Protein AF-A0A453ADM7-F1 (afdb_monomer)

Mean predicted aligned error: 8.12 Å

Structure (mmCIF, N/CA/C/O backbone):
data_AF-A0A453ADM7-F1
#
_entry.id   AF-A0A453ADM7-F1
#
loop_
_atom_site.group_PDB
_atom_site.id
_atom_site.type_symbol
_atom_site.label_atom_id
_atom_site.label_alt_id
_atom_site.label_comp_id
_atom_site.label_asym_id
_atom_site.label_entity_id
_atom_site.label_seq_id
_atom_site.pdbx_PDB_ins_code
_atom_site.Cartn_x
_atom_site.Cartn_y
_atom_site.Cartn_z
_atom_site.occupancy
_atom_site.B_iso_or_equiv
_atom_site.auth_seq_id
_atom_site.auth_comp_id
_atom_site.auth_asym_id
_atom_site.auth_atom_id
_atom_site.pdbx_PDB_model_num
ATOM 1 N N . MET A 1 1 ? 26.686 24.195 -20.580 1.00 87.50 1 MET A N 1
ATOM 2 C CA . MET A 1 1 ? 25.800 24.755 -21.611 1.00 87.50 1 MET A CA 1
ATOM 3 C C . MET A 1 1 ? 24.349 24.400 -21.304 1.00 87.50 1 MET A C 1
ATOM 5 O O . MET A 1 1 ? 24.089 23.285 -20.857 1.00 87.50 1 MET A O 1
ATOM 9 N N . LYS A 1 2 ? 23.416 25.334 -21.497 1.00 90.50 2 LYS A N 1
ATOM 10 C CA . LYS A 1 2 ? 21.959 25.123 -21.529 1.00 90.50 2 LYS A CA 1
ATOM 11 C C . LYS A 1 2 ? 21.526 24.701 -22.938 1.00 90.50 2 LYS A C 1
ATOM 13 O O . LYS A 1 2 ? 22.270 24.875 -23.897 1.00 90.50 2 LYS A O 1
ATOM 18 N N . ARG A 1 3 ? 20.314 24.156 -23.083 1.00 90.06 3 ARG A N 1
ATOM 19 C CA . ARG A 1 3 ? 19.763 23.827 -24.410 1.00 90.06 3 ARG A CA 1
ATOM 20 C C . ARG A 1 3 ? 19.680 25.089 -25.280 1.00 90.06 3 ARG A C 1
ATOM 22 O O . ARG A 1 3 ? 19.119 26.082 -24.825 1.00 90.06 3 ARG A O 1
ATOM 29 N N . GLY A 1 4 ? 20.207 25.021 -26.501 1.00 91.25 4 GLY A N 1
ATOM 30 C CA . GLY A 1 4 ? 20.301 26.131 -27.456 1.00 91.25 4 GLY A CA 1
ATOM 31 C C . GLY A 1 4 ? 21.395 27.157 -27.138 1.00 91.25 4 GLY A C 1
ATOM 32 O O . GLY A 1 4 ? 21.466 28.191 -27.793 1.00 91.25 4 GLY A O 1
ATOM 33 N N . GLU A 1 5 ? 22.226 26.922 -26.116 1.00 95.56 5 GLU A N 1
ATOM 34 C CA . GLU A 1 5 ? 23.376 27.784 -25.834 1.00 95.56 5 GLU A CA 1
ATOM 35 C C . GLU A 1 5 ? 24.446 27.590 -26.910 1.00 95.56 5 GLU A C 1
ATOM 37 O O . GLU A 1 5 ? 24.793 26.453 -27.233 1.00 95.56 5 GLU A O 1
ATOM 42 N N . ASN A 1 6 ? 24.978 28.706 -27.407 1.00 95.88 6 ASN A N 1
ATOM 43 C CA . ASN A 1 6 ? 26.189 28.753 -28.215 1.00 95.88 6 ASN A CA 1
ATOM 44 C C . ASN A 1 6 ? 27.352 29.187 -27.325 1.00 95.88 6 ASN A C 1
ATOM 46 O O . ASN A 1 6 ? 27.225 30.153 -26.567 1.00 95.88 6 ASN A O 1
ATOM 50 N N . ALA A 1 7 ? 28.470 28.475 -27.404 1.00 96.31 7 ALA A N 1
ATOM 51 C CA . ALA A 1 7 ? 29.671 28.788 -26.651 1.00 96.31 7 ALA A CA 1
ATOM 52 C C . ALA A 1 7 ? 30.915 28.524 -27.496 1.00 96.31 7 ALA A C 1
ATOM 54 O O . ALA A 1 7 ? 31.036 27.489 -28.150 1.00 96.31 7 ALA A O 1
ATOM 55 N N . ILE A 1 8 ? 31.864 29.454 -27.416 1.00 97.06 8 ILE A N 1
ATOM 56 C CA . ILE A 1 8 ? 33.189 29.290 -27.996 1.00 97.06 8 ILE A CA 1
ATOM 57 C C . ILE A 1 8 ? 34.111 28.712 -26.925 1.00 97.06 8 ILE A C 1
ATOM 59 O O . ILE A 1 8 ? 34.325 29.329 -25.879 1.00 97.06 8 ILE A O 1
ATOM 63 N N . PHE A 1 9 ? 34.680 27.545 -27.201 1.00 96.44 9 PHE A N 1
ATOM 64 C CA . PHE A 1 9 ? 35.669 26.898 -26.352 1.00 96.44 9 PHE A CA 1
ATOM 65 C C . PHE A 1 9 ? 37.061 27.069 -26.940 1.00 96.44 9 PHE A C 1
ATOM 67 O O . PHE A 1 9 ? 37.318 26.630 -28.058 1.00 96.44 9 PHE A O 1
ATOM 74 N N . THR A 1 10 ? 37.967 27.652 -26.161 1.00 96.81 10 THR A N 1
ATOM 75 C CA . THR A 1 10 ? 39.396 27.719 -26.481 1.00 96.81 10 THR A CA 1
ATOM 76 C C . THR A 1 10 ? 40.116 26.623 -25.703 1.00 96.81 10 THR A C 1
ATOM 78 O O . THR A 1 10 ? 40.240 26.707 -24.482 1.00 96.81 10 THR A O 1
ATOM 81 N N . ILE A 1 11 ? 40.545 25.575 -26.403 1.00 96.19 11 ILE A N 1
ATOM 82 C CA . ILE A 1 11 ? 41.181 24.387 -25.834 1.00 96.19 11 ILE A CA 1
ATOM 83 C C . ILE A 1 11 ? 42.697 24.506 -26.018 1.00 96.19 11 ILE A C 1
ATOM 85 O O . ILE A 1 11 ? 43.163 24.529 -27.162 1.00 96.19 11 ILE A O 1
ATOM 89 N N . PRO A 1 12 ? 43.472 24.607 -24.925 1.00 97.06 12 PRO A N 1
ATOM 90 C CA . PRO A 1 12 ? 44.918 24.711 -25.016 1.00 97.06 12 PRO A CA 1
ATOM 91 C C . PRO A 1 12 ? 45.526 23.376 -25.489 1.00 97.06 12 PRO A C 1
ATOM 93 O O . PRO A 1 12 ? 44.869 22.331 -25.387 1.00 97.06 12 PRO A O 1
ATOM 96 N N . PRO A 1 13 ? 46.759 23.383 -26.019 1.00 96.19 13 PRO A N 1
ATOM 97 C CA . PRO A 1 13 ? 47.324 22.221 -26.698 1.00 96.19 13 PRO A CA 1
ATOM 98 C C . PRO A 1 13 ? 47.411 20.963 -25.829 1.00 96.19 13 PRO A C 1
ATOM 100 O O . PRO A 1 13 ? 47.228 19.860 -26.341 1.00 96.19 13 PRO A O 1
ATOM 103 N N . GLU A 1 14 ? 47.614 21.113 -24.517 1.00 95.38 14 GLU A N 1
ATOM 104 C CA . GLU A 1 14 ? 47.750 20.009 -23.557 1.00 95.38 14 GLU A CA 1
ATOM 105 C C . GLU A 1 14 ? 46.440 19.227 -23.357 1.00 95.38 14 GLU A C 1
ATOM 107 O O . GLU A 1 14 ? 46.463 18.089 -22.893 1.00 95.38 14 GLU A O 1
ATOM 112 N N . LEU A 1 15 ? 45.297 19.827 -23.710 1.00 92.50 15 LEU A N 1
ATOM 113 C CA . LEU A 1 15 ? 43.974 19.191 -23.718 1.00 92.50 15 LEU A CA 1
ATOM 114 C C . LEU A 1 15 ? 43.488 18.851 -25.140 1.00 92.50 15 LEU A C 1
ATOM 116 O O . LEU A 1 15 ? 42.385 18.327 -25.297 1.00 92.50 15 LEU A O 1
ATOM 120 N N . ALA A 1 16 ? 44.287 19.170 -26.163 1.00 92.25 16 ALA A N 1
ATOM 121 C CA . ALA A 1 16 ? 44.013 18.908 -27.572 1.00 92.25 16 ALA A CA 1
ATOM 122 C C . ALA A 1 16 ? 44.988 17.849 -28.128 1.00 92.25 16 ALA A C 1
ATOM 124 O O . ALA A 1 16 ? 45.002 16.721 -27.646 1.00 92.25 16 ALA A O 1
ATOM 125 N N . TYR A 1 17 ? 45.781 18.189 -29.152 1.00 93.62 17 TYR A N 1
ATOM 126 C CA . TYR A 1 17 ? 46.691 17.259 -29.841 1.00 93.62 17 TYR A CA 1
ATOM 127 C C . TYR A 1 17 ? 48.168 17.385 -29.410 1.00 93.62 17 TYR A C 1
ATOM 129 O O . TYR A 1 17 ? 49.031 16.752 -30.013 1.00 93.62 17 TYR A O 1
ATOM 137 N N . GLY A 1 18 ? 48.474 18.182 -28.379 1.00 93.12 18 GLY A N 1
ATOM 138 C CA . GLY A 1 18 ? 49.811 18.279 -27.780 1.00 93.12 18 GLY A CA 1
ATOM 139 C C . GLY A 1 18 ? 50.934 18.676 -28.746 1.00 93.12 18 GLY A C 1
ATOM 140 O O . GLY A 1 18 ? 50.702 19.297 -29.786 1.00 93.12 18 GLY A O 1
ATOM 141 N N . GLU A 1 19 ? 52.168 18.313 -28.393 1.00 95.50 19 GLU A N 1
ATOM 142 C CA . GLU A 1 19 ? 53.378 18.594 -29.181 1.00 95.50 19 GLU A CA 1
ATOM 143 C C . GLU A 1 19 ? 53.415 17.849 -30.523 1.00 95.50 19 GLU A C 1
ATOM 145 O O . GLU A 1 19 ? 54.112 18.275 -31.438 1.00 95.50 19 GLU A O 1
ATOM 150 N N . ASP A 1 20 ? 52.642 16.775 -30.672 1.00 94.50 20 ASP A N 1
ATOM 151 C CA . ASP A 1 20 ? 52.611 15.987 -31.906 1.00 94.50 20 ASP A CA 1
ATOM 152 C C . ASP A 1 20 ? 51.673 16.598 -32.965 1.00 94.50 20 ASP A C 1
ATOM 154 O O . ASP A 1 20 ? 51.900 16.458 -34.171 1.00 94.50 20 ASP A O 1
ATOM 158 N N . GLY A 1 21 ? 50.629 17.317 -32.534 1.00 92.81 21 GLY A N 1
ATOM 159 C CA . GLY A 1 21 ? 49.583 17.821 -33.422 1.00 92.81 21 GLY A CA 1
ATOM 160 C C . GLY A 1 21 ? 48.767 16.695 -34.079 1.00 92.81 21 GLY A C 1
ATOM 161 O O . GLY A 1 21 ? 48.781 15.541 -33.659 1.00 92.81 21 GLY A O 1
ATOM 162 N N . SER A 1 22 ? 48.027 17.025 -35.137 1.00 93.50 22 SER A N 1
ATOM 163 C CA . SER A 1 22 ? 47.363 16.051 -36.017 1.00 93.50 22 SER A CA 1
ATOM 164 C C . SER A 1 22 ? 47.544 16.473 -37.482 1.00 93.50 22 SER A C 1
ATOM 166 O O . SER A 1 22 ? 46.644 17.085 -38.081 1.00 93.50 22 SER A O 1
ATOM 168 N N . PRO A 1 23 ? 48.720 16.189 -38.075 1.00 89.31 23 PRO A N 1
ATOM 169 C CA . PRO A 1 23 ? 49.030 16.547 -39.454 1.00 89.31 23 PRO A CA 1
ATOM 170 C C . PRO A 1 23 ? 48.048 15.941 -40.476 1.00 89.31 23 PRO A C 1
ATOM 172 O O . PRO A 1 23 ? 47.495 14.867 -40.244 1.00 89.31 23 PRO A O 1
ATOM 175 N N . PRO A 1 24 ? 47.838 16.595 -41.634 1.00 89.31 24 PRO A N 1
ATOM 176 C CA . PRO A 1 24 ? 48.480 17.841 -42.067 1.00 89.31 24 PRO A CA 1
ATOM 177 C C . PRO A 1 24 ? 47.797 19.112 -41.534 1.00 89.31 24 PRO A C 1
ATOM 179 O O . PRO A 1 24 ? 48.253 20.212 -41.825 1.00 89.31 24 PRO A O 1
ATOM 182 N N . VAL A 1 25 ? 46.683 18.977 -40.810 1.00 92.25 25 VAL A N 1
ATOM 183 C CA . VAL A 1 25 ? 45.749 20.088 -40.5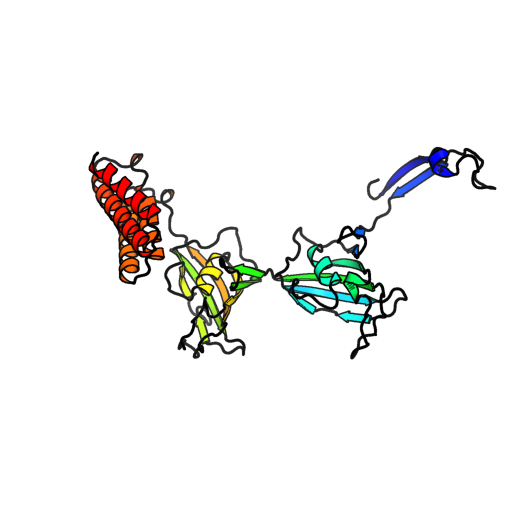68 1.00 92.25 25 VAL A CA 1
ATOM 184 C C . VAL A 1 25 ? 46.025 20.809 -39.253 1.00 92.25 25 VAL A C 1
ATOM 186 O O . VAL A 1 25 ? 45.883 22.027 -39.182 1.00 92.25 25 VAL A O 1
ATOM 189 N N . ILE A 1 26 ? 46.424 20.077 -38.215 1.00 92.19 26 ILE A N 1
ATOM 190 C CA . ILE A 1 26 ? 46.620 20.633 -36.877 1.00 92.19 26 ILE A CA 1
ATOM 191 C C . ILE A 1 26 ? 48.112 20.562 -36.550 1.00 92.19 26 ILE A C 1
ATOM 193 O O . ILE A 1 26 ? 48.638 19.454 -36.421 1.00 92.19 26 ILE A O 1
ATOM 197 N N . PRO A 1 27 ? 48.819 21.699 -36.448 1.00 95.00 27 PRO A N 1
ATOM 198 C CA . PRO A 1 27 ? 50.236 21.683 -36.127 1.00 95.00 27 PRO A CA 1
ATOM 199 C C . PRO A 1 27 ? 50.482 21.276 -34.661 1.00 95.00 27 PRO A C 1
ATOM 201 O O . PRO A 1 27 ? 49.585 21.416 -33.823 1.00 95.00 27 PRO A O 1
ATOM 204 N N . PRO A 1 28 ? 51.704 20.813 -34.341 1.00 96.19 28 PRO A N 1
ATOM 205 C CA . PRO A 1 28 ? 52.236 20.779 -32.982 1.00 96.19 28 PRO A CA 1
ATOM 206 C C . PRO A 1 28 ? 51.859 22.007 -32.154 1.00 96.19 28 PRO A C 1
ATOM 208 O O . PRO A 1 28 ? 51.980 23.138 -32.630 1.00 96.19 28 PRO A O 1
ATOM 211 N N . ASN A 1 29 ? 51.453 21.793 -30.905 1.00 95.75 29 ASN A N 1
ATOM 212 C CA . ASN A 1 29 ? 51.149 22.842 -29.930 1.00 95.75 29 ASN A CA 1
ATOM 213 C C . ASN A 1 29 ? 50.048 23.835 -30.358 1.00 95.75 29 ASN A C 1
ATOM 215 O O . ASN A 1 29 ? 50.033 24.986 -29.919 1.00 95.75 29 ASN A O 1
ATOM 219 N N . ALA A 1 30 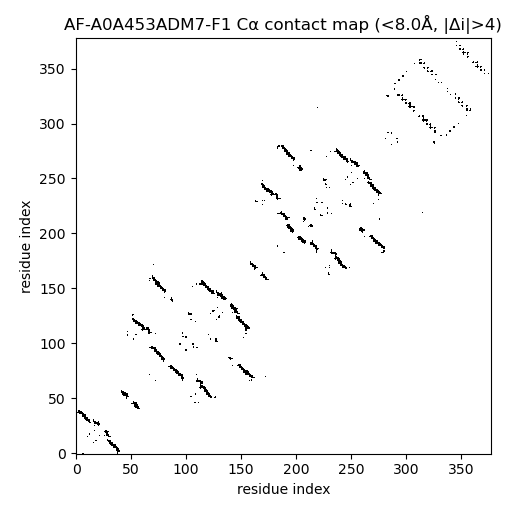? 49.113 23.414 -31.213 1.00 95.75 30 ALA A N 1
ATOM 220 C CA . ALA A 1 30 ? 47.994 24.256 -31.627 1.00 95.75 30 ALA A CA 1
ATOM 221 C C . ALA A 1 30 ? 46.925 24.391 -30.530 1.00 95.75 30 ALA A C 1
ATOM 223 O O . ALA A 1 30 ? 46.372 23.396 -30.058 1.00 95.75 30 ALA A O 1
ATOM 224 N N . THR A 1 31 ? 46.566 25.632 -30.190 1.00 96.12 31 THR A N 1
ATOM 225 C CA . THR A 1 31 ? 45.339 25.936 -29.440 1.00 96.12 31 THR A CA 1
ATOM 226 C C . THR A 1 31 ? 44.146 25.818 -30.382 1.00 96.12 31 THR A C 1
ATOM 228 O O . THR A 1 31 ? 44.122 26.455 -31.437 1.00 96.12 31 THR A O 1
ATOM 231 N N . LEU A 1 32 ? 43.142 25.030 -30.005 1.00 95.62 32 LEU A N 1
ATOM 232 C CA . LEU A 1 32 ? 41.935 24.848 -30.807 1.00 95.62 32 LEU A CA 1
ATOM 233 C C . LEU A 1 32 ? 40.817 25.762 -30.328 1.00 95.62 32 LEU A C 1
ATOM 235 O O . LEU A 1 32 ? 40.636 25.962 -29.130 1.00 95.62 32 LEU A O 1
ATOM 239 N N . GLN A 1 33 ? 40.028 26.268 -31.268 1.00 95.81 33 GLN A N 1
ATOM 240 C CA . GLN A 1 33 ? 38.817 27.016 -30.973 1.00 95.81 33 GLN A CA 1
ATOM 241 C C . GLN A 1 33 ? 37.622 26.280 -31.577 1.00 95.81 33 GLN A C 1
ATOM 243 O O . GLN A 1 33 ? 37.582 26.045 -32.783 1.00 95.81 33 GLN A O 1
ATOM 248 N N . PHE A 1 34 ? 36.658 25.916 -30.739 1.00 95.94 34 PHE A N 1
ATOM 249 C CA . PHE A 1 34 ? 35.414 25.283 -31.161 1.00 95.94 34 PHE A CA 1
ATOM 250 C C . PHE A 1 34 ? 34.253 26.234 -30.920 1.00 95.94 34 PHE A C 1
ATOM 252 O O . PHE A 1 34 ? 34.057 26.676 -29.792 1.00 95.94 34 PHE A O 1
ATOM 259 N N . ASP A 1 35 ? 33.476 26.514 -31.961 1.00 96.44 35 ASP A N 1
ATOM 260 C CA . ASP A 1 35 ? 32.160 27.135 -31.832 1.00 96.44 35 ASP A CA 1
ATOM 261 C C . ASP A 1 35 ? 31.118 26.017 -31.709 1.00 96.44 35 ASP A C 1
ATOM 263 O O . ASP A 1 35 ? 30.976 25.191 -32.615 1.00 96.44 35 ASP A O 1
ATOM 267 N N . VAL A 1 36 ? 30.482 25.910 -30.543 1.00 95.69 36 VAL A N 1
ATOM 268 C CA . VAL A 1 36 ? 29.638 24.768 -30.178 1.00 95.69 36 VAL A CA 1
ATOM 269 C C . VAL A 1 36 ? 28.241 25.246 -29.815 1.00 95.69 36 VAL A C 1
ATOM 271 O O . VAL A 1 36 ? 28.076 26.066 -28.913 1.00 95.69 36 VAL A O 1
ATOM 274 N N . GLU A 1 37 ? 27.233 24.636 -30.439 1.00 94.81 37 GLU A N 1
ATOM 275 C CA . GLU A 1 37 ? 25.820 24.781 -30.084 1.00 94.81 37 GLU A CA 1
ATOM 276 C C . GLU A 1 37 ? 25.302 23.518 -29.379 1.00 94.81 37 GLU A C 1
ATOM 278 O O . GLU A 1 37 ? 25.380 22.408 -29.917 1.00 94.81 37 GLU A O 1
ATOM 283 N N . LEU A 1 38 ? 24.716 23.656 -28.183 1.00 91.88 38 LEU A N 1
ATOM 284 C CA . LEU A 1 38 ? 24.097 22.519 -27.490 1.00 91.88 38 LEU A CA 1
ATOM 285 C C . LEU A 1 38 ? 22.635 22.321 -27.921 1.00 91.88 38 LEU A C 1
ATOM 287 O O . LEU A 1 38 ? 21.709 22.828 -27.287 1.00 91.88 38 LEU A O 1
ATOM 291 N N . LEU A 1 39 ? 22.407 21.509 -28.953 1.00 88.62 39 LEU A N 1
ATOM 292 C CA . LEU A 1 39 ? 21.068 21.271 -29.514 1.00 88.62 39 LEU A CA 1
ATOM 293 C C . LEU A 1 39 ? 20.128 20.493 -28.569 1.00 88.62 39 LEU A C 1
ATOM 295 O O . LEU A 1 39 ? 18.972 20.870 -28.339 1.00 88.62 39 LEU A O 1
ATOM 299 N N . SER A 1 40 ? 20.608 19.372 -28.027 1.00 85.00 40 SER A N 1
ATOM 300 C CA . SER A 1 40 ? 19.870 18.504 -27.101 1.00 85.00 40 SER A CA 1
ATOM 301 C C . SER A 1 40 ? 20.810 17.506 -26.417 1.00 85.00 40 SER A C 1
ATOM 303 O O . SER A 1 40 ? 21.948 17.325 -26.840 1.00 85.00 40 SER A O 1
ATOM 305 N N . TRP A 1 41 ? 20.330 16.839 -25.369 1.00 84.56 41 TRP A N 1
ATOM 306 C CA . TRP A 1 41 ? 20.989 15.684 -24.762 1.00 84.56 41 TRP A CA 1
ATOM 307 C C . TRP A 1 41 ? 19.933 14.640 -24.402 1.00 84.56 41 TRP A C 1
ATOM 309 O O . TRP A 1 41 ? 18.776 14.976 -24.150 1.00 84.56 41 TRP A O 1
ATOM 319 N N . ALA A 1 42 ? 20.338 13.374 -24.346 1.00 79.12 42 ALA A N 1
ATOM 320 C CA . ALA A 1 42 ? 19.540 12.322 -23.734 1.00 79.12 42 ALA A CA 1
ATOM 321 C C . ALA A 1 42 ? 20.129 12.013 -22.359 1.00 79.12 42 ALA A C 1
ATOM 323 O O . ALA A 1 42 ? 21.327 11.756 -22.237 1.00 79.12 42 ALA A O 1
ATOM 324 N N . SER A 1 43 ? 19.304 12.037 -21.315 1.00 84.50 43 SER A N 1
ATOM 325 C CA . SER A 1 43 ? 19.755 11.648 -19.982 1.00 84.50 43 SER A CA 1
ATOM 326 C C . SER A 1 43 ? 19.966 10.138 -19.930 1.00 84.50 43 SER A C 1
ATOM 328 O O . SER A 1 43 ? 19.005 9.372 -19.972 1.00 84.50 43 SER A O 1
ATOM 330 N N . VAL A 1 44 ? 21.227 9.721 -19.823 1.00 90.50 44 VAL A N 1
ATOM 331 C CA . VAL A 1 44 ? 21.617 8.333 -19.560 1.00 90.50 44 VAL A CA 1
ATOM 332 C C . VAL A 1 44 ? 21.966 8.213 -18.084 1.00 90.50 44 VAL A C 1
ATOM 334 O O . VAL A 1 44 ? 22.840 8.921 -17.588 1.00 90.50 44 VAL A O 1
ATOM 337 N N . LYS A 1 45 ? 21.255 7.349 -17.365 1.00 93.25 45 LYS A N 1
ATOM 338 C CA . LYS A 1 45 ? 21.463 7.108 -15.936 1.00 93.25 45 LYS A CA 1
ATOM 339 C C . LYS A 1 45 ? 21.929 5.678 -15.728 1.00 93.25 45 LYS A C 1
ATOM 341 O O . LYS A 1 45 ? 21.241 4.755 -16.149 1.00 93.25 45 LYS A O 1
ATOM 346 N N . ASP A 1 46 ? 23.050 5.499 -15.042 1.00 95.38 46 ASP A N 1
ATOM 347 C CA . ASP A 1 46 ? 23.388 4.211 -14.443 1.00 95.38 46 ASP A CA 1
ATOM 348 C C . ASP A 1 46 ? 22.515 4.017 -13.197 1.00 95.38 46 ASP A C 1
ATOM 350 O O . ASP A 1 46 ? 22.742 4.638 -12.155 1.00 95.38 46 ASP A O 1
ATOM 354 N N . ILE A 1 47 ? 21.455 3.219 -13.330 1.00 96.31 47 ILE A N 1
ATOM 355 C CA . ILE A 1 47 ? 20.458 3.061 -12.262 1.00 96.31 47 ILE A CA 1
ATOM 356 C C . ILE A 1 47 ? 20.925 2.108 -11.156 1.00 96.31 47 ILE A C 1
ATOM 358 O O . ILE A 1 47 ? 20.353 2.123 -10.066 1.00 96.31 47 ILE A O 1
ATOM 362 N N . CYS A 1 48 ? 21.968 1.316 -11.417 1.00 93.00 48 CYS A N 1
ATOM 363 C CA . CYS A 1 48 ? 22.563 0.394 -10.452 1.00 93.00 48 CYS A CA 1
ATOM 364 C C . CYS A 1 48 ? 23.857 0.944 -9.825 1.00 93.00 48 CYS A C 1
ATOM 366 O O . CYS A 1 48 ? 24.257 0.465 -8.767 1.00 93.00 48 CYS A O 1
ATOM 368 N N . LYS A 1 49 ? 24.456 1.993 -10.413 1.00 93.38 49 LYS A N 1
ATOM 369 C CA . LYS A 1 49 ? 25.730 2.617 -9.994 1.00 93.38 49 LYS A CA 1
ATOM 370 C C . LYS A 1 49 ? 26.944 1.683 -10.095 1.00 93.38 49 LYS A C 1
ATOM 372 O O . LYS A 1 49 ? 27.948 1.893 -9.418 1.00 93.38 49 LYS A O 1
ATOM 377 N N . ASP A 1 50 ? 26.835 0.646 -10.913 1.00 92.06 50 ASP A N 1
ATOM 378 C CA . ASP A 1 50 ? 27.844 -0.388 -11.165 1.00 92.06 50 ASP A CA 1
ATOM 379 C C . ASP A 1 50 ? 28.049 -0.634 -12.679 1.00 92.06 50 ASP A C 1
ATOM 381 O O . ASP A 1 50 ? 28.729 -1.572 -13.101 1.00 92.06 50 ASP A O 1
ATOM 385 N N . GLY A 1 51 ? 27.431 0.199 -13.522 1.00 91.75 51 GLY A N 1
ATOM 386 C CA . GLY A 1 51 ? 27.413 0.076 -14.972 1.00 91.75 51 GLY A CA 1
ATOM 387 C C . GLY A 1 51 ? 26.640 -1.136 -15.490 1.00 91.75 51 GLY A C 1
ATOM 388 O O . GLY A 1 51 ? 26.878 -1.552 -16.625 1.00 91.75 51 GLY A O 1
ATOM 389 N N . SER A 1 52 ? 25.777 -1.754 -14.680 1.00 95.38 52 SER A N 1
ATOM 390 C CA . SER A 1 52 ? 25.018 -2.941 -15.080 1.00 95.38 52 SER A CA 1
ATOM 391 C C . SER A 1 52 ? 23.741 -2.624 -15.848 1.00 95.38 52 SER A C 1
ATOM 393 O O . SER A 1 52 ? 23.341 -3.412 -16.706 1.00 95.38 52 SER A O 1
ATOM 395 N N . ILE A 1 53 ? 23.092 -1.496 -15.550 1.00 98.19 53 ILE A N 1
ATOM 396 C CA . ILE A 1 53 ? 21.909 -1.042 -16.284 1.00 98.19 53 ILE A CA 1
ATOM 397 C C . ILE A 1 53 ? 22.028 0.452 -16.558 1.00 98.19 53 ILE A C 1
ATOM 399 O O . ILE A 1 53 ? 21.941 1.276 -15.645 1.00 98.19 53 ILE A O 1
ATOM 403 N N . PHE A 1 54 ? 22.142 0.800 -17.836 1.00 97.56 54 PHE A N 1
ATOM 404 C CA . PHE A 1 54 ? 22.037 2.180 -18.291 1.00 97.56 54 PHE A CA 1
ATOM 405 C C . PHE A 1 54 ? 20.630 2.443 -18.816 1.00 97.56 54 PHE A C 1
ATOM 407 O O . PHE A 1 54 ? 20.178 1.789 -19.751 1.00 97.56 54 PHE A O 1
ATOM 414 N N . LYS A 1 55 ? 19.942 3.422 -18.231 1.00 98.12 55 LYS A N 1
ATOM 415 C CA . LYS A 1 55 ? 18.632 3.903 -18.672 1.00 98.12 55 LYS A CA 1
ATOM 416 C C . LYS A 1 55 ? 18.795 5.211 -19.436 1.00 98.12 55 LYS A C 1
ATOM 418 O O . LYS A 1 55 ? 19.071 6.243 -18.824 1.00 98.12 55 LYS A O 1
ATOM 423 N N . LYS A 1 56 ? 18.592 5.185 -20.752 1.00 97.38 56 LYS A N 1
ATOM 424 C CA . LYS A 1 56 ? 18.511 6.377 -21.604 1.00 97.38 56 LYS A CA 1
ATOM 425 C C . LYS A 1 56 ? 17.058 6.828 -21.707 1.00 97.38 56 LYS A C 1
ATOM 427 O O . LYS A 1 56 ? 16.242 6.130 -22.298 1.00 97.38 56 LYS A O 1
ATOM 432 N N . ILE A 1 57 ? 16.734 7.995 -21.160 1.00 96.88 57 ILE A N 1
ATOM 433 C CA . ILE A 1 57 ? 15.382 8.561 -21.244 1.00 96.88 57 ILE A CA 1
ATOM 434 C C . ILE A 1 57 ? 15.129 9.016 -22.688 1.00 96.88 57 ILE A C 1
ATOM 436 O O . ILE A 1 57 ? 15.871 9.840 -23.223 1.00 96.88 57 ILE A O 1
ATOM 440 N N . LEU A 1 58 ? 14.099 8.446 -23.317 1.00 95.69 58 LEU A N 1
ATOM 441 C CA . LEU A 1 58 ? 13.645 8.773 -24.673 1.00 95.69 58 LEU A CA 1
ATOM 442 C C . LEU A 1 58 ? 12.488 9.777 -24.651 1.00 95.69 58 LEU A C 1
ATOM 444 O O . LEU A 1 58 ? 12.393 10.632 -25.526 1.00 95.69 58 LEU A O 1
ATOM 448 N N . ALA A 1 59 ? 11.619 9.675 -23.645 1.00 95.19 59 ALA A N 1
ATOM 449 C CA . ALA A 1 59 ? 10.575 10.648 -23.356 1.00 95.19 59 ALA A CA 1
ATOM 450 C C . ALA A 1 59 ? 10.423 10.784 -21.839 1.00 95.19 59 ALA A C 1
ATOM 452 O O . ALA A 1 59 ? 10.272 9.780 -21.141 1.00 95.19 59 ALA A O 1
ATOM 453 N N . GLU A 1 60 ? 10.470 12.022 -21.348 1.00 94.75 60 GLU A N 1
ATOM 454 C CA . GLU A 1 60 ? 10.255 12.332 -19.934 1.00 94.75 60 GLU A CA 1
ATOM 455 C C . GLU A 1 60 ? 8.832 11.958 -19.511 1.00 94.75 60 GLU A C 1
ATOM 457 O O . GLU A 1 60 ? 7.873 12.172 -20.254 1.00 94.75 60 GLU A O 1
ATOM 462 N N . GLY A 1 61 ? 8.707 11.404 -18.308 1.00 93.50 61 GLY A N 1
ATOM 463 C CA . GLY A 1 61 ? 7.407 11.125 -17.714 1.00 93.50 61 GLY A CA 1
ATOM 464 C C . GLY A 1 61 ? 6.822 12.318 -16.959 1.00 93.50 61 GLY A C 1
ATOM 465 O O . GLY A 1 61 ? 7.466 13.338 -16.708 1.00 93.50 61 GLY A O 1
ATOM 466 N N . GLU A 1 62 ? 5.578 12.151 -16.547 1.00 93.81 62 GLU A N 1
ATOM 467 C CA . GLU A 1 62 ? 4.800 13.115 -15.785 1.00 93.81 62 GLU A CA 1
ATOM 468 C C . GLU A 1 62 ? 4.979 12.917 -14.276 1.00 93.81 62 GLU A C 1
ATOM 470 O O . GLU A 1 62 ? 5.289 11.824 -13.796 1.00 93.81 62 GLU A O 1
ATOM 475 N N . LYS A 1 63 ? 4.684 13.976 -13.511 1.00 91.12 63 LYS A N 1
ATOM 476 C CA . LYS A 1 63 ? 4.748 13.995 -12.041 1.00 91.12 63 LYS A CA 1
ATOM 477 C C . LYS A 1 63 ? 6.159 13.689 -11.505 1.00 91.12 63 LYS A C 1
ATOM 479 O O . LYS A 1 63 ? 7.161 13.722 -12.225 1.00 91.12 63 LYS A O 1
ATOM 484 N N . TRP A 1 64 ? 6.260 13.528 -10.189 1.00 91.44 64 TRP A N 1
ATOM 485 C CA . TRP A 1 64 ? 7.526 13.299 -9.489 1.00 91.44 64 TRP A CA 1
ATOM 486 C C . TRP A 1 64 ? 7.639 11.892 -8.894 1.00 91.44 64 TRP A C 1
ATOM 488 O O . TRP A 1 64 ? 8.743 11.472 -8.571 1.00 91.44 64 TRP A O 1
ATOM 498 N N . GLU A 1 65 ? 6.519 11.184 -8.755 1.00 94.19 65 GLU A N 1
ATOM 499 C CA . GLU A 1 65 ? 6.437 9.893 -8.077 1.00 94.19 65 GLU A CA 1
ATOM 500 C C . GLU A 1 65 ? 6.979 8.750 -8.942 1.00 94.19 65 GLU A C 1
ATOM 502 O O . GLU A 1 65 ? 6.922 8.790 -10.175 1.00 94.19 65 GLU A O 1
ATOM 507 N N . ASN A 1 66 ? 7.463 7.707 -8.268 1.00 96.62 66 ASN A N 1
ATOM 508 C CA . ASN A 1 66 ? 7.931 6.467 -8.870 1.00 96.62 66 ASN A CA 1
ATOM 509 C C . ASN A 1 66 ? 7.254 5.267 -8.185 1.00 96.62 66 ASN A C 1
ATOM 511 O O . ASN A 1 66 ? 7.015 5.334 -6.973 1.00 96.62 66 ASN A O 1
ATOM 515 N N . PRO A 1 67 ? 7.009 4.165 -8.916 1.00 97.19 67 PRO A N 1
ATOM 516 C CA . PRO A 1 67 ? 6.531 2.917 -8.334 1.00 97.19 67 PRO A CA 1
ATOM 517 C C . PRO A 1 67 ? 7.449 2.367 -7.235 1.00 97.19 67 PRO A C 1
ATOM 519 O O . PRO A 1 67 ? 8.680 2.459 -7.306 1.00 97.19 67 PRO A O 1
ATOM 522 N N . LYS A 1 68 ? 6.837 1.731 -6.239 1.00 96.56 68 LYS A N 1
ATOM 523 C CA . LYS A 1 68 ? 7.477 1.004 -5.137 1.00 96.56 68 LYS A CA 1
ATOM 524 C C . LYS A 1 68 ? 7.363 -0.503 -5.347 1.00 96.56 68 LYS A C 1
ATOM 526 O O . LYS A 1 68 ? 6.667 -0.970 -6.236 1.00 96.56 68 LYS A O 1
ATOM 531 N N . ASP A 1 69 ? 8.037 -1.270 -4.495 1.00 96.38 69 ASP A N 1
ATOM 532 C CA . ASP A 1 69 ? 8.127 -2.732 -4.614 1.00 96.38 69 ASP A CA 1
ATOM 533 C C . ASP A 1 69 ? 6.767 -3.449 -4.618 1.00 96.38 69 ASP A C 1
ATOM 535 O O . ASP A 1 69 ? 6.613 -4.458 -5.300 1.00 96.38 69 ASP A O 1
ATOM 539 N N . CYS A 1 70 ? 5.769 -2.932 -3.903 1.00 95.06 70 CYS A N 1
ATOM 540 C CA . CYS A 1 70 ? 4.446 -3.557 -3.853 1.00 95.06 70 CYS A CA 1
ATOM 541 C C . CYS A 1 70 ? 3.494 -3.064 -4.946 1.00 95.06 70 CYS A C 1
ATOM 543 O O . CYS A 1 70 ? 2.448 -3.676 -5.131 1.00 95.06 70 CYS A O 1
ATOM 545 N N . ASP A 1 71 ? 3.839 -1.998 -5.670 1.00 97.81 71 ASP A N 1
ATOM 546 C CA . ASP A 1 71 ? 2.942 -1.409 -6.661 1.00 97.81 71 ASP A CA 1
ATOM 547 C C . ASP A 1 71 ? 2.756 -2.342 -7.866 1.00 97.81 71 ASP A C 1
ATOM 549 O O . ASP A 1 71 ? 3.668 -3.068 -8.273 1.00 97.81 71 ASP A O 1
ATOM 553 N N . GLU A 1 72 ? 1.560 -2.302 -8.449 1.00 98.00 72 GLU A N 1
ATOM 554 C CA . GLU A 1 72 ? 1.214 -3.027 -9.673 1.00 98.00 72 GLU A CA 1
ATOM 555 C C . GLU A 1 72 ? 1.427 -2.080 -10.856 1.00 98.00 72 GLU A C 1
ATOM 557 O O . GLU A 1 72 ? 0.662 -1.132 -11.051 1.00 98.00 72 GLU A O 1
ATOM 562 N N . VAL A 1 73 ? 2.508 -2.280 -11.610 1.00 98.31 73 VAL A N 1
ATOM 563 C CA . VAL A 1 73 ? 2.872 -1.423 -12.746 1.00 98.31 73 VAL A CA 1
ATOM 564 C C . VAL A 1 73 ? 2.250 -1.948 -14.029 1.00 98.31 73 VAL A C 1
ATOM 566 O O . VAL A 1 73 ? 2.216 -3.151 -14.246 1.00 98.31 73 VAL A O 1
ATOM 569 N N . PHE A 1 74 ? 1.824 -1.041 -14.903 1.00 98.44 74 PHE A N 1
ATOM 570 C CA . PHE A 1 74 ? 1.413 -1.333 -16.270 1.00 98.44 74 PHE A CA 1
ATOM 571 C C . PHE A 1 74 ? 2.482 -0.809 -17.229 1.00 98.44 74 PHE A C 1
ATOM 573 O O . PHE A 1 74 ? 2.722 0.404 -17.311 1.00 98.44 74 PHE A O 1
ATOM 580 N N . VAL A 1 75 ? 3.145 -1.719 -17.942 1.00 98.62 75 VAL A N 1
ATOM 581 C CA . VAL A 1 75 ? 4.259 -1.387 -18.839 1.00 98.62 75 VAL A CA 1
ATOM 582 C C . VAL A 1 75 ? 4.027 -1.895 -20.253 1.00 98.62 75 VAL A C 1
ATOM 584 O O . VAL A 1 75 ? 3.302 -2.862 -20.478 1.00 98.62 75 VAL A O 1
ATOM 587 N N . LYS A 1 76 ? 4.711 -1.264 -21.205 1.00 98.69 76 LYS A N 1
ATOM 588 C CA . LYS A 1 76 ? 4.921 -1.792 -22.557 1.00 98.69 76 LYS A CA 1
ATOM 589 C C . LYS A 1 76 ? 6.408 -1.940 -22.771 1.00 98.69 76 LYS A C 1
ATOM 591 O O . LYS A 1 76 ? 7.158 -1.069 -22.327 1.00 98.69 76 LYS A O 1
ATOM 596 N N . TYR A 1 77 ? 6.835 -2.999 -23.437 1.00 98.50 77 TYR A N 1
ATOM 597 C CA . TYR A 1 77 ? 8.252 -3.158 -23.713 1.00 98.50 77 TYR A CA 1
ATOM 598 C C . TYR A 1 77 ? 8.535 -3.959 -24.973 1.00 98.50 77 TYR A C 1
ATOM 600 O O . TYR A 1 77 ? 7.729 -4.777 -25.410 1.00 98.50 77 TYR A O 1
ATOM 608 N N . GLU A 1 78 ? 9.716 -3.728 -25.527 1.00 98.31 78 GLU A N 1
ATOM 609 C CA . GLU A 1 78 ? 10.293 -4.505 -26.611 1.00 98.31 78 GLU A CA 1
ATOM 610 C C . GLU A 1 78 ? 11.753 -4.797 -26.267 1.00 98.31 78 GLU A C 1
ATOM 612 O O . GLU A 1 78 ? 12.547 -3.879 -26.074 1.00 98.31 78 GLU A O 1
ATOM 617 N N . ALA A 1 79 ? 12.096 -6.077 -26.131 1.00 98.12 79 ALA A N 1
ATOM 618 C CA . ALA A 1 79 ? 13.434 -6.515 -25.753 1.00 98.12 79 ALA A CA 1
ATOM 619 C C . ALA A 1 79 ? 14.161 -7.099 -26.965 1.00 98.12 79 ALA A C 1
ATOM 621 O O . ALA A 1 79 ? 13.630 -7.973 -27.652 1.00 98.12 79 ALA A O 1
ATOM 622 N N . ARG A 1 80 ? 15.390 -6.647 -27.205 1.00 98.38 80 ARG A N 1
ATOM 623 C CA . ARG A 1 80 ? 16.246 -7.063 -28.318 1.00 98.38 80 ARG A CA 1
ATOM 624 C C . ARG A 1 80 ? 17.641 -7.460 -27.840 1.00 98.38 80 ARG A C 1
ATOM 626 O O . ARG A 1 80 ? 18.094 -7.006 -26.788 1.00 98.38 80 ARG A O 1
ATOM 633 N N . LEU A 1 81 ? 18.324 -8.276 -28.637 1.00 97.06 81 LEU A N 1
ATOM 634 C CA . LEU A 1 81 ? 19.773 -8.478 -28.542 1.00 97.06 81 LEU A CA 1
ATOM 635 C C . LEU A 1 81 ? 20.525 -7.283 -29.155 1.00 97.06 81 LEU A C 1
ATOM 637 O O . LEU A 1 81 ? 19.932 -6.440 -29.831 1.00 97.06 81 LEU A O 1
ATOM 641 N N . GLU A 1 82 ? 21.840 -7.214 -28.940 1.00 92.19 82 GLU A N 1
ATOM 642 C CA . GLU A 1 82 ? 22.694 -6.149 -29.494 1.00 92.19 82 GLU A CA 1
ATOM 643 C C . GLU A 1 82 ? 22.727 -6.122 -31.028 1.00 92.19 82 GLU A C 1
ATOM 645 O O . GLU A 1 82 ? 22.874 -5.055 -31.618 1.00 92.19 82 GLU A O 1
ATOM 650 N N . ASP A 1 83 ? 22.530 -7.272 -31.678 1.00 92.50 83 ASP A N 1
ATOM 651 C CA . ASP A 1 83 ? 22.428 -7.386 -33.139 1.00 92.50 83 ASP A CA 1
ATOM 652 C C . ASP A 1 83 ? 21.060 -6.936 -33.699 1.00 92.50 83 ASP A C 1
ATOM 654 O O . ASP A 1 83 ? 20.838 -6.968 -34.909 1.00 92.50 83 ASP A O 1
ATOM 658 N N . GLY A 1 84 ? 20.140 -6.501 -32.828 1.00 93.31 84 GLY A N 1
ATOM 659 C CA . GLY A 1 84 ? 18.797 -6.042 -33.180 1.00 93.31 84 GLY A CA 1
ATOM 660 C C . GLY A 1 84 ? 17.730 -7.140 -33.205 1.00 93.31 84 GLY A C 1
ATOM 661 O O . GLY A 1 84 ? 16.547 -6.818 -33.377 1.00 93.31 84 GLY A O 1
ATOM 662 N N . THR A 1 85 ? 18.099 -8.408 -32.991 1.00 95.69 85 THR A N 1
ATOM 663 C CA . THR A 1 85 ? 17.154 -9.531 -32.942 1.00 95.69 85 THR A CA 1
ATOM 664 C C . THR A 1 85 ? 16.097 -9.293 -31.871 1.00 95.69 85 THR A C 1
ATOM 666 O O . THR A 1 85 ? 16.415 -9.125 -30.694 1.00 95.69 85 THR A O 1
ATOM 669 N N . LEU A 1 86 ? 14.825 -9.302 -32.274 1.00 97.25 86 LEU A N 1
ATOM 670 C CA . LEU A 1 86 ? 13.692 -9.182 -31.363 1.00 97.25 86 LEU A CA 1
ATOM 671 C C . LEU A 1 86 ? 13.539 -10.459 -30.526 1.00 97.25 86 LEU A C 1
ATOM 673 O O . LEU A 1 86 ? 13.334 -11.540 -31.071 1.00 97.25 86 LEU A O 1
ATOM 677 N N . ILE A 1 87 ? 13.600 -10.317 -29.202 1.00 97.06 87 ILE A N 1
ATOM 678 C CA . ILE A 1 87 ? 13.425 -11.416 -28.247 1.00 97.06 87 ILE A CA 1
ATOM 679 C C . ILE A 1 87 ? 11.951 -11.583 -27.910 1.00 97.06 87 ILE A C 1
ATOM 681 O O . ILE A 1 87 ? 11.413 -12.678 -28.024 1.00 97.06 87 ILE A O 1
ATOM 685 N N . THR A 1 88 ? 11.311 -10.505 -27.467 1.00 96.50 88 THR A N 1
ATOM 686 C CA . THR A 1 88 ? 9.904 -10.492 -27.059 1.00 96.50 88 THR A CA 1
ATOM 687 C C . THR A 1 88 ? 9.380 -9.059 -27.067 1.00 96.50 88 THR A C 1
ATOM 689 O O . THR A 1 88 ? 10.153 -8.095 -27.007 1.00 96.50 88 THR A O 1
ATOM 692 N N . LYS A 1 89 ? 8.059 -8.922 -27.129 1.00 96.75 89 LYS A N 1
ATOM 693 C CA . LYS A 1 89 ? 7.359 -7.644 -27.097 1.00 96.75 89 LYS A CA 1
ATOM 694 C C . LYS A 1 89 ? 6.043 -7.794 -26.345 1.00 96.75 89 LYS A C 1
ATOM 696 O O . LYS A 1 89 ? 5.320 -8.764 -26.548 1.00 96.75 89 LYS A O 1
ATOM 701 N N . SER A 1 90 ? 5.706 -6.789 -25.545 1.00 96.38 90 SER A N 1
ATOM 702 C CA . SER A 1 90 ? 4.397 -6.645 -24.918 1.00 96.38 90 SER A CA 1
ATOM 703 C C . SER A 1 90 ? 3.851 -5.237 -25.140 1.00 96.38 90 SER A C 1
ATOM 705 O O . SER A 1 90 ? 4.496 -4.246 -24.792 1.00 96.38 90 SER A O 1
ATOM 707 N N . ASP A 1 91 ? 2.634 -5.148 -25.683 1.00 96.12 91 ASP A N 1
ATOM 708 C CA . ASP A 1 91 ? 1.901 -3.885 -25.851 1.00 96.12 91 ASP A CA 1
ATOM 709 C C . ASP A 1 91 ? 1.139 -3.457 -24.580 1.00 96.12 91 ASP A C 1
ATOM 711 O O . ASP A 1 91 ? 0.469 -2.416 -24.574 1.00 96.12 91 ASP A O 1
ATOM 715 N N . GLY A 1 92 ? 1.264 -4.230 -23.498 1.00 96.06 92 GLY A N 1
ATOM 716 C CA . GLY A 1 92 ? 0.672 -3.942 -22.199 1.00 96.06 92 GLY A CA 1
ATOM 717 C C . GLY A 1 92 ? 0.673 -5.165 -21.289 1.00 96.06 92 GLY A C 1
ATOM 718 O O . GLY A 1 92 ? -0.024 -6.136 -21.567 1.00 96.06 92 GLY A O 1
ATOM 719 N N . ILE A 1 93 ? 1.407 -5.101 -20.180 1.00 97.50 93 ILE A N 1
ATOM 720 C CA . ILE A 1 93 ? 1.368 -6.115 -19.122 1.00 97.50 93 ILE A CA 1
ATOM 721 C C . ILE A 1 93 ? 1.364 -5.455 -17.745 1.00 97.50 93 ILE A C 1
ATOM 723 O O . ILE A 1 93 ? 2.050 -4.451 -17.532 1.00 97.50 93 ILE A O 1
ATOM 727 N N . GLU A 1 94 ? 0.578 -6.021 -16.830 1.00 97.94 94 GLU A N 1
ATOM 728 C CA . GLU A 1 94 ? 0.587 -5.671 -15.413 1.00 97.94 94 GLU A CA 1
ATOM 729 C C . GLU A 1 94 ? 1.419 -6.683 -14.616 1.00 97.94 94 GLU A C 1
ATOM 731 O O . GLU A 1 94 ? 1.336 -7.886 -14.865 1.00 97.94 94 GLU A O 1
ATOM 736 N N . PHE A 1 95 ? 2.226 -6.205 -13.669 1.00 97.94 95 PHE A N 1
ATOM 737 C CA . PHE A 1 95 ? 2.925 -7.060 -12.705 1.00 97.94 95 PHE A CA 1
ATOM 738 C C . PHE A 1 95 ? 3.263 -6.294 -11.422 1.00 97.94 95 PHE A C 1
ATOM 740 O O . PHE A 1 95 ? 3.418 -5.068 -11.433 1.00 97.94 95 PHE A O 1
ATOM 747 N N . THR A 1 96 ? 3.417 -7.012 -10.309 1.00 97.81 96 THR A N 1
ATOM 748 C CA . THR A 1 96 ? 3.895 -6.436 -9.048 1.00 97.81 96 THR A CA 1
ATOM 749 C C . THR A 1 96 ? 5.412 -6.261 -9.093 1.00 97.81 96 THR A C 1
ATOM 751 O O . THR A 1 96 ? 6.148 -7.212 -9.357 1.00 97.81 96 THR A O 1
ATOM 754 N N . VAL A 1 97 ? 5.910 -5.055 -8.800 1.00 97.94 97 VAL A N 1
ATOM 755 C CA . VAL 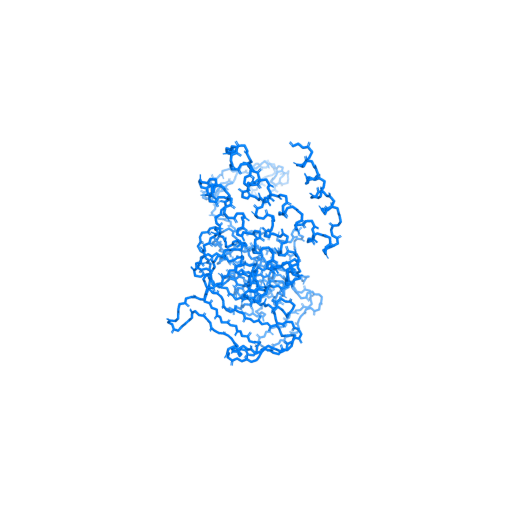A 1 97 ? 7.332 -4.694 -8.987 1.00 97.94 97 VAL A CA 1
ATOM 756 C C . VAL A 1 97 ? 8.305 -5.681 -8.323 1.00 97.94 97 VAL A C 1
ATOM 758 O O . VAL A 1 97 ? 9.305 -6.048 -8.949 1.00 97.94 97 VAL A O 1
ATOM 761 N N . LYS A 1 98 ? 8.019 -6.131 -7.091 1.00 95.81 98 LYS A N 1
ATOM 762 C CA . LYS A 1 98 ? 8.861 -7.078 -6.332 1.00 95.81 98 LYS A CA 1
ATOM 763 C C . LYS A 1 98 ? 8.884 -8.496 -6.897 1.00 95.81 98 LYS A C 1
ATOM 765 O O . LYS A 1 98 ? 9.885 -9.182 -6.725 1.00 95.81 98 LYS A O 1
ATOM 770 N N . GLU A 1 99 ? 7.808 -8.922 -7.549 1.00 96.50 99 GLU A N 1
ATOM 771 C CA . GLU A 1 99 ? 7.731 -10.222 -8.229 1.00 96.50 99 GLU A CA 1
ATOM 772 C C . GLU A 1 99 ? 8.473 -10.163 -9.566 1.00 96.50 99 GLU A C 1
ATOM 774 O O . GLU A 1 99 ? 9.182 -11.091 -9.950 1.00 96.50 99 GLU A O 1
ATOM 779 N N . GLY A 1 100 ? 8.378 -9.005 -10.220 1.00 96.44 100 GLY A N 1
ATOM 780 C CA . GLY A 1 100 ? 9.057 -8.692 -11.460 1.00 96.44 100 GLY A CA 1
ATOM 781 C C . GLY A 1 100 ? 8.500 -9.401 -12.681 1.00 96.44 100 GLY A C 1
ATOM 782 O O . GLY A 1 100 ? 7.538 -10.161 -12.624 1.00 96.44 100 GLY A O 1
ATOM 783 N N . HIS A 1 101 ? 9.077 -9.072 -13.833 1.00 96.69 101 HIS A N 1
ATOM 784 C CA . HIS A 1 101 ? 8.612 -9.579 -15.115 1.00 96.69 101 HIS A CA 1
ATOM 785 C C . HIS A 1 101 ? 9.757 -9.635 -16.122 1.00 96.69 101 HIS A C 1
ATOM 787 O O . HIS A 1 101 ? 10.570 -8.712 -16.181 1.00 96.69 101 HIS A O 1
ATOM 793 N N . PHE A 1 102 ? 9.782 -10.699 -16.932 1.00 95.50 102 PHE A N 1
ATOM 794 C CA . PHE A 1 102 ? 10.766 -10.987 -17.983 1.00 95.50 102 PHE A CA 1
ATOM 795 C C . PHE A 1 102 ? 12.222 -11.134 -17.501 1.00 95.50 102 PHE A C 1
ATOM 797 O O . PHE A 1 102 ? 12.777 -12.226 -17.590 1.00 95.50 102 PHE A O 1
ATOM 804 N N . CYS A 1 103 ? 12.837 -10.075 -16.973 1.00 96.56 103 CYS A N 1
ATOM 805 C CA . CYS A 1 103 ? 14.176 -10.095 -16.385 1.00 96.56 103 CYS A CA 1
ATOM 806 C C . CYS A 1 103 ? 14.308 -9.061 -15.246 1.00 96.56 103 CYS A C 1
ATOM 808 O O . CYS A 1 103 ? 13.588 -8.054 -15.248 1.00 96.56 103 CYS A O 1
ATOM 810 N N . PRO A 1 104 ? 15.270 -9.223 -14.314 1.00 97.50 104 PRO A N 1
ATOM 811 C CA . PRO A 1 104 ? 15.460 -8.312 -13.177 1.00 97.50 104 PRO A CA 1
ATOM 812 C C . PRO A 1 104 ? 15.582 -6.822 -13.538 1.00 97.50 104 PRO A C 1
ATOM 814 O O . PRO A 1 104 ? 15.207 -5.955 -12.742 1.00 97.50 104 PRO A O 1
ATOM 817 N N . ALA A 1 105 ? 16.088 -6.502 -14.734 1.00 98.12 105 ALA A N 1
ATOM 818 C CA . ALA A 1 105 ? 16.252 -5.125 -15.184 1.00 98.12 105 ALA A CA 1
ATOM 819 C C . ALA A 1 105 ? 14.943 -4.330 -15.276 1.00 98.12 105 ALA A C 1
ATOM 821 O O . ALA A 1 105 ? 14.957 -3.140 -14.961 1.00 98.12 105 ALA A O 1
ATOM 822 N N . ILE A 1 106 ? 13.819 -4.954 -15.656 1.00 98.25 106 ILE A N 1
ATOM 823 C CA . ILE A 1 106 ? 12.545 -4.233 -15.803 1.00 98.25 106 ILE A CA 1
ATOM 824 C C . ILE A 1 106 ? 12.084 -3.710 -14.437 1.00 98.25 106 ILE A C 1
ATOM 826 O O . ILE A 1 106 ? 11.841 -2.511 -14.301 1.00 98.25 106 ILE A O 1
ATOM 830 N N . SER A 1 107 ? 12.061 -4.556 -13.400 1.00 97.81 107 SER A N 1
ATOM 831 C CA . SER A 1 107 ? 11.703 -4.140 -12.033 1.00 97.81 107 SER A CA 1
ATOM 832 C C . SER A 1 107 ? 12.627 -3.056 -11.482 1.00 97.81 107 SER A C 1
ATOM 834 O O . SER A 1 107 ? 12.170 -2.117 -10.831 1.00 97.81 107 SER A O 1
ATOM 836 N N . LYS A 1 108 ? 13.937 -3.147 -11.750 1.00 97.94 108 LYS A N 1
ATOM 837 C CA . LYS A 1 108 ? 14.890 -2.099 -11.352 1.00 97.94 108 LYS A CA 1
ATOM 838 C C . LYS A 1 108 ? 14.610 -0.782 -12.069 1.00 97.94 108 LYS A C 1
ATOM 840 O O . LYS A 1 108 ? 14.632 0.269 -11.432 1.00 97.94 108 LYS A O 1
ATOM 845 N N . ALA A 1 109 ? 14.331 -0.835 -13.369 1.00 98.25 109 ALA A N 1
ATOM 846 C CA . ALA A 1 109 ? 14.092 0.346 -14.180 1.00 98.25 109 ALA A CA 1
ATOM 847 C C . ALA A 1 109 ? 12.808 1.071 -13.772 1.00 98.25 109 ALA A C 1
ATOM 849 O O . ALA A 1 109 ? 12.878 2.273 -13.508 1.00 98.25 109 ALA A O 1
ATOM 850 N N . VAL A 1 110 ? 11.675 0.369 -13.641 1.00 98.31 110 VAL A N 1
ATOM 851 C CA . VAL A 1 110 ? 10.374 1.005 -13.350 1.00 98.31 110 VAL A CA 1
ATOM 852 C C . VAL A 1 110 ? 10.379 1.797 -12.043 1.00 98.31 110 VAL A C 1
ATOM 854 O O . VAL A 1 110 ? 9.810 2.881 -12.005 1.00 98.31 110 VAL A O 1
ATOM 857 N N . LYS A 1 111 ? 11.130 1.363 -11.018 1.00 97.94 111 LYS A N 1
ATOM 858 C CA . LYS A 1 111 ? 11.312 2.104 -9.748 1.00 97.94 111 LYS A CA 1
ATOM 859 C C . LYS A 1 111 ? 12.006 3.459 -9.900 1.00 97.94 111 LYS A C 1
ATOM 861 O O . LYS A 1 111 ? 12.034 4.255 -8.968 1.00 97.94 111 LYS A O 1
ATOM 866 N N . THR A 1 112 ? 12.609 3.717 -11.055 1.00 97.25 112 THR A N 1
ATOM 867 C CA . THR A 1 112 ? 13.262 4.990 -11.389 1.00 97.25 112 THR A CA 1
ATOM 868 C C . THR A 1 112 ? 12.506 5.772 -12.458 1.00 97.25 112 THR A C 1
ATOM 870 O O . THR A 1 112 ? 12.956 6.855 -12.840 1.00 97.25 112 THR A O 1
ATOM 873 N N . MET A 1 113 ? 11.431 5.197 -13.006 1.00 98.06 113 MET A N 1
ATOM 874 C CA . MET A 1 113 ? 10.649 5.767 -14.097 1.00 98.06 113 MET A CA 1
ATOM 875 C C . MET A 1 113 ? 9.423 6.497 -13.568 1.00 98.06 113 MET A C 1
ATOM 877 O O . MET A 1 113 ? 8.811 6.084 -12.582 1.00 98.06 113 MET A O 1
ATOM 881 N N . LYS A 1 114 ? 9.074 7.591 -14.231 1.00 97.69 114 LYS A N 1
ATOM 882 C CA . LYS A 1 114 ? 7.853 8.359 -13.993 1.00 97.69 114 LYS A CA 1
ATOM 883 C C . LYS A 1 114 ? 6.700 7.850 -14.853 1.00 97.69 114 LYS A C 1
ATOM 885 O O . LYS A 1 114 ? 6.900 7.108 -15.815 1.00 97.69 114 LYS A O 1
ATOM 890 N N . LYS A 1 115 ? 5.477 8.284 -14.538 1.00 97.38 115 LYS A N 1
ATOM 891 C CA . LYS A 1 115 ? 4.285 7.931 -15.323 1.00 97.38 115 LYS A CA 1
ATOM 892 C C . LYS A 1 115 ? 4.462 8.387 -16.773 1.00 97.38 115 LYS A C 1
ATOM 894 O O . LYS A 1 115 ? 4.891 9.509 -17.000 1.00 97.38 115 LYS A O 1
ATOM 899 N N . ASN A 1 116 ? 4.122 7.540 -17.736 1.00 97.75 116 ASN A N 1
ATOM 900 C CA . ASN A 1 116 ? 4.329 7.738 -19.173 1.00 97.75 116 ASN A CA 1
ATOM 901 C C . ASN A 1 116 ? 5.795 7.868 -19.643 1.00 97.75 116 ASN A C 1
ATOM 903 O O . ASN A 1 116 ? 6.008 8.069 -20.841 1.00 97.75 116 ASN A O 1
ATOM 907 N N . GLU A 1 117 ? 6.803 7.709 -18.773 1.00 98.25 117 GLU A N 1
ATOM 908 C CA . GLU A 1 117 ? 8.214 7.760 -19.181 1.00 98.25 117 GLU A CA 1
ATOM 909 C C . GLU A 1 117 ? 8.526 6.636 -20.178 1.00 98.25 117 GLU A C 1
ATOM 911 O O . GLU A 1 117 ? 8.114 5.486 -19.988 1.00 98.25 117 GLU A O 1
ATOM 916 N N . LYS A 1 118 ? 9.289 6.966 -21.224 1.00 98.31 118 LYS A N 1
ATOM 917 C CA . LYS A 1 118 ? 9.859 5.995 -22.165 1.00 98.31 118 LYS A CA 1
ATOM 918 C C . LYS A 1 118 ? 11.369 6.016 -22.053 1.00 98.31 118 LYS A C 1
ATOM 920 O O . LYS A 1 118 ? 11.975 7.088 -22.091 1.00 98.31 118 LYS A O 1
ATOM 925 N N . ALA A 1 119 ? 11.980 4.847 -21.971 1.00 98.19 119 ALA A N 1
ATOM 926 C CA . ALA A 1 119 ? 13.420 4.717 -21.880 1.00 98.19 119 ALA A CA 1
ATOM 927 C C . ALA A 1 119 ? 13.932 3.515 -22.672 1.00 98.19 119 ALA A C 1
ATOM 929 O O . ALA A 1 119 ? 13.254 2.499 -22.768 1.00 98.19 119 ALA A O 1
ATOM 930 N N . LEU A 1 120 ? 15.153 3.635 -23.182 1.00 98.38 120 LEU A N 1
ATOM 931 C CA . LEU A 1 120 ? 15.936 2.513 -23.681 1.00 98.38 120 LEU A CA 1
ATOM 932 C C . LEU A 1 120 ? 16.865 2.046 -22.561 1.00 98.38 120 LEU A C 1
ATOM 934 O O . LEU A 1 120 ? 17.640 2.841 -22.019 1.00 98.38 120 LEU A O 1
ATOM 938 N N . LEU A 1 121 ? 16.785 0.768 -22.210 1.00 98.50 121 LEU A N 1
ATOM 939 C CA . LEU A 1 121 ? 17.669 0.130 -21.245 1.00 98.50 121 LEU A CA 1
ATOM 940 C C . LEU A 1 121 ? 18.766 -0.632 -21.979 1.00 98.50 121 LEU A C 1
ATOM 942 O O . LEU A 1 121 ? 18.460 -1.508 -22.778 1.00 98.50 121 LEU A O 1
ATOM 946 N N . THR A 1 122 ? 20.022 -0.365 -21.642 1.00 98.12 122 THR A N 1
ATOM 947 C CA . THR A 1 122 ? 21.147 -1.249 -21.963 1.00 98.12 122 THR A CA 1
ATOM 948 C C . THR A 1 122 ? 21.472 -2.073 -20.725 1.00 98.12 122 THR A C 1
ATOM 950 O O . THR A 1 122 ? 21.851 -1.521 -19.689 1.00 98.12 122 THR A O 1
ATOM 953 N N . VAL A 1 123 ? 21.279 -3.387 -20.823 1.00 98.31 123 VAL A N 1
ATOM 954 C CA . VAL A 1 123 ? 21.257 -4.315 -19.688 1.00 98.31 123 VAL A CA 1
ATOM 955 C C . VAL A 1 123 ? 22.387 -5.327 -19.820 1.00 98.31 123 VAL A C 1
ATOM 957 O O . VAL A 1 123 ? 22.440 -6.083 -20.790 1.00 98.31 123 VAL A O 1
ATOM 960 N N . LYS A 1 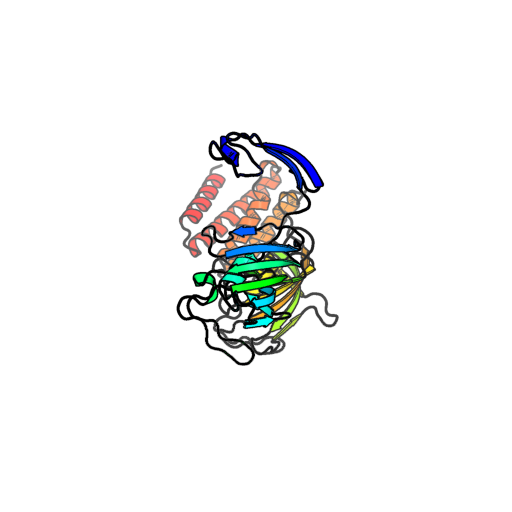124 ? 23.272 -5.372 -18.821 1.00 97.88 124 LYS A N 1
ATOM 961 C CA . LYS A 1 124 ? 24.294 -6.417 -18.710 1.00 97.88 124 LYS A CA 1
ATOM 962 C C . LYS A 1 124 ? 23.691 -7.765 -18.288 1.00 97.88 124 LYS A C 1
ATOM 964 O O . LYS A 1 124 ? 22.647 -7.782 -17.626 1.00 97.88 124 LYS A O 1
ATOM 969 N N . PRO A 1 125 ? 24.359 -8.896 -18.588 1.00 97.62 125 PRO A N 1
ATOM 970 C CA . PRO A 1 125 ? 23.770 -10.225 -18.435 1.00 97.62 125 PRO A CA 1
ATOM 971 C C . PRO A 1 125 ? 23.231 -10.525 -17.037 1.00 97.62 125 PRO A C 1
ATOM 973 O O . PRO A 1 125 ? 22.162 -11.113 -16.920 1.00 97.62 125 PRO A O 1
ATOM 976 N N . GLN A 1 126 ? 23.894 -10.059 -15.976 1.00 95.94 126 GLN A N 1
ATOM 977 C CA . GLN A 1 126 ? 23.486 -10.284 -14.584 1.00 95.94 126 GLN A CA 1
ATOM 978 C C . GLN A 1 126 ? 22.101 -9.713 -14.214 1.00 95.94 126 GLN A C 1
ATOM 980 O O . GLN A 1 126 ? 21.498 -10.178 -13.252 1.00 95.94 126 GLN A O 1
ATOM 985 N N . TYR A 1 127 ? 21.578 -8.737 -14.969 1.00 97.00 127 TYR A N 1
ATOM 986 C CA . TYR A 1 127 ? 20.198 -8.240 -14.825 1.00 97.00 127 TYR A CA 1
ATOM 987 C C . TYR A 1 127 ? 19.286 -8.636 -16.000 1.00 97.00 127 TYR A C 1
ATOM 989 O O . TYR A 1 127 ? 18.109 -8.272 -16.010 1.00 97.00 127 TYR A O 1
ATOM 997 N N . GLY A 1 128 ? 19.827 -9.376 -16.972 1.00 96.62 128 GLY A N 1
ATOM 998 C CA . GLY A 1 128 ? 19.105 -10.067 -18.035 1.00 96.62 128 GLY A CA 1
ATOM 999 C C . GLY A 1 128 ? 18.904 -11.540 -17.671 1.00 96.62 128 GLY A C 1
ATOM 1000 O O . GLY A 1 128 ? 18.132 -11.851 -16.767 1.00 96.62 128 GLY A O 1
ATOM 1001 N N . PHE A 1 129 ? 19.617 -12.433 -18.368 1.00 97.06 129 PHE A N 1
ATOM 1002 C CA . PHE A 1 129 ? 19.507 -13.895 -18.219 1.00 97.06 129 PHE A CA 1
ATOM 1003 C C . PHE A 1 129 ? 20.824 -14.598 -17.826 1.00 97.06 129 PHE A C 1
ATOM 1005 O O . PHE A 1 129 ? 20.903 -15.826 -17.803 1.00 97.06 129 PHE A O 1
ATOM 1012 N N . GLY A 1 130 ? 21.857 -13.825 -17.486 1.00 96.56 130 GLY A N 1
ATOM 1013 C CA . GLY A 1 130 ? 23.132 -14.309 -16.956 1.00 96.56 130 GLY A CA 1
ATOM 1014 C C . GLY A 1 130 ? 23.863 -15.299 -17.865 1.00 96.56 130 GLY A C 1
ATOM 1015 O O . GLY A 1 130 ? 23.677 -15.323 -19.081 1.00 96.56 130 GLY A O 1
ATOM 1016 N N . GLU A 1 131 ? 24.692 -16.139 -17.250 1.00 97.06 131 GLU A N 1
ATOM 1017 C CA . GLU A 1 131 ? 25.492 -17.163 -17.936 1.00 97.06 131 GLU A CA 1
ATOM 1018 C C . GLU A 1 131 ? 24.651 -18.265 -18.582 1.00 97.06 131 GLU A C 1
ATOM 1020 O O . GLU A 1 131 ? 25.111 -18.927 -19.502 1.00 97.06 131 GLU A O 1
ATOM 1025 N N . GLN A 1 132 ? 23.421 -18.478 -18.116 1.00 96.38 132 GLN A N 1
ATOM 1026 C CA . GLN A 1 132 ? 22.562 -19.533 -18.653 1.00 96.38 132 GLN A CA 1
ATOM 1027 C C . GLN A 1 132 ? 21.836 -19.089 -19.926 1.00 96.38 132 GLN A C 1
ATOM 1029 O O . GLN A 1 132 ? 21.485 -19.920 -20.762 1.00 96.38 132 GLN A O 1
ATOM 1034 N N . GLY A 1 133 ? 21.615 -17.781 -20.089 1.00 96.25 133 GLY A N 1
ATOM 1035 C CA . GLY A 1 133 ? 20.735 -17.281 -21.132 1.00 96.25 133 GLY A CA 1
ATOM 1036 C C . GLY A 1 133 ? 19.303 -17.782 -20.929 1.00 96.25 133 GLY A C 1
ATOM 1037 O O . GLY A 1 133 ? 18.855 -18.049 -19.812 1.00 96.25 133 GLY A O 1
ATOM 1038 N N . ARG A 1 134 ? 18.556 -17.901 -22.023 1.00 95.69 134 ARG A N 1
ATOM 1039 C CA . ARG A 1 134 ? 17.168 -18.359 -22.020 1.00 95.69 134 ARG A CA 1
ATOM 1040 C C . ARG A 1 134 ? 16.862 -19.109 -23.315 1.00 95.69 134 ARG A C 1
ATOM 1042 O O . ARG A 1 134 ? 17.113 -18.559 -24.387 1.00 95.69 134 ARG A O 1
ATOM 1049 N N . PRO A 1 135 ? 16.294 -20.322 -23.272 1.00 95.25 135 PRO A N 1
ATOM 1050 C CA . PRO A 1 135 ? 15.873 -21.003 -24.490 1.00 95.25 135 PRO A CA 1
ATOM 1051 C C . PRO A 1 135 ? 14.723 -20.248 -25.172 1.00 95.25 135 PRO A C 1
ATOM 1053 O O . PRO A 1 135 ? 14.004 -19.473 -24.539 1.00 95.25 135 PRO A O 1
ATOM 1056 N N . ALA A 1 136 ? 14.536 -20.492 -26.469 1.00 93.25 136 ALA A N 1
ATOM 1057 C CA . ALA A 1 136 ? 13.365 -19.991 -27.180 1.00 93.25 136 ALA A CA 1
ATOM 1058 C C . ALA A 1 136 ? 12.083 -20.602 -26.590 1.00 93.25 136 ALA A C 1
ATOM 1060 O O . ALA A 1 136 ? 12.053 -21.774 -26.205 1.00 93.25 136 ALA A O 1
ATOM 1061 N N . SER A 1 137 ? 11.018 -19.810 -26.549 1.00 89.88 137 SER A N 1
ATOM 1062 C CA . SER A 1 137 ? 9.686 -20.222 -26.105 1.00 89.88 137 SER A CA 1
ATOM 1063 C C . SER A 1 137 ? 8.662 -19.858 -27.186 1.00 89.88 137 SER A C 1
ATOM 1065 O O . SER A 1 137 ? 9.000 -19.290 -28.228 1.00 89.88 137 SER A O 1
ATOM 1067 N N . ARG A 1 138 ? 7.390 -20.221 -26.994 1.00 81.69 138 ARG A N 1
ATOM 1068 C CA . ARG A 1 138 ? 6.353 -19.968 -28.001 1.00 81.69 138 ARG A CA 1
ATOM 1069 C C . ARG A 1 138 ? 6.178 -18.461 -28.231 1.00 81.69 138 ARG A C 1
ATOM 1071 O O . ARG A 1 138 ? 5.534 -17.791 -27.436 1.00 81.69 138 ARG A O 1
ATOM 1078 N N . GLY A 1 139 ? 6.696 -17.974 -29.359 1.00 80.38 139 GLY A N 1
ATOM 1079 C CA . GLY A 1 139 ? 6.614 -16.566 -29.756 1.00 80.38 139 GLY A CA 1
ATOM 1080 C C . GLY A 1 139 ? 7.761 -15.688 -29.253 1.00 80.38 139 GLY A C 1
ATOM 1081 O O . GLY A 1 139 ? 7.727 -14.488 -29.502 1.00 80.38 139 GLY A O 1
ATOM 1082 N N . GLU A 1 140 ? 8.778 -16.257 -28.598 1.00 90.50 140 GLU A N 1
ATOM 1083 C CA . GLU A 1 140 ? 9.916 -15.493 -28.084 1.00 90.50 140 GLU A CA 1
ATOM 1084 C C . GLU A 1 140 ? 11.254 -16.138 -28.467 1.00 90.50 140 GLU A C 1
ATOM 1086 O O . GLU A 1 140 ? 11.437 -17.353 -28.345 1.00 90.50 140 GLU A O 1
ATOM 1091 N N . ALA A 1 141 ? 12.215 -15.322 -28.900 1.00 92.88 141 ALA A N 1
ATOM 1092 C CA . ALA A 1 141 ? 13.524 -15.812 -29.321 1.00 92.88 141 ALA A CA 1
ATOM 1093 C C . ALA A 1 141 ? 14.392 -16.249 -28.129 1.00 92.88 141 ALA A C 1
ATOM 1095 O O . ALA A 1 141 ? 14.214 -15.800 -26.989 1.00 92.88 141 ALA A O 1
ATOM 1096 N N . ALA A 1 142 ? 15.361 -17.122 -28.405 1.00 96.31 142 ALA A N 1
ATOM 1097 C CA . ALA A 1 142 ? 16.369 -17.501 -27.426 1.00 96.31 142 ALA A CA 1
ATOM 1098 C C . ALA A 1 142 ? 17.254 -16.298 -27.066 1.00 96.31 142 ALA A C 1
ATOM 1100 O O . ALA A 1 142 ? 17.550 -15.450 -27.907 1.00 96.31 142 ALA A O 1
ATOM 1101 N N . VAL A 1 143 ? 17.710 -16.262 -25.820 1.00 97.50 143 VAL A N 1
ATOM 1102 C CA . VAL A 1 143 ? 18.736 -15.338 -25.344 1.00 97.50 143 VAL A CA 1
ATOM 1103 C C . VAL A 1 143 ? 20.010 -16.143 -25.102 1.00 97.50 143 VAL A C 1
ATOM 1105 O O . VAL A 1 143 ? 19.985 -17.055 -24.274 1.00 97.50 143 VAL A O 1
ATOM 1108 N N . PRO A 1 144 ? 21.121 -15.851 -25.794 1.00 97.31 144 PRO A N 1
ATOM 1109 C CA . PRO A 1 144 ? 22.376 -16.550 -25.556 1.00 97.31 144 PRO A CA 1
ATOM 1110 C C . PRO A 1 144 ? 22.913 -16.348 -24.125 1.00 97.31 144 PRO A C 1
ATOM 1112 O O . PRO A 1 144 ? 22.660 -15.305 -23.511 1.00 97.31 144 PRO A O 1
ATOM 1115 N N . PRO A 1 145 ? 23.698 -17.308 -23.605 1.00 97.94 145 PRO A N 1
ATOM 1116 C CA . PRO A 1 145 ? 24.577 -17.105 -22.457 1.00 97.94 145 PRO A CA 1
ATOM 1117 C C . PRO A 1 145 ? 25.325 -15.773 -22.514 1.00 97.94 145 PRO A C 1
ATOM 1119 O O . PRO A 1 145 ? 25.929 -15.445 -23.533 1.00 97.94 145 PRO A O 1
ATOM 1122 N N . ASN A 1 146 ? 25.317 -15.022 -21.414 1.00 96.81 146 ASN A N 1
ATOM 1123 C CA . ASN A 1 146 ? 26.030 -13.750 -21.275 1.00 96.81 146 ASN A CA 1
ATOM 1124 C C . ASN A 1 146 ? 25.644 -12.664 -22.296 1.00 96.81 146 ASN A C 1
ATOM 1126 O O . ASN A 1 146 ? 26.407 -11.721 -22.507 1.00 96.81 146 ASN A O 1
ATOM 1130 N N . ALA A 1 147 ? 24.462 -12.754 -22.909 1.00 97.19 147 ALA A N 1
ATOM 1131 C CA . ALA A 1 147 ? 23.989 -11.726 -23.824 1.00 97.19 147 ALA A CA 1
ATOM 1132 C C . ALA A 1 147 ? 23.595 -10.436 -23.087 1.00 97.19 147 ALA A C 1
ATOM 1134 O O . ALA A 1 147 ? 22.924 -10.462 -22.049 1.00 97.19 147 ALA A O 1
ATOM 1135 N N . MET A 1 148 ? 23.978 -9.299 -23.666 1.00 97.62 148 MET A N 1
ATOM 1136 C CA . MET A 1 148 ? 23.444 -7.991 -23.301 1.00 97.62 148 MET A CA 1
ATOM 1137 C C . MET A 1 148 ? 22.107 -7.751 -24.002 1.00 97.62 148 MET A C 1
ATOM 1139 O O . MET A 1 148 ? 21.877 -8.232 -25.113 1.00 97.62 148 MET A O 1
ATOM 1143 N N . LEU A 1 149 ? 21.220 -7.003 -23.345 1.00 98.12 149 LEU A N 1
ATOM 1144 C CA . LEU A 1 149 ? 19.887 -6.697 -23.864 1.00 98.12 149 LEU A CA 1
ATOM 1145 C C . LEU A 1 149 ? 19.718 -5.195 -24.082 1.00 98.12 149 LEU A C 1
ATOM 1147 O O . LEU A 1 149 ? 20.179 -4.382 -23.277 1.00 98.12 149 LEU A O 1
ATOM 1151 N N . GLN A 1 150 ? 18.988 -4.849 -25.136 1.00 98.44 150 GLN A N 1
ATOM 1152 C CA . GLN A 1 150 ? 18.431 -3.522 -25.373 1.00 98.44 150 GLN A CA 1
ATOM 1153 C C . GLN A 1 150 ? 16.917 -3.602 -25.174 1.00 98.44 150 GLN A C 1
ATOM 1155 O O . GLN A 1 150 ? 16.250 -4.366 -25.868 1.00 98.44 150 GLN A O 1
ATOM 1160 N N . ILE A 1 151 ? 16.368 -2.865 -24.207 1.00 98.62 151 ILE A N 1
ATOM 1161 C CA . ILE A 1 151 ? 14.934 -2.917 -23.884 1.00 98.62 151 ILE A CA 1
ATOM 1162 C C . ILE A 1 151 ? 14.328 -1.528 -24.027 1.00 98.62 151 ILE A C 1
ATOM 1164 O O . ILE A 1 151 ? 14.592 -0.652 -23.204 1.00 98.62 151 ILE A O 1
ATOM 1168 N N . ASP A 1 152 ? 13.481 -1.342 -25.034 1.00 98.56 152 ASP A N 1
ATOM 1169 C CA . ASP A 1 152 ? 12.576 -0.200 -25.087 1.00 98.56 152 ASP A CA 1
ATOM 1170 C C . ASP A 1 152 ? 11.477 -0.437 -24.052 1.00 98.56 152 ASP A C 1
ATOM 1172 O O . ASP A 1 152 ? 10.725 -1.399 -24.159 1.00 98.56 152 ASP A O 1
ATOM 1176 N N . LEU A 1 153 ? 11.396 0.408 -23.027 1.00 98.69 153 LEU A N 1
ATOM 1177 C CA . LEU A 1 153 ? 10.459 0.278 -21.915 1.00 98.69 153 LEU A CA 1
ATOM 1178 C C . LEU A 1 153 ? 9.638 1.558 -21.769 1.00 98.69 153 LEU A C 1
ATOM 1180 O O . LEU A 1 153 ? 10.179 2.661 -21.692 1.00 98.69 153 LEU A O 1
ATOM 1184 N N . GLN A 1 154 ? 8.322 1.405 -21.668 1.00 98.62 154 GLN A N 1
ATOM 1185 C CA . GLN A 1 154 ? 7.394 2.461 -21.291 1.00 98.62 154 GLN A CA 1
ATOM 1186 C C . GLN A 1 154 ? 6.697 2.090 -19.985 1.00 98.62 154 GLN A C 1
ATOM 1188 O O . GLN A 1 154 ? 5.992 1.082 -19.929 1.00 98.62 154 GLN A O 1
ATOM 1193 N N . LEU A 1 155 ? 6.819 2.943 -18.967 1.00 98.56 155 LEU A N 1
ATOM 1194 C CA . LEU A 1 155 ? 5.979 2.865 -17.772 1.00 98.56 155 LEU A CA 1
ATOM 1195 C C . LEU A 1 155 ? 4.701 3.661 -18.035 1.00 98.56 155 LEU A C 1
ATOM 1197 O O . LEU A 1 155 ? 4.724 4.886 -18.004 1.00 98.56 155 LEU A O 1
ATOM 1201 N N . VAL A 1 156 ? 3.587 2.993 -18.323 1.00 98.12 156 VAL A N 1
ATOM 1202 C CA . VAL A 1 156 ? 2.332 3.672 -18.691 1.00 98.12 156 VAL A CA 1
ATOM 1203 C C . VAL A 1 156 ? 1.637 4.223 -17.446 1.00 98.12 156 VAL A C 1
ATOM 1205 O O . VAL A 1 156 ? 1.294 5.402 -17.371 1.00 98.12 156 VAL A O 1
ATOM 1208 N N . SER A 1 157 ? 1.456 3.379 -16.436 1.00 97.19 157 SER A N 1
ATOM 1209 C CA . SER A 1 157 ? 0.822 3.732 -15.165 1.00 97.19 157 SER A CA 1
ATOM 1210 C C . SER A 1 157 ? 1.173 2.705 -14.095 1.00 97.19 157 SER A C 1
ATOM 1212 O O . SER A 1 157 ? 1.826 1.707 -14.379 1.00 97.19 157 SER A O 1
ATOM 1214 N N . TRP A 1 158 ? 0.731 2.932 -12.864 1.00 97.50 158 TRP A N 1
ATOM 1215 C CA . TRP A 1 158 ? 0.741 1.922 -11.812 1.00 97.50 158 TRP A CA 1
ATOM 1216 C C . TRP A 1 158 ? -0.424 2.156 -10.856 1.00 97.50 158 TRP A C 1
ATOM 1218 O O . TRP A 1 158 ? -0.975 3.260 -10.807 1.00 97.50 158 TRP A O 1
ATOM 1228 N N . LYS A 1 159 ? -0.787 1.114 -10.111 1.00 96.94 159 LYS A N 1
ATOM 1229 C CA . LYS A 1 159 ? -1.714 1.176 -8.982 1.00 96.94 159 LYS A CA 1
ATOM 1230 C C . LYS A 1 159 ? -0.895 1.056 -7.703 1.00 96.94 159 LYS A C 1
ATOM 1232 O O . LYS A 1 159 ? -0.135 0.100 -7.538 1.00 96.94 159 LYS A O 1
ATOM 1237 N N . THR A 1 160 ? -1.032 2.040 -6.820 1.00 96.94 160 THR A N 1
ATOM 1238 C CA . THR A 1 160 ? -0.307 2.068 -5.547 1.00 96.94 160 THR A CA 1
ATOM 1239 C C . THR A 1 160 ? -0.830 0.970 -4.630 1.00 96.94 160 THR A C 1
ATOM 1241 O O . THR A 1 160 ? -2.039 0.889 -4.397 1.00 96.94 160 THR A O 1
ATOM 1244 N N . VAL A 1 161 ? 0.067 0.161 -4.067 1.00 97.44 161 VAL A N 1
ATOM 1245 C CA . VAL A 1 161 ? -0.279 -0.872 -3.084 1.00 97.44 161 VAL A CA 1
ATOM 1246 C C . VAL A 1 161 ? 0.348 -0.531 -1.740 1.00 97.44 161 VAL A C 1
ATOM 1248 O O . VAL A 1 161 ? 1.559 -0.365 -1.607 1.00 97.44 161 VAL A O 1
ATOM 1251 N N . THR A 1 162 ? -0.498 -0.423 -0.721 1.00 95.88 162 THR A N 1
ATOM 1252 C CA . THR A 1 162 ? -0.092 -0.164 0.661 1.00 95.88 162 THR A CA 1
ATOM 1253 C C . THR A 1 162 ? -0.207 -1.443 1.476 1.00 95.88 162 THR A C 1
ATOM 1255 O O . THR A 1 162 ? -1.272 -2.053 1.520 1.00 95.88 162 THR A O 1
ATOM 1258 N N . GLU A 1 163 ? 0.877 -1.819 2.146 1.00 96.00 163 GLU A N 1
ATOM 1259 C CA . GLU A 1 163 ? 0.871 -2.865 3.167 1.00 96.00 163 GLU A CA 1
ATOM 1260 C C . GLU A 1 163 ? 0.388 -2.266 4.498 1.00 96.00 163 GLU A C 1
ATOM 1262 O O . GLU A 1 163 ? 0.899 -1.235 4.946 1.00 96.00 163 GLU A O 1
ATOM 1267 N N . ILE A 1 164 ? -0.617 -2.886 5.112 1.00 96.31 164 ILE A N 1
ATOM 1268 C CA . ILE A 1 164 ? -1.318 -2.400 6.303 1.00 96.31 164 ILE A CA 1
ATOM 1269 C C . ILE A 1 164 ? -1.151 -3.414 7.439 1.00 96.31 164 ILE A C 1
ATOM 1271 O O . ILE A 1 164 ? -1.104 -4.620 7.216 1.00 96.31 164 ILE A O 1
ATOM 1275 N N . GLY A 1 165 ? -1.085 -2.912 8.674 1.00 92.19 165 GLY A N 1
ATOM 1276 C CA . GLY A 1 165 ? -0.832 -3.721 9.866 1.00 92.19 165 GLY A CA 1
ATOM 1277 C C . GLY A 1 165 ? 0.654 -3.804 10.215 1.00 92.19 165 GLY A C 1
ATOM 1278 O O . GLY A 1 165 ? 1.526 -3.459 9.420 1.00 92.19 165 GLY A O 1
ATOM 1279 N N . ASN A 1 166 ? 0.948 -4.230 11.445 1.00 90.19 166 ASN A N 1
ATOM 1280 C CA . ASN A 1 166 ? 2.329 -4.362 11.928 1.00 90.19 166 ASN A CA 1
ATOM 1281 C C . ASN A 1 166 ? 3.077 -5.507 11.229 1.00 90.19 166 ASN A C 1
ATOM 1283 O O . ASN A 1 166 ? 4.290 -5.447 11.053 1.00 90.19 166 ASN A O 1
ATOM 1287 N N . ASP A 1 167 ? 2.335 -6.539 10.851 1.00 94.00 167 ASP A N 1
ATOM 1288 C CA . ASP A 1 167 ? 2.764 -7.714 10.103 1.00 94.00 167 ASP A CA 1
ATOM 1289 C C . ASP A 1 167 ? 2.763 -7.495 8.581 1.00 94.00 167 ASP A C 1
ATOM 1291 O O . ASP A 1 167 ? 3.349 -8.297 7.860 1.00 94.00 167 ASP A O 1
ATOM 1295 N N . LYS A 1 168 ? 2.180 -6.382 8.102 1.00 94.62 168 LYS A N 1
ATOM 1296 C CA . LYS A 1 168 ? 2.162 -5.954 6.692 1.00 94.62 168 LYS A CA 1
ATOM 1297 C C . LYS A 1 168 ? 1.441 -6.921 5.747 1.00 94.62 168 LYS A C 1
ATOM 1299 O O . LYS A 1 168 ? 1.725 -6.944 4.551 1.00 94.62 168 LYS A O 1
ATOM 1304 N N . THR A 1 169 ? 0.514 -7.715 6.270 1.00 96.56 169 THR A N 1
ATOM 1305 C CA . THR A 1 169 ? -0.151 -8.793 5.523 1.00 96.56 169 THR A CA 1
ATOM 1306 C C . THR A 1 169 ? -1.420 -8.333 4.804 1.00 96.56 169 THR A C 1
ATOM 1308 O O . THR A 1 169 ? -1.792 -8.910 3.783 1.00 96.56 169 THR A O 1
ATOM 1311 N N . ILE A 1 170 ? -2.067 -7.262 5.276 1.00 98.25 170 ILE A N 1
ATOM 1312 C CA . ILE A 1 170 ? -3.224 -6.666 4.600 1.00 98.25 170 ILE A CA 1
ATOM 1313 C C . ILE A 1 170 ? -2.716 -5.809 3.443 1.00 98.25 170 ILE A C 1
ATOM 1315 O O . ILE A 1 170 ? -1.978 -4.844 3.653 1.00 98.25 170 ILE A O 1
ATOM 1319 N N . LEU A 1 171 ? -3.136 -6.121 2.220 1.00 97.94 171 LEU A N 1
ATOM 1320 C CA . LEU A 1 171 ? -2.719 -5.387 1.026 1.00 97.94 171 LEU A CA 1
ATOM 1321 C C . LEU A 1 171 ? -3.871 -4.530 0.519 1.00 97.94 171 LEU A C 1
ATOM 1323 O O . LEU A 1 171 ? -4.916 -5.056 0.155 1.00 97.94 171 LEU A O 1
ATOM 1327 N N . LYS A 1 172 ? -3.675 -3.212 0.451 1.00 98.38 172 LYS A N 1
ATOM 1328 C CA . LYS A 1 172 ? -4.640 -2.277 -0.137 1.00 98.38 172 LYS A CA 1
ATOM 1329 C C . LYS A 1 172 ? -4.103 -1.716 -1.446 1.00 98.38 172 LYS A C 1
ATOM 1331 O O . LYS A 1 172 ? -3.179 -0.903 -1.431 1.00 98.38 172 LYS A O 1
ATOM 1336 N N . LYS A 1 173 ? -4.715 -2.096 -2.563 1.00 98.19 173 LYS A N 1
ATOM 1337 C CA . LYS A 1 173 ? -4.456 -1.555 -3.899 1.00 98.19 173 LYS A CA 1
ATOM 1338 C C . LYS A 1 173 ? -5.431 -0.420 -4.206 1.00 98.19 173 LYS A C 1
ATOM 1340 O O . LYS A 1 173 ? -6.636 -0.644 -4.272 1.00 98.19 173 LYS A O 1
ATOM 1345 N N . ILE A 1 174 ? -4.920 0.790 -4.407 1.00 98.00 174 ILE A N 1
ATOM 1346 C CA . ILE A 1 174 ? -5.739 1.964 -4.733 1.00 98.00 174 ILE A CA 1
ATOM 1347 C C . ILE A 1 174 ? -6.163 1.878 -6.205 1.00 98.00 174 ILE A C 1
ATOM 1349 O O . ILE A 1 174 ? -5.316 1.837 -7.099 1.00 98.00 174 ILE A O 1
ATOM 1353 N N . LEU A 1 175 ? -7.474 1.833 -6.451 1.00 96.31 175 LEU A N 1
ATOM 1354 C CA . LEU A 1 175 ? -8.077 1.830 -7.789 1.00 96.31 175 LEU A CA 1
ATOM 1355 C C . LEU A 1 175 ? -8.466 3.244 -8.232 1.00 96.31 175 LEU A C 1
ATOM 1357 O O . LEU A 1 175 ? -8.335 3.586 -9.405 1.00 96.31 175 LEU A O 1
ATOM 1361 N N . GLN A 1 176 ? -8.900 4.070 -7.281 1.00 96.38 176 GLN A N 1
ATOM 1362 C CA . GLN A 1 176 ? -9.178 5.487 -7.466 1.00 96.38 176 GLN A CA 1
ATOM 1363 C C . GLN A 1 176 ? -8.665 6.257 -6.252 1.00 96.38 176 GLN A C 1
ATOM 1365 O O . GLN A 1 176 ? -8.997 5.922 -5.116 1.00 96.38 176 GLN A O 1
ATOM 1370 N N . GLU A 1 177 ? -7.871 7.296 -6.500 1.00 95.44 177 GLU A N 1
ATOM 1371 C CA . GLU A 1 177 ? -7.390 8.192 -5.448 1.00 95.44 177 GLU A CA 1
ATOM 1372 C C . GLU A 1 177 ? -8.556 8.952 -4.811 1.00 95.44 177 GLU A C 1
ATOM 1374 O O . GLU A 1 177 ? -9.422 9.481 -5.510 1.00 95.44 177 GLU A O 1
ATOM 1379 N N . GLY A 1 178 ? -8.550 9.029 -3.482 1.00 95.81 178 GLY A N 1
ATOM 1380 C CA . GLY A 1 178 ? -9.463 9.895 -2.749 1.00 95.81 178 GLY A CA 1
ATOM 1381 C C . GLY A 1 178 ? -8.976 11.342 -2.684 1.00 95.81 178 GLY A C 1
ATOM 1382 O O . GLY A 1 178 ? -7.837 11.682 -3.015 1.00 95.81 178 GLY A O 1
ATOM 1383 N N . GLU A 1 179 ? -9.849 12.207 -2.196 1.00 94.00 179 GLU A N 1
ATOM 1384 C CA . GLU A 1 179 ? -9.635 13.642 -2.094 1.00 94.00 179 GLU A CA 1
ATOM 1385 C C . GLU A 1 179 ? -9.121 14.049 -0.708 1.00 94.00 179 GLU A C 1
ATOM 1387 O O . GLU A 1 179 ? -9.363 13.398 0.311 1.00 94.00 179 GLU A O 1
ATOM 1392 N N . GLY A 1 180 ? -8.411 15.177 -0.668 1.00 94.06 180 GLY A N 1
ATOM 1393 C CA . GLY A 1 180 ? -7.875 15.741 0.565 1.00 94.06 180 GLY A CA 1
ATOM 1394 C C . GLY A 1 180 ? -6.706 14.955 1.170 1.00 94.06 180 GLY A C 1
ATOM 1395 O O . GLY A 1 180 ? -6.064 14.104 0.540 1.00 94.06 180 GLY A O 1
ATOM 1396 N N . TYR A 1 181 ? -6.391 15.308 2.414 1.00 92.56 181 TYR A N 1
ATOM 1397 C CA . TYR A 1 181 ? -5.282 14.735 3.186 1.00 92.56 181 TYR A CA 1
ATOM 1398 C C . TYR A 1 181 ? -5.760 13.960 4.414 1.00 92.56 181 TYR A C 1
ATOM 1400 O O . TYR A 1 181 ? -5.006 13.166 4.973 1.00 92.56 181 TYR A O 1
ATOM 1408 N N . ASP A 1 182 ? -7.006 14.190 4.820 1.00 95.19 182 ASP A N 1
ATOM 1409 C CA . ASP A 1 182 ? -7.594 13.578 5.995 1.00 95.19 182 ASP A CA 1
ATOM 1410 C C . ASP A 1 182 ? -7.989 12.124 5.756 1.00 95.19 182 ASP A C 1
ATOM 1412 O O . ASP A 1 182 ? -8.386 11.722 4.662 1.00 95.19 182 ASP A O 1
ATOM 1416 N N . ARG A 1 183 ? -7.911 11.355 6.838 1.00 96.62 183 ARG A N 1
ATOM 1417 C CA . ARG A 1 183 ? -8.346 9.964 6.920 1.00 96.62 183 ARG A CA 1
ATOM 1418 C C . ARG A 1 183 ? -9.209 9.773 8.167 1.00 96.62 183 ARG A C 1
ATOM 1420 O O . ARG A 1 183 ? -9.059 10.563 9.115 1.00 96.62 183 ARG A O 1
ATOM 1427 N N . PRO A 1 184 ? -10.079 8.749 8.199 1.00 96.62 184 PRO A N 1
ATOM 1428 C CA . PRO A 1 184 ? -10.739 8.346 9.429 1.00 96.62 184 PRO A CA 1
ATOM 1429 C C . PRO A 1 184 ? -9.703 8.063 10.525 1.00 96.62 184 PRO A C 1
ATOM 1431 O O . PRO A 1 184 ? -8.623 7.532 10.268 1.00 96.62 184 PRO A O 1
ATOM 1434 N N . LYS A 1 185 ? -10.038 8.432 11.758 1.00 92.94 185 LYS A N 1
ATOM 1435 C CA . LYS A 1 185 ? -9.316 8.027 12.971 1.00 92.94 185 LYS A CA 1
ATOM 1436 C C . LYS A 1 185 ? -10.126 6.976 13.720 1.00 92.94 185 LYS A C 1
ATOM 1438 O O . LYS A 1 185 ? -11.268 6.707 13.360 1.00 92.94 185 LYS A O 1
ATOM 1443 N N . ASP A 1 186 ? -9.577 6.447 14.801 1.00 89.69 186 ASP A N 1
ATOM 1444 C CA . ASP A 1 186 ? -10.325 5.616 15.744 1.00 89.69 186 ASP A CA 1
ATOM 1445 C C . ASP A 1 186 ? -11.621 6.298 16.211 1.00 89.69 186 ASP A C 1
ATOM 1447 O O . ASP A 1 186 ? -11.622 7.500 16.501 1.00 89.69 186 ASP A O 1
ATOM 1451 N N . CYS A 1 187 ? -12.701 5.520 16.322 1.00 88.44 187 CYS A N 1
ATOM 1452 C CA . CYS A 1 187 ? -14.047 5.987 16.673 1.00 88.44 187 CYS A CA 1
ATOM 1453 C C . CYS A 1 187 ? -14.701 6.930 15.652 1.00 88.44 187 CYS A C 1
ATOM 1455 O O . CYS A 1 187 ? -15.716 7.549 15.979 1.00 88.44 187 CYS A O 1
ATOM 1457 N N . SER A 1 188 ? -14.144 7.078 14.448 1.00 93.44 188 SER A N 1
ATOM 1458 C CA . SER A 1 188 ? -14.815 7.849 13.398 1.00 93.44 188 SER A CA 1
ATOM 1459 C C . SER A 1 188 ? -16.025 7.072 12.905 1.00 93.44 188 SER A C 1
ATOM 1461 O O . SER A 1 188 ? -15.949 5.856 12.720 1.00 93.44 188 SER A O 1
ATOM 1463 N N . THR A 1 189 ? -17.121 7.777 12.652 1.00 96.88 189 THR A N 1
ATOM 1464 C CA . THR A 1 189 ? -18.240 7.210 11.901 1.00 96.88 189 THR A CA 1
ATOM 1465 C C . THR A 1 189 ? -17.870 7.263 10.428 1.00 96.88 189 THR A C 1
ATOM 1467 O O . THR A 1 189 ? -17.562 8.333 9.905 1.00 96.88 189 THR A O 1
ATOM 1470 N N . VAL A 1 190 ? -17.854 6.117 9.758 1.00 98.25 190 VAL A N 1
ATOM 1471 C CA . VAL A 1 190 ? -17.501 6.001 8.341 1.00 98.25 190 VAL A CA 1
ATOM 1472 C C . VAL A 1 190 ? -18.686 5.467 7.557 1.00 98.25 190 VAL A C 1
ATOM 1474 O O . VAL A 1 190 ? -19.433 4.626 8.046 1.00 98.25 190 VAL A O 1
ATOM 1477 N N . LYS A 1 191 ? -18.833 5.949 6.326 1.00 98.62 191 LYS A N 1
ATOM 1478 C CA . LYS A 1 191 ? -19.820 5.481 5.356 1.00 98.62 191 LYS A CA 1
ATOM 1479 C C . LYS A 1 191 ? -19.092 4.905 4.158 1.00 98.62 191 LYS A C 1
ATOM 1481 O O . LYS A 1 191 ? -18.305 5.610 3.522 1.00 98.62 191 LYS A O 1
ATOM 1486 N N . VAL A 1 192 ? -19.349 3.640 3.854 1.00 98.62 192 VAL A N 1
ATOM 1487 C CA . VAL A 1 192 ? -18.662 2.909 2.787 1.00 98.62 192 VAL A CA 1
ATOM 1488 C C . VAL A 1 192 ? -19.644 2.209 1.857 1.00 98.62 192 VAL A C 1
ATOM 1490 O O . VAL A 1 192 ? -20.752 1.852 2.257 1.00 98.62 192 VAL A O 1
ATOM 1493 N N . LYS A 1 193 ? -19.218 1.963 0.620 1.00 98.62 193 LYS A N 1
ATOM 1494 C CA . LYS A 1 193 ? -19.802 0.904 -0.212 1.00 98.62 193 LYS A CA 1
ATOM 1495 C C . LYS A 1 193 ? -18.803 -0.234 -0.278 1.00 98.62 193 LYS A C 1
ATOM 1497 O O . LYS A 1 193 ? -17.606 0.027 -0.415 1.00 98.62 193 LYS A O 1
ATOM 1502 N N . LEU A 1 194 ? -19.267 -1.469 -0.125 1.00 97.81 194 LEU A N 1
ATOM 1503 C CA . LEU A 1 194 ? -18.369 -2.615 -0.116 1.00 97.81 194 LEU A CA 1
ATOM 1504 C C . LEU A 1 194 ? -18.945 -3.849 -0.795 1.00 97.81 194 LEU A C 1
ATOM 1506 O O . LEU A 1 194 ? -20.149 -4.115 -0.740 1.00 97.81 194 LEU A O 1
ATOM 1510 N N . ILE A 1 195 ? -18.041 -4.630 -1.382 1.00 98.56 195 ILE A N 1
ATOM 1511 C CA . ILE A 1 195 ? -18.302 -5.968 -1.904 1.00 98.56 195 ILE A CA 1
ATOM 1512 C C . ILE A 1 195 ? -17.184 -6.890 -1.424 1.00 98.56 195 ILE A C 1
ATOM 1514 O O . ILE A 1 195 ? -16.031 -6.679 -1.785 1.00 98.56 195 ILE A O 1
ATOM 1518 N N . GLY A 1 196 ? -17.524 -7.909 -0.634 1.00 98.50 196 GLY A N 1
ATOM 1519 C CA . GLY A 1 196 ? -16.591 -8.948 -0.195 1.00 98.50 196 GLY A CA 1
ATOM 1520 C C . GLY A 1 196 ? -16.726 -10.214 -1.040 1.00 98.50 196 GLY A C 1
ATOM 1521 O O . GLY A 1 196 ? -17.843 -10.681 -1.290 1.00 98.50 196 GLY A O 1
ATOM 1522 N N . LYS A 1 197 ? -15.589 -10.755 -1.484 1.00 98.50 197 LYS A N 1
ATOM 1523 C CA . LYS A 1 197 ? -15.463 -11.893 -2.402 1.00 98.50 197 LYS A CA 1
ATOM 1524 C C . LYS A 1 197 ? -14.450 -12.924 -1.904 1.00 98.50 197 LYS A C 1
ATOM 1526 O O . LYS A 1 197 ? -13.471 -12.569 -1.242 1.00 98.50 197 LYS A O 1
ATOM 1531 N N . LEU A 1 198 ? -14.681 -14.184 -2.257 1.00 98.12 198 LEU A N 1
ATOM 1532 C CA . LEU A 1 198 ? -13.688 -15.259 -2.183 1.00 98.12 198 LEU A CA 1
ATOM 1533 C C . LEU A 1 198 ? -12.730 -15.193 -3.388 1.00 98.12 198 LEU A C 1
ATOM 1535 O O . LEU A 1 198 ? -12.922 -14.387 -4.302 1.00 98.12 198 LEU A O 1
ATOM 1539 N N . ASP A 1 199 ? -11.692 -16.026 -3.382 1.00 95.75 199 ASP A N 1
ATOM 1540 C CA . ASP A 1 199 ? -10.684 -16.122 -4.448 1.00 95.75 199 ASP A CA 1
ATOM 1541 C C . ASP A 1 199 ? -11.269 -16.570 -5.797 1.00 95.75 199 ASP A C 1
ATOM 1543 O O . ASP A 1 199 ? -10.842 -16.092 -6.848 1.00 95.75 199 ASP A O 1
ATOM 1547 N N . ASP A 1 200 ? -12.297 -17.418 -5.769 1.00 95.81 200 ASP A N 1
ATOM 1548 C CA . ASP A 1 200 ? -13.062 -17.844 -6.946 1.00 95.81 200 ASP A CA 1
ATOM 1549 C C . ASP A 1 200 ? -14.025 -16.766 -7.494 1.00 95.81 200 ASP A C 1
ATOM 1551 O O . ASP A 1 200 ? -14.680 -16.967 -8.520 1.00 95.81 200 ASP A O 1
ATOM 1555 N N . GLY A 1 201 ? -14.104 -15.605 -6.831 1.00 96.12 201 GLY A N 1
ATOM 1556 C CA . GLY A 1 201 ? -14.977 -14.488 -7.186 1.00 96.12 201 GLY A CA 1
ATOM 1557 C C . GLY A 1 201 ? -16.377 -14.541 -6.566 1.00 96.12 201 GLY A C 1
ATOM 1558 O O . GLY A 1 201 ? -17.151 -13.597 -6.760 1.00 96.12 201 GLY A O 1
ATOM 1559 N N . THR A 1 202 ? -16.711 -15.581 -5.796 1.00 97.88 202 THR A N 1
ATOM 1560 C CA . THR A 1 202 ? -17.996 -15.704 -5.096 1.00 97.88 202 THR A CA 1
ATOM 1561 C C . THR A 1 202 ? -18.181 -14.550 -4.118 1.00 97.88 202 THR A C 1
ATOM 1563 O O . THR A 1 202 ? -17.402 -14.371 -3.183 1.00 97.88 202 THR A O 1
ATOM 1566 N N . MET A 1 203 ? -19.239 -13.764 -4.313 1.00 98.12 203 MET A N 1
ATOM 1567 C CA . MET A 1 203 ? -19.597 -12.661 -3.424 1.00 98.12 203 MET A CA 1
ATOM 1568 C C . MET A 1 203 ? -20.291 -13.184 -2.167 1.00 98.12 203 MET A C 1
ATOM 1570 O O . MET A 1 203 ? -21.349 -13.800 -2.261 1.00 98.12 203 MET A O 1
ATOM 1574 N N . PHE A 1 204 ? -19.736 -12.889 -0.991 1.00 98.12 204 PHE A N 1
ATOM 1575 C CA . PHE A 1 204 ? -20.330 -13.280 0.292 1.00 98.12 204 PHE A CA 1
ATOM 1576 C C . PHE A 1 204 ? -21.021 -12.116 1.015 1.00 98.12 204 PHE A C 1
ATOM 1578 O O . PHE A 1 204 ? -21.899 -12.348 1.845 1.00 98.12 204 PHE A O 1
ATOM 1585 N N . VAL A 1 205 ? -20.677 -10.868 0.680 1.00 97.81 205 VAL A N 1
ATOM 1586 C CA . VAL A 1 205 ? -21.320 -9.664 1.226 1.00 97.81 205 VAL A CA 1
ATOM 1587 C C . VAL A 1 205 ? -21.324 -8.533 0.197 1.00 97.81 205 VAL A C 1
ATOM 1589 O O . VAL A 1 205 ? -20.365 -8.359 -0.555 1.00 97.81 205 VAL A O 1
ATOM 1592 N N . LYS A 1 206 ? -22.397 -7.743 0.178 1.00 98.00 206 LYS A N 1
ATOM 1593 C CA . LYS A 1 206 ? -22.531 -6.508 -0.603 1.00 98.00 206 LYS A CA 1
ATOM 1594 C C . LYS A 1 206 ? -23.344 -5.519 0.226 1.00 98.00 206 LYS A C 1
ATOM 1596 O O . LYS A 1 206 ? -24.431 -5.880 0.657 1.00 98.00 206 LYS A O 1
ATOM 1601 N N . LYS A 1 207 ? -22.822 -4.317 0.484 1.00 97.81 207 LYS A N 1
ATOM 1602 C CA . LYS A 1 207 ? -23.516 -3.295 1.290 1.00 97.81 207 LYS A CA 1
ATOM 1603 C C . LYS A 1 207 ? -23.310 -1.895 0.727 1.00 97.81 207 LYS A C 1
ATOM 1605 O O . LYS A 1 207 ? -22.209 -1.575 0.275 1.00 97.81 207 LYS A O 1
ATOM 1610 N N . GLY A 1 208 ? -24.347 -1.059 0.794 1.00 96.38 208 GLY A N 1
ATOM 1611 C CA . GLY A 1 208 ? -24.290 0.336 0.341 1.00 96.38 208 GLY A CA 1
ATOM 1612 C C . GLY A 1 208 ? -24.295 0.492 -1.180 1.00 96.38 208 GLY A C 1
ATOM 1613 O O . GLY A 1 208 ? -23.790 1.481 -1.705 1.00 96.38 208 GLY A O 1
ATOM 1614 N N . HIS A 1 209 ? -24.819 -0.505 -1.893 1.00 95.50 209 HIS A N 1
ATOM 1615 C CA . HIS A 1 209 ? -24.943 -0.535 -3.351 1.00 95.50 209 HIS A CA 1
ATOM 1616 C C . HIS A 1 209 ? -26.422 -0.666 -3.757 1.00 95.50 209 HIS A C 1
ATOM 1618 O O . HIS A 1 209 ? -27.295 -0.755 -2.909 1.00 95.50 209 HIS A O 1
ATOM 1624 N N . ASP A 1 210 ? -26.713 -0.680 -5.061 1.00 93.06 210 ASP A N 1
ATOM 1625 C CA . ASP A 1 210 ? -28.053 -0.964 -5.612 1.00 93.06 210 ASP A CA 1
ATOM 1626 C C . ASP A 1 210 ? -29.180 -0.041 -5.101 1.00 93.06 210 ASP A C 1
ATOM 1628 O O . ASP A 1 210 ? -30.338 -0.436 -5.005 1.00 93.06 210 ASP A O 1
ATOM 1632 N N . GLY A 1 211 ? -28.845 1.219 -4.809 1.00 90.75 211 GLY A N 1
ATOM 1633 C CA . GLY A 1 211 ? -29.792 2.213 -4.293 1.00 90.75 211 GLY A CA 1
ATOM 1634 C C . GLY A 1 211 ? -29.951 2.204 -2.771 1.00 90.75 211 GLY A C 1
ATOM 1635 O O . GLY A 1 211 ? -30.713 3.016 -2.251 1.00 90.75 211 GLY A O 1
ATOM 1636 N N . GLU A 1 212 ? -29.229 1.337 -2.057 1.00 94.44 212 GLU A N 1
ATOM 1637 C CA . GLU A 1 212 ? -29.121 1.390 -0.599 1.00 94.44 212 GLU A CA 1
ATOM 1638 C C . GLU A 1 212 ? -28.290 2.592 -0.135 1.00 94.44 212 GLU A C 1
ATOM 1640 O O . GLU A 1 212 ? -27.348 3.029 -0.806 1.00 94.44 212 GLU A O 1
ATOM 1645 N N . GLU A 1 213 ? -28.606 3.088 1.063 1.00 96.06 213 GLU A N 1
ATOM 1646 C CA . GLU A 1 213 ? -27.746 4.039 1.766 1.00 96.06 213 GLU A CA 1
ATOM 1647 C C . GLU A 1 213 ? -26.360 3.421 2.027 1.00 96.06 213 GLU A C 1
ATOM 1649 O O . GLU A 1 213 ? -26.272 2.226 2.331 1.00 96.06 213 GLU A O 1
ATOM 1654 N N . PRO A 1 214 ? -25.268 4.209 1.952 1.00 97.81 214 PRO A N 1
ATOM 1655 C CA . PRO A 1 214 ? -23.930 3.729 2.279 1.00 97.81 214 PRO A CA 1
ATOM 1656 C C . PRO A 1 214 ? -23.882 3.034 3.644 1.00 97.81 214 PRO A C 1
ATOM 1658 O O . PRO A 1 214 ? -24.448 3.521 4.624 1.00 97.81 214 PRO A O 1
ATOM 1661 N N . PHE A 1 215 ? -23.159 1.918 3.720 1.00 98.25 215 PHE A N 1
ATOM 1662 C CA . PHE A 1 215 ? -23.013 1.159 4.953 1.00 98.25 215 PHE A CA 1
ATOM 1663 C C . PHE A 1 215 ? -22.231 1.970 5.982 1.00 98.25 215 PHE A C 1
ATOM 1665 O O . PHE A 1 215 ? -21.070 2.322 5.759 1.00 98.25 215 PHE A O 1
ATOM 1672 N N . GLU A 1 216 ? -22.880 2.266 7.105 1.00 98.31 216 GLU A N 1
ATOM 1673 C CA . GLU A 1 216 ? -22.299 3.035 8.196 1.00 98.31 216 GLU A CA 1
ATOM 1674 C C . GLU A 1 216 ? -21.771 2.110 9.294 1.00 98.31 216 GLU A C 1
ATOM 1676 O O . GLU A 1 216 ? -22.477 1.214 9.759 1.00 98.31 216 GLU A O 1
ATOM 1681 N N . PHE A 1 217 ? -20.536 2.346 9.731 1.00 97.56 217 PHE A N 1
ATOM 1682 C CA . PHE A 1 217 ? -19.979 1.716 10.925 1.00 97.56 217 PHE A CA 1
ATOM 1683 C C . PHE A 1 217 ? -19.005 2.660 11.636 1.00 97.56 217 PHE A C 1
ATOM 1685 O O . PHE A 1 217 ? -18.588 3.684 11.091 1.00 97.56 217 PHE A O 1
ATOM 1692 N N . LYS A 1 218 ? -18.643 2.330 12.876 1.00 95.12 218 LYS A N 1
ATOM 1693 C CA . LYS A 1 218 ? -17.614 3.037 13.643 1.00 95.12 218 LYS A CA 1
ATOM 1694 C C . LYS A 1 218 ? -16.298 2.283 13.631 1.00 95.12 218 LYS A C 1
ATOM 1696 O O . LYS A 1 218 ? -16.256 1.092 13.943 1.00 95.12 218 LYS A O 1
ATOM 1701 N N . THR A 1 219 ? -15.224 2.999 13.321 1.00 95.00 219 THR A N 1
ATOM 1702 C CA . THR A 1 219 ? -13.882 2.417 13.301 1.00 95.00 219 THR A CA 1
ATOM 1703 C C . THR A 1 219 ? -13.395 2.067 14.706 1.00 95.00 219 THR A C 1
ATOM 1705 O O . THR A 1 219 ? -13.709 2.762 15.680 1.00 95.00 219 THR A O 1
ATOM 1708 N N . ASP A 1 220 ? -12.591 1.007 14.824 1.00 89.94 220 ASP A N 1
ATOM 1709 C CA . ASP A 1 220 ? -12.070 0.499 16.102 1.00 89.94 220 ASP A CA 1
ATOM 1710 C C . ASP A 1 220 ? -13.185 0.129 17.114 1.00 89.94 220 ASP A C 1
ATOM 1712 O O . ASP A 1 220 ? -13.058 0.349 18.325 1.00 89.94 220 ASP A O 1
ATOM 1716 N N . GLU A 1 221 ? -14.304 -0.420 16.620 1.00 88.25 221 GLU A N 1
ATOM 1717 C CA . GLU A 1 221 ? -15.444 -0.895 17.433 1.00 88.25 221 GLU A CA 1
ATOM 1718 C C . GLU A 1 221 ? -15.869 -2.354 17.160 1.00 88.25 221 GLU A C 1
ATOM 1720 O O . GLU A 1 221 ? -16.961 -2.747 17.558 1.00 88.25 221 GLU A O 1
ATOM 1725 N N . ASP A 1 222 ? -15.024 -3.176 16.516 1.00 88.12 222 ASP A N 1
ATOM 1726 C CA . ASP A 1 222 ? -15.317 -4.586 16.145 1.00 88.12 222 ASP A CA 1
ATOM 1727 C C . ASP A 1 222 ? -16.655 -4.765 15.382 1.00 88.12 222 ASP A C 1
ATOM 1729 O O . ASP A 1 222 ? -17.277 -5.825 15.426 1.00 88.12 222 ASP A O 1
ATOM 1733 N N . GLN A 1 223 ? -17.116 -3.730 14.672 1.00 93.00 223 GLN A N 1
ATOM 1734 C CA . GLN A 1 223 ? -18.343 -3.792 13.863 1.00 93.00 223 GLN A CA 1
ATOM 1735 C C . GLN A 1 223 ? -18.120 -4.458 12.498 1.00 93.00 223 GLN A C 1
ATOM 1737 O O . GLN A 1 223 ? -19.069 -4.898 11.851 1.00 93.00 223 GLN A O 1
ATOM 1742 N N . VAL A 1 224 ? -16.861 -4.535 12.067 1.00 96.69 224 VAL A N 1
ATOM 1743 C CA . VAL A 1 224 ? -16.403 -5.221 10.858 1.00 96.69 224 VAL A CA 1
ATOM 1744 C C . VAL A 1 224 ? -15.130 -6.012 11.168 1.00 96.69 224 VAL A C 1
ATOM 1746 O O . VAL A 1 224 ? -14.520 -5.825 12.223 1.00 96.69 224 VAL A O 1
ATOM 1749 N N . ILE A 1 225 ? -14.717 -6.887 10.247 1.00 97.06 225 ILE A N 1
ATOM 1750 C CA . ILE A 1 225 ? -13.445 -7.612 10.357 1.00 97.06 225 ILE A CA 1
ATOM 1751 C C . ILE A 1 225 ? -12.258 -6.642 10.469 1.00 97.06 225 ILE A C 1
ATOM 1753 O O . ILE A 1 225 ? -12.252 -5.569 9.860 1.00 97.06 225 ILE A O 1
ATOM 1757 N N . GLU A 1 226 ? -11.234 -7.035 11.228 1.00 96.25 226 GLU A N 1
ATOM 1758 C CA . GLU A 1 226 ? -10.085 -6.181 11.561 1.00 96.25 226 GLU A CA 1
ATOM 1759 C C . GLU A 1 226 ? -9.388 -5.616 10.315 1.00 96.25 226 GLU A C 1
ATOM 1761 O O . GLU A 1 226 ? -9.004 -4.446 10.286 1.00 96.25 226 GLU A O 1
ATOM 1766 N N . GLY A 1 227 ? -9.240 -6.429 9.269 1.00 97.94 227 GLY A N 1
ATOM 1767 C CA . GLY A 1 227 ? -8.594 -6.019 8.030 1.00 97.94 227 GLY A CA 1
ATOM 1768 C C . GLY A 1 227 ? -9.357 -4.930 7.287 1.00 97.94 227 GLY A C 1
ATOM 1769 O O . GLY A 1 227 ? -8.733 -4.009 6.762 1.00 97.94 227 GLY A O 1
ATOM 1770 N N . LEU A 1 228 ? -10.694 -4.983 7.297 1.00 98.38 228 LEU A N 1
ATOM 1771 C CA . LEU A 1 228 ? -11.532 -3.959 6.676 1.00 98.38 228 LEU A CA 1
ATOM 1772 C C . LEU A 1 228 ? -11.474 -2.654 7.478 1.00 98.38 228 LEU A C 1
ATOM 1774 O O . LEU A 1 228 ? -11.315 -1.587 6.889 1.00 98.38 228 LEU A O 1
ATOM 1778 N N . ASP A 1 229 ? -11.525 -2.740 8.810 1.00 97.94 229 ASP A N 1
ATOM 1779 C CA . ASP A 1 229 ? -11.389 -1.584 9.705 1.00 97.94 229 ASP A CA 1
ATOM 1780 C C . ASP A 1 229 ? -10.055 -0.851 9.472 1.00 97.94 229 ASP A C 1
ATOM 1782 O O . ASP A 1 229 ? -10.022 0.346 9.171 1.00 97.94 229 ASP A O 1
ATOM 1786 N N . LYS A 1 230 ? -8.942 -1.599 9.492 1.00 97.81 230 LYS A N 1
ATOM 1787 C CA . LYS A 1 230 ? -7.597 -1.073 9.218 1.00 97.81 230 LYS A CA 1
ATOM 1788 C C . LYS A 1 230 ? -7.454 -0.519 7.803 1.00 97.81 230 LYS A C 1
ATOM 1790 O O . LYS A 1 230 ? -6.780 0.496 7.612 1.00 97.81 230 LYS A O 1
ATOM 1795 N N . ALA A 1 231 ? -8.062 -1.169 6.810 1.00 98.25 231 ALA A N 1
ATOM 1796 C CA . ALA A 1 231 ? -8.049 -0.680 5.440 1.00 98.25 231 ALA A CA 1
ATOM 1797 C C . ALA A 1 231 ? -8.737 0.683 5.348 1.00 98.25 231 ALA A C 1
ATOM 1799 O O . ALA A 1 231 ? -8.112 1.630 4.870 1.00 98.25 231 ALA A O 1
ATOM 1800 N N . VAL A 1 232 ? -9.948 0.823 5.893 1.00 98.31 232 VAL A N 1
ATOM 1801 C CA . VAL A 1 232 ? -10.716 2.078 5.873 1.00 98.31 232 VAL A CA 1
ATOM 1802 C C . VAL A 1 232 ? -10.005 3.205 6.629 1.00 98.31 232 VAL A C 1
ATOM 1804 O O . VAL A 1 232 ? -9.959 4.329 6.131 1.00 98.31 232 VAL A O 1
ATOM 1807 N N . LEU A 1 233 ? -9.347 2.922 7.759 1.00 97.50 233 LEU A N 1
ATOM 1808 C CA . LEU A 1 233 ? -8.505 3.900 8.474 1.00 97.50 233 LEU A CA 1
ATOM 1809 C C . LEU A 1 233 ? -7.346 4.452 7.619 1.00 97.50 233 LEU A C 1
ATOM 1811 O O . LEU A 1 233 ? -6.830 5.542 7.873 1.00 97.50 233 LEU A O 1
ATOM 1815 N N . SER A 1 234 ? -6.921 3.721 6.587 1.00 97.38 234 SER A N 1
ATOM 1816 C CA . SER A 1 234 ? -5.876 4.162 5.658 1.00 97.38 234 SER A CA 1
ATOM 1817 C C . SER A 1 234 ? -6.412 4.907 4.427 1.00 97.38 234 SER A C 1
ATOM 1819 O O . SER A 1 234 ? -5.606 5.401 3.630 1.00 97.38 234 SER A O 1
ATOM 1821 N N . MET A 1 235 ? -7.733 4.943 4.230 1.00 98.31 235 MET A N 1
ATOM 1822 C CA . MET A 1 235 ? -8.378 5.496 3.038 1.00 98.31 235 MET A CA 1
ATOM 1823 C C . MET A 1 235 ? -8.680 6.988 3.186 1.00 98.31 235 MET A C 1
ATOM 1825 O O . MET A 1 235 ? -8.931 7.490 4.282 1.00 98.31 235 MET A O 1
ATOM 1829 N N . LYS A 1 236 ? -8.671 7.700 2.061 1.00 98.31 236 LYS A N 1
ATOM 1830 C CA . LYS A 1 236 ? -9.178 9.073 1.939 1.00 98.31 236 LYS A CA 1
ATOM 1831 C C . LYS A 1 236 ? -10.639 9.084 1.494 1.00 98.31 236 LYS A C 1
ATOM 1833 O O . LYS A 1 236 ? -11.121 8.132 0.887 1.00 98.31 236 LYS A O 1
ATOM 1838 N N . LYS A 1 237 ? -11.343 10.189 1.748 1.00 98.25 237 LYS A N 1
ATOM 1839 C CA . LYS A 1 237 ? -12.713 10.378 1.250 1.00 98.25 237 LYS A CA 1
ATOM 1840 C C . LYS A 1 237 ? -12.741 10.248 -0.281 1.00 98.25 237 LYS A C 1
ATOM 1842 O O . LYS A 1 237 ? -11.928 10.867 -0.953 1.00 98.25 237 LYS A O 1
ATOM 1847 N N . GLY A 1 238 ? -13.667 9.467 -0.823 1.00 98.06 238 GLY A N 1
ATOM 1848 C CA . GLY A 1 238 ? -13.796 9.172 -2.253 1.00 98.06 238 GLY A CA 1
ATOM 1849 C C . GLY A 1 238 ? -12.800 8.141 -2.798 1.00 98.06 238 GLY A C 1
ATOM 1850 O O . GLY A 1 238 ? -12.842 7.848 -3.990 1.00 98.06 238 GLY A O 1
ATOM 1851 N N . GLU A 1 239 ? -11.903 7.595 -1.968 1.00 98.62 239 GLU A N 1
ATOM 1852 C CA . GLU A 1 239 ? -10.967 6.552 -2.397 1.00 98.62 239 GLU A CA 1
ATOM 1853 C C . GLU A 1 239 ? -11.721 5.252 -2.699 1.00 98.62 239 GLU A C 1
ATOM 1855 O O . GLU A 1 239 ? -12.555 4.816 -1.900 1.00 98.62 239 GLU A O 1
ATOM 1860 N N . VAL A 1 240 ? -11.380 4.618 -3.823 1.00 98.62 240 VAL A N 1
ATOM 1861 C CA . VAL A 1 240 ? -11.815 3.257 -4.162 1.00 98.62 240 VAL A CA 1
ATOM 1862 C C . VAL A 1 240 ? -10.597 2.352 -4.125 1.00 98.62 240 VAL A C 1
ATOM 1864 O O . VAL A 1 240 ? -9.596 2.623 -4.794 1.00 98.62 240 VAL A O 1
ATOM 1867 N N . ALA A 1 241 ? -10.666 1.274 -3.354 1.00 98.56 241 ALA A N 1
ATOM 1868 C CA . ALA A 1 241 ? -9.555 0.358 -3.162 1.00 98.56 241 ALA A CA 1
ATOM 1869 C C . ALA A 1 241 ? -9.995 -1.105 -3.229 1.00 98.56 241 ALA A C 1
ATOM 1871 O O . ALA A 1 241 ? -11.093 -1.463 -2.812 1.00 98.56 241 ALA A O 1
ATOM 1872 N N . PHE A 1 242 ? -9.085 -1.942 -3.718 1.00 98.44 242 PHE A N 1
ATOM 1873 C CA . PHE A 1 242 ? -9.155 -3.391 -3.625 1.00 98.44 242 PHE A CA 1
ATOM 1874 C C . PHE A 1 242 ? -8.285 -3.849 -2.455 1.00 98.44 242 PHE A C 1
ATOM 1876 O O . PHE A 1 242 ? -7.095 -3.524 -2.406 1.00 98.44 242 PHE A O 1
ATOM 1883 N N . VAL A 1 243 ? -8.859 -4.583 -1.509 1.00 98.69 243 VAL A N 1
ATOM 1884 C CA . VAL A 1 243 ? -8.196 -4.995 -0.270 1.00 98.69 243 VAL A CA 1
ATOM 1885 C C . VAL A 1 243 ? -8.117 -6.514 -0.203 1.00 98.69 243 VAL A C 1
ATOM 1887 O O . VAL A 1 243 ? -9.147 -7.180 -0.208 1.00 98.69 243 VAL A O 1
ATOM 1890 N N . THR A 1 244 ? -6.909 -7.054 -0.085 1.00 98.50 244 THR A N 1
ATOM 1891 C CA . THR A 1 244 ? -6.665 -8.470 0.213 1.00 98.50 244 THR A CA 1
ATOM 1892 C C . THR A 1 244 ? -6.438 -8.620 1.711 1.00 98.50 244 THR A C 1
ATOM 1894 O O . THR A 1 244 ? -5.526 -7.997 2.262 1.00 98.50 244 THR A O 1
ATOM 1897 N N . ILE A 1 245 ? -7.265 -9.433 2.369 1.00 98.62 245 ILE A N 1
ATOM 1898 C CA . ILE A 1 245 ? -7.248 -9.613 3.821 1.00 98.62 245 ILE A CA 1
ATOM 1899 C C . ILE A 1 245 ? -7.046 -11.099 4.136 1.00 98.62 245 ILE A C 1
ATOM 1901 O O . ILE A 1 245 ? -7.928 -11.905 3.831 1.00 98.62 245 ILE A O 1
ATOM 1905 N N . PRO A 1 246 ? -5.915 -11.478 4.749 1.00 98.25 246 PRO A N 1
ATOM 1906 C CA . PRO A 1 246 ? -5.665 -12.862 5.135 1.00 98.25 246 PRO A CA 1
ATOM 1907 C C . PRO A 1 246 ? -6.545 -13.271 6.336 1.00 98.25 246 PRO A C 1
ATOM 1909 O O . PRO A 1 246 ? -7.069 -12.399 7.042 1.00 98.25 246 PRO A O 1
ATOM 1912 N N . PRO A 1 247 ? -6.737 -14.578 6.590 1.00 97.88 247 PRO A N 1
ATOM 1913 C CA . PRO A 1 247 ? -7.696 -15.067 7.582 1.00 97.88 247 PRO A CA 1
ATOM 1914 C C . PRO A 1 247 ? -7.472 -14.530 8.999 1.00 97.88 247 PRO A C 1
ATOM 1916 O O . PRO A 1 247 ? -8.449 -14.258 9.696 1.00 97.88 247 PRO A O 1
ATOM 1919 N N . GLU A 1 248 ? -6.223 -14.301 9.411 1.00 96.94 248 GLU A N 1
ATOM 1920 C CA . GLU A 1 248 ? -5.852 -13.714 10.707 1.00 96.94 248 GLU A CA 1
ATOM 1921 C C . GLU A 1 248 ? -6.429 -12.310 10.947 1.00 96.94 248 GLU A C 1
ATOM 1923 O O . GLU A 1 248 ? -6.590 -11.903 12.096 1.00 96.94 248 GLU A O 1
ATOM 1928 N N . HIS A 1 249 ? -6.782 -11.594 9.876 1.00 97.69 249 HIS A N 1
ATOM 1929 C CA . HIS A 1 249 ? -7.420 -10.279 9.915 1.00 97.69 249 HIS A CA 1
ATOM 1930 C C . HIS A 1 249 ? -8.848 -10.285 9.348 1.00 97.69 249 HIS A C 1
ATOM 1932 O O . HIS A 1 249 ? -9.463 -9.223 9.219 1.00 97.69 249 HIS A O 1
ATOM 1938 N N . ALA A 1 250 ? -9.386 -11.460 9.018 1.00 97.50 250 ALA A N 1
ATOM 1939 C CA . ALA A 1 250 ? -10.728 -11.648 8.479 1.00 97.50 250 ALA A CA 1
ATOM 1940 C C . ALA A 1 250 ? -11.596 -12.491 9.428 1.00 97.50 250 ALA A C 1
ATOM 1942 O O . ALA A 1 250 ? -11.910 -12.047 10.532 1.00 97.50 250 ALA A O 1
ATOM 1943 N N . PHE A 1 251 ? -12.003 -13.685 8.989 1.00 96.75 251 PHE A N 1
ATOM 1944 C CA . PHE A 1 251 ? -12.921 -14.579 9.705 1.00 96.75 251 PHE A CA 1
ATOM 1945 C C . PHE A 1 251 ? -12.209 -15.706 10.476 1.00 96.75 251 PHE A C 1
ATOM 1947 O O . PHE A 1 251 ? -12.858 -16.512 11.137 1.00 96.75 251 PHE A O 1
ATOM 1954 N N . GLY A 1 252 ? -10.873 -15.748 10.445 1.00 95.88 252 GLY A N 1
ATOM 1955 C CA . GLY A 1 252 ? -10.076 -16.692 11.225 1.00 95.88 252 GLY A CA 1
ATOM 1956 C C . GLY A 1 252 ? -10.294 -18.152 10.823 1.00 95.88 252 GLY A C 1
ATOM 1957 O O . GLY A 1 252 ? -10.461 -18.475 9.650 1.00 95.88 252 GLY A O 1
ATOM 1958 N N . SER A 1 253 ? -10.255 -19.043 11.813 1.00 96.69 253 SER A N 1
ATOM 1959 C CA . SER A 1 253 ? -10.353 -20.501 11.652 1.00 96.69 253 SER A CA 1
ATOM 1960 C C . SER A 1 253 ? -11.782 -21.044 11.671 1.00 96.69 253 SER A C 1
ATOM 1962 O O . SER A 1 253 ? -11.963 -22.260 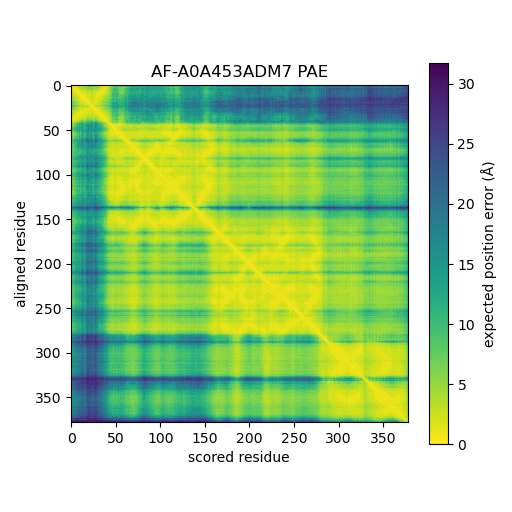11.649 1.00 96.69 253 SER A O 1
ATOM 1964 N N . ASP A 1 254 ? -12.778 -20.167 11.749 1.00 92.62 254 ASP A N 1
ATOM 1965 C CA . ASP A 1 254 ? -14.175 -20.554 11.887 1.00 92.62 254 ASP A CA 1
ATOM 1966 C C . ASP A 1 254 ? -14.922 -20.326 10.573 1.00 92.62 254 ASP A C 1
ATOM 1968 O O . ASP A 1 254 ? -14.700 -19.349 9.855 1.00 92.62 254 ASP A O 1
ATOM 1972 N N . GLU A 1 255 ? -15.842 -21.234 10.259 1.00 96.88 255 GLU A N 1
ATOM 1973 C CA . GLU A 1 255 ? -16.778 -21.025 9.163 1.00 96.88 255 GLU A CA 1
ATOM 1974 C C . GLU A 1 255 ? -17.746 -19.902 9.544 1.00 96.88 255 GLU A C 1
ATOM 1976 O O . GLU A 1 255 ? -18.365 -19.937 10.610 1.00 96.88 255 GLU A O 1
ATOM 1981 N N . THR A 1 256 ? -17.906 -18.911 8.668 1.00 96.25 256 THR A N 1
ATOM 1982 C CA . THR A 1 256 ? -18.771 -17.761 8.939 1.00 96.25 256 THR A CA 1
ATOM 1983 C C . THR A 1 256 ? -19.832 -17.610 7.860 1.00 96.25 256 THR A C 1
ATOM 1985 O O . THR A 1 256 ? -19.533 -17.350 6.696 1.00 96.25 256 THR A O 1
ATOM 1988 N N . LYS A 1 257 ? -21.107 -17.698 8.250 1.00 96.81 257 LYS A N 1
ATOM 1989 C CA . LYS A 1 257 ? -22.229 -17.368 7.365 1.00 96.81 257 LYS A CA 1
ATOM 1990 C C . LYS A 1 257 ? -22.330 -15.851 7.184 1.00 96.81 257 LYS A C 1
ATOM 1992 O O . LYS A 1 257 ? -22.438 -15.122 8.169 1.00 96.81 257 LYS A O 1
ATOM 1997 N N . GLN A 1 258 ? -22.305 -15.390 5.938 1.00 96.31 258 GLN A N 1
ATOM 1998 C CA . GLN A 1 258 ? -22.536 -13.996 5.552 1.00 96.31 258 GLN A CA 1
ATOM 1999 C C . GLN A 1 258 ? -23.857 -13.878 4.777 1.00 96.31 258 GLN A C 1
ATOM 2001 O O . GLN A 1 258 ? -24.552 -14.874 4.558 1.00 96.31 258 GLN A O 1
ATOM 2006 N N . ASP A 1 259 ? -24.220 -12.654 4.396 1.00 93.69 259 ASP A N 1
ATOM 2007 C CA . ASP A 1 259 ? -25.527 -12.343 3.806 1.00 93.69 259 ASP A CA 1
ATOM 2008 C C . ASP A 1 259 ? -25.786 -13.108 2.495 1.00 93.69 259 ASP A C 1
ATOM 2010 O O . ASP A 1 259 ? -26.916 -13.517 2.234 1.00 93.69 259 ASP A O 1
ATOM 2014 N N . LEU A 1 260 ? -24.743 -13.324 1.683 1.00 96.69 260 LEU A N 1
ATOM 2015 C CA . LEU A 1 260 ? -24.865 -13.922 0.346 1.00 96.69 260 LEU A CA 1
ATOM 2016 C C . LEU A 1 260 ? -24.268 -15.330 0.242 1.00 96.69 260 LEU A C 1
ATOM 2018 O O . LEU A 1 260 ? -24.741 -16.135 -0.559 1.00 96.69 260 LEU A O 1
ATOM 2022 N N . ALA A 1 261 ? -23.240 -15.640 1.033 1.00 97.19 261 ALA A N 1
ATOM 2023 C CA . ALA A 1 261 ? -22.562 -16.933 1.000 1.00 97.19 261 ALA A CA 1
ATOM 2024 C C . ALA A 1 261 ? -21.888 -17.258 2.339 1.00 97.19 261 ALA A C 1
ATOM 2026 O O . ALA A 1 261 ? -21.829 -16.437 3.255 1.00 97.19 261 ALA A O 1
ATOM 2027 N N . VAL A 1 262 ? -21.374 -18.479 2.452 1.00 97.75 262 VAL A N 1
ATOM 2028 C CA . VAL A 1 262 ? -20.559 -18.915 3.588 1.00 97.75 262 VAL A CA 1
ATOM 2029 C C . VAL A 1 262 ? -19.089 -18.667 3.268 1.00 97.75 262 VAL A C 1
ATOM 2031 O O . VAL A 1 262 ? -18.635 -18.983 2.172 1.00 97.75 262 VAL A O 1
ATOM 2034 N N . VAL A 1 263 ? -18.352 -18.114 4.230 1.00 98.06 263 VAL A N 1
ATOM 2035 C CA . VAL A 1 263 ? -16.895 -17.988 4.166 1.00 98.06 263 VAL A CA 1
ATOM 2036 C C . VAL A 1 263 ? -16.273 -19.178 4.904 1.00 98.06 263 VAL A C 1
ATOM 2038 O O . VAL A 1 263 ? -16.513 -19.318 6.109 1.00 98.06 263 VAL A O 1
ATOM 2041 N N . PRO A 1 264 ? -15.498 -20.042 4.224 1.00 97.81 264 PRO A N 1
ATOM 2042 C CA . PRO A 1 264 ? -14.849 -21.179 4.869 1.00 97.81 264 PRO A CA 1
ATOM 2043 C C . PRO A 1 264 ? -13.765 -20.758 5.881 1.00 97.81 264 PRO A C 1
ATOM 2045 O O . PRO A 1 264 ? -13.196 -19.667 5.762 1.00 97.81 264 PRO A O 1
ATOM 2048 N N . PRO A 1 265 ? -13.400 -21.643 6.827 1.00 98.00 265 PRO A N 1
ATOM 2049 C CA . PRO A 1 265 ? -12.241 -21.469 7.701 1.00 98.00 265 PRO A CA 1
ATOM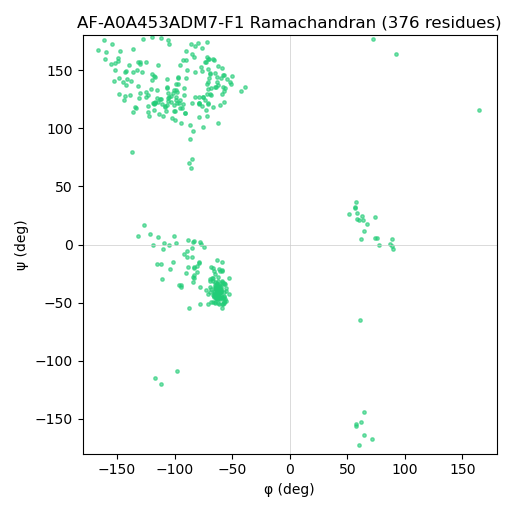 2050 C C . PRO A 1 265 ? -10.945 -21.131 6.959 1.00 98.00 265 PRO A C 1
ATOM 2052 O O . PRO A 1 265 ? -10.660 -21.700 5.908 1.00 98.00 265 PRO A O 1
ATOM 2055 N N . ASN A 1 266 ? -10.104 -20.296 7.569 1.00 97.44 266 ASN A N 1
ATOM 2056 C CA . ASN A 1 266 ? -8.758 -19.946 7.103 1.00 97.44 266 ASN A CA 1
ATOM 2057 C C . ASN A 1 266 ? -8.717 -19.366 5.677 1.00 97.44 266 ASN A C 1
ATOM 2059 O O . ASN A 1 266 ? -7.738 -19.543 4.953 1.00 97.44 266 ASN A O 1
ATOM 2063 N N . THR A 1 267 ? -9.776 -18.660 5.281 1.00 97.94 267 THR A N 1
ATOM 2064 C CA . THR A 1 267 ? -9.903 -18.083 3.941 1.00 97.94 267 THR A CA 1
ATOM 2065 C C . THR A 1 267 ? -9.375 -16.651 3.889 1.00 97.94 267 THR A C 1
ATOM 2067 O O . THR A 1 267 ? -9.792 -15.795 4.672 1.00 97.94 267 THR A O 1
ATOM 2070 N N . THR A 1 268 ? -8.496 -16.376 2.924 1.00 98.50 268 THR A N 1
ATOM 2071 C CA . THR A 1 268 ? -8.177 -15.006 2.499 1.00 98.50 268 THR A CA 1
ATOM 2072 C C . THR A 1 268 ? -9.366 -14.441 1.733 1.00 98.50 268 THR A C 1
ATOM 2074 O O . THR A 1 268 ? -9.861 -15.068 0.800 1.00 98.50 268 THR A O 1
ATOM 2077 N N . VAL A 1 269 ? -9.816 -13.249 2.110 1.00 98.50 269 VAL A N 1
ATOM 2078 C CA . VAL A 1 269 ? -10.961 -12.578 1.488 1.00 98.50 269 VAL A CA 1
ATOM 2079 C C . VAL A 1 269 ? -10.532 -11.304 0.775 1.00 98.50 269 VAL A C 1
ATOM 2081 O O . VAL A 1 269 ? -9.540 -10.665 1.133 1.00 98.50 269 VAL A O 1
ATOM 2084 N N . TYR A 1 270 ? -11.314 -10.918 -0.227 1.00 98.69 270 TYR A N 1
ATOM 2085 C CA . TYR A 1 270 ? -11.048 -9.769 -1.080 1.00 98.69 270 TYR A CA 1
ATOM 2086 C C . TYR A 1 270 ? -12.198 -8.780 -0.981 1.00 98.69 270 TYR A C 1
ATOM 2088 O O . TYR A 1 270 ? -13.358 -9.176 -1.054 1.00 98.69 270 TYR A O 1
ATOM 2096 N N . TYR A 1 271 ? -11.893 -7.498 -0.825 1.00 98.75 271 TYR A N 1
ATOM 2097 C CA . TYR A 1 271 ? -12.898 -6.448 -0.723 1.00 98.75 271 TYR A CA 1
ATOM 2098 C C . TYR A 1 271 ? -12.677 -5.360 -1.764 1.00 98.75 271 TYR A C 1
ATOM 2100 O O . TYR A 1 271 ? -11.614 -4.747 -1.802 1.00 98.75 271 TYR A O 1
ATOM 2108 N N . ASP A 1 272 ? -13.714 -5.059 -2.539 1.00 98.50 272 ASP A N 1
ATOM 2109 C CA . ASP A 1 272 ? -13.844 -3.769 -3.214 1.00 98.50 272 ASP A CA 1
ATOM 2110 C C . ASP A 1 272 ? -14.472 -2.792 -2.212 1.00 98.50 272 ASP A C 1
ATOM 2112 O O . ASP A 1 272 ? -15.559 -3.066 -1.699 1.00 98.50 272 ASP A O 1
ATOM 2116 N N . VAL A 1 273 ? -13.798 -1.683 -1.899 1.00 98.69 273 VAL A N 1
ATOM 2117 C CA . VAL A 1 273 ? -14.259 -0.695 -0.909 1.00 98.69 273 VAL A CA 1
ATOM 2118 C C . VAL A 1 273 ? -14.202 0.708 -1.494 1.00 98.69 273 VAL A C 1
ATOM 2120 O O . VAL A 1 273 ? -13.163 1.132 -1.993 1.00 98.69 273 VAL A O 1
ATOM 2123 N N . GLU A 1 274 ? -15.295 1.453 -1.366 1.00 98.62 274 GLU A N 1
ATOM 2124 C CA . GLU A 1 274 ? -15.360 2.899 -1.587 1.00 98.62 274 GLU A CA 1
ATOM 2125 C C . GLU A 1 274 ? -15.595 3.595 -0.243 1.00 98.62 274 GLU A C 1
ATOM 2127 O O . GLU A 1 274 ? -16.612 3.350 0.409 1.00 98.62 274 GLU A O 1
ATOM 2132 N N . LEU A 1 275 ? -14.689 4.486 0.170 1.00 98.69 275 LEU A N 1
ATOM 2133 C CA . LEU A 1 275 ? -14.914 5.345 1.337 1.00 98.69 275 LEU A CA 1
ATOM 2134 C C . LEU A 1 275 ? -15.712 6.583 0.915 1.00 98.69 275 LEU A C 1
ATOM 2136 O O . LEU A 1 275 ? -15.143 7.557 0.436 1.00 98.69 275 LEU A O 1
ATOM 2140 N N . VAL A 1 276 ? -17.028 6.571 1.119 1.00 98.31 276 VAL A N 1
ATOM 2141 C CA . VAL A 1 276 ? -17.931 7.651 0.681 1.00 98.31 276 VAL A CA 1
ATOM 2142 C C . VAL A 1 276 ? -17.726 8.916 1.517 1.00 98.31 276 VAL A C 1
ATOM 2144 O O . VAL A 1 276 ? -17.529 10.015 0.991 1.00 98.31 276 VAL A O 1
ATOM 2147 N N . SER A 1 277 ? -17.761 8.778 2.842 1.00 98.00 277 SER A N 1
ATOM 2148 C CA . SER A 1 277 ? -17.559 9.882 3.781 1.00 98.00 277 SER A CA 1
ATOM 2149 C C . SER A 1 277 ? -17.152 9.372 5.156 1.00 98.00 277 SER A C 1
ATOM 2151 O O . SER A 1 277 ? -17.297 8.191 5.468 1.00 98.00 277 SER A O 1
ATOM 2153 N N . PHE A 1 278 ? -16.662 10.276 5.997 1.00 97.94 278 PHE A N 1
ATOM 2154 C CA . PHE A 1 278 ? -16.425 9.989 7.400 1.00 97.94 278 PHE A CA 1
ATOM 2155 C C . PHE A 1 278 ? -16.539 11.255 8.240 1.00 97.94 278 PHE A C 1
ATOM 2157 O O . PHE A 1 278 ? -16.194 12.344 7.780 1.00 97.94 278 PHE A O 1
ATOM 2164 N N . ASP A 1 279 ? -16.952 11.067 9.485 1.00 95.75 279 ASP A N 1
ATOM 2165 C CA . ASP A 1 279 ? -17.015 12.085 10.519 1.00 95.75 279 ASP A CA 1
ATOM 2166 C C . ASP A 1 279 ? -16.076 11.667 11.648 1.00 95.75 279 ASP A C 1
ATOM 2168 O O . ASP A 1 279 ? -16.246 10.620 12.284 1.00 95.75 279 ASP A O 1
ATOM 2172 N N . LYS A 1 280 ? -15.033 12.473 11.870 1.00 91.38 280 LYS A N 1
ATOM 2173 C CA . LYS A 1 280 ? -14.102 12.244 12.975 1.00 91.38 280 LYS A CA 1
ATOM 2174 C C . LYS A 1 280 ? -14.813 12.549 14.285 1.00 91.38 280 LYS A C 1
ATOM 2176 O O . LYS A 1 280 ? -15.586 13.500 14.384 1.00 91.38 280 LYS A O 1
ATOM 2181 N N . GLU A 1 281 ? -14.513 11.762 15.308 1.00 83.56 281 GLU A N 1
ATOM 2182 C CA . GLU A 1 281 ? -14.952 12.111 16.650 1.00 83.56 281 GLU A CA 1
ATOM 2183 C C . GLU A 1 281 ? -14.285 13.420 17.092 1.00 83.56 281 GLU A C 1
ATOM 2185 O O . GLU A 1 281 ? -13.080 13.588 16.889 1.00 83.56 281 GLU A O 1
ATOM 2190 N N . LYS A 1 282 ? -15.072 14.322 17.692 1.00 84.06 282 LYS A N 1
ATOM 2191 C CA . LYS A 1 282 ? -14.583 15.613 18.184 1.00 84.06 282 LYS A CA 1
ATOM 2192 C C . LYS A 1 282 ? -13.436 15.414 19.174 1.00 84.06 282 LYS A C 1
ATOM 2194 O O . LYS A 1 282 ? -13.522 14.594 20.093 1.00 84.06 282 LYS A O 1
ATOM 2199 N N . GLU A 1 283 ? -12.392 16.205 19.009 1.00 81.44 283 GLU A N 1
ATOM 2200 C CA . GLU A 1 283 ? -11.251 16.261 19.912 1.00 81.44 283 GLU A CA 1
ATOM 2201 C C . GLU A 1 283 ? -11.545 17.186 21.106 1.00 81.44 283 GLU A C 1
ATOM 2203 O O . GLU A 1 283 ? -12.428 18.044 21.062 1.00 81.44 283 GLU A O 1
ATOM 2208 N N . SER A 1 284 ? -10.780 17.041 22.194 1.00 77.81 284 SER A N 1
ATOM 2209 C CA . SER A 1 284 ? -11.004 17.787 23.447 1.00 77.81 284 SER A CA 1
ATOM 2210 C C . SER A 1 284 ? -11.014 19.314 23.264 1.00 77.81 284 SER A C 1
ATOM 2212 O O . SER A 1 284 ? -11.788 20.013 23.914 1.00 77.81 284 SER A O 1
ATOM 2214 N N . TRP A 1 285 ? -10.212 19.852 22.340 1.00 79.19 285 TRP A N 1
ATOM 2215 C CA . TRP A 1 285 ? -10.177 21.291 22.042 1.00 79.19 285 TRP A CA 1
ATOM 2216 C C . TRP A 1 285 ? -11.337 21.780 21.160 1.00 79.19 285 TRP A C 1
ATOM 2218 O O . TRP A 1 285 ? -11.556 22.986 21.067 1.00 79.19 285 TRP A O 1
ATOM 2228 N N . GLU A 1 286 ? -12.069 20.879 20.499 1.00 82.38 286 GLU A N 1
ATOM 2229 C CA . GLU A 1 286 ? -13.247 21.221 19.687 1.00 82.38 286 GLU A CA 1
ATOM 2230 C C . GLU A 1 286 ? -14.510 21.365 20.546 1.00 82.38 286 GLU A C 1
ATOM 2232 O O . GLU A 1 286 ? -15.469 22.026 20.139 1.00 82.38 286 GLU A O 1
ATOM 2237 N N . LEU A 1 287 ? -14.497 20.780 21.748 1.00 84.12 287 LEU A N 1
ATOM 2238 C CA . LEU A 1 287 ? -15.535 20.945 22.760 1.00 84.12 287 LEU A CA 1
ATOM 2239 C C . LEU A 1 287 ? -15.327 22.291 23.465 1.00 84.12 287 LEU A C 1
ATOM 2241 O O . LEU A 1 287 ? -14.354 22.487 24.198 1.00 84.12 287 LEU A O 1
ATOM 2245 N N . LYS A 1 288 ? -16.227 23.244 23.206 1.00 79.75 288 LYS A N 1
ATOM 2246 C CA . LYS A 1 288 ? -16.119 24.619 23.728 1.00 79.75 288 LYS A CA 1
ATOM 2247 C C . LYS A 1 288 ? -16.586 24.748 25.175 1.00 79.75 288 LYS A C 1
ATOM 2249 O O . LYS A 1 288 ? -16.168 25.682 25.849 1.00 79.75 288 LYS A O 1
ATOM 2254 N N . ASP A 1 289 ? -17.438 23.834 25.622 1.00 85.50 289 ASP A N 1
ATOM 2255 C CA . ASP A 1 289 ? -18.032 23.844 26.953 1.00 85.50 289 ASP A CA 1
ATOM 2256 C C . ASP A 1 289 ? -17.417 22.749 27.837 1.00 85.50 289 ASP A C 1
ATOM 2258 O O . ASP A 1 289 ? -17.250 21.601 27.416 1.00 85.50 289 ASP A O 1
ATOM 2262 N N . ASN A 1 290 ? -17.078 23.102 29.077 1.00 87.31 290 ASN A N 1
ATOM 2263 C CA . ASN A 1 290 ? -16.533 22.166 30.055 1.00 87.31 290 ASN A CA 1
ATOM 2264 C C . ASN A 1 290 ? -17.570 21.109 30.458 1.00 87.31 290 ASN A C 1
ATOM 2266 O O . ASN A 1 290 ? -17.194 19.959 30.696 1.00 87.31 290 ASN A O 1
ATOM 2270 N N . ALA A 1 291 ? -18.864 21.448 30.468 1.00 87.62 291 ALA A N 1
ATOM 2271 C CA . ALA A 1 291 ? -19.917 20.467 30.716 1.00 87.62 291 ALA A CA 1
ATOM 2272 C C . ALA A 1 291 ? -19.956 19.392 29.612 1.00 87.62 291 ALA A C 1
ATOM 2274 O O . ALA A 1 291 ? -19.968 18.200 29.926 1.00 87.62 291 ALA A O 1
ATOM 2275 N N . GLU A 1 292 ? -19.851 19.794 28.335 1.00 89.31 292 GLU A N 1
ATOM 2276 C CA . GLU A 1 292 ? -19.770 18.870 27.186 1.00 89.31 292 GLU A CA 1
ATOM 2277 C C . GLU A 1 292 ? -18.538 17.952 27.301 1.00 89.31 292 GLU A C 1
ATOM 2279 O O . GLU A 1 292 ? -18.625 16.757 27.019 1.00 89.31 292 GLU A O 1
ATOM 2284 N N . LYS A 1 293 ? -17.397 18.465 27.786 1.00 89.62 293 LYS A N 1
ATOM 2285 C CA . LYS A 1 293 ? -16.190 17.651 28.037 1.00 89.62 293 LYS A CA 1
ATOM 2286 C C . LYS A 1 293 ? -16.396 16.602 29.126 1.00 89.62 293 LYS A C 1
ATOM 2288 O O . LYS A 1 293 ? -15.996 15.451 28.948 1.00 89.62 293 LYS A O 1
ATOM 2293 N N . ILE A 1 294 ? -17.003 16.983 30.251 1.00 90.88 294 ILE A N 1
ATOM 2294 C CA . ILE A 1 294 ? -17.278 16.061 31.363 1.00 90.88 294 ILE A CA 1
ATOM 2295 C C . ILE A 1 294 ? -18.267 14.977 30.915 1.00 90.88 294 ILE A C 1
ATOM 2297 O O . ILE A 1 294 ? -18.052 13.796 31.196 1.00 90.88 294 ILE A O 1
ATOM 2301 N N . GLU A 1 295 ? -19.310 15.353 30.173 1.00 91.50 295 GLU A N 1
ATOM 2302 C CA . GLU A 1 295 ? -20.282 14.413 29.613 1.00 91.50 295 GLU A CA 1
ATOM 2303 C C . GLU A 1 295 ? -19.629 13.455 28.601 1.00 91.50 295 GLU A C 1
ATOM 2305 O O . GLU A 1 295 ? -19.795 12.234 28.701 1.00 91.50 295 GLU A O 1
ATOM 2310 N N . ALA A 1 296 ? -18.814 13.975 27.677 1.00 91.00 296 ALA A N 1
ATOM 2311 C CA . ALA A 1 296 ? -18.074 13.167 26.708 1.00 91.00 296 ALA A CA 1
ATOM 2312 C C . ALA A 1 296 ? -17.123 12.174 27.399 1.00 91.00 296 ALA A C 1
ATOM 2314 O O . ALA A 1 296 ? -17.055 11.001 27.016 1.00 91.00 296 ALA A O 1
ATOM 2315 N N . ALA A 1 297 ? -16.436 12.605 28.460 1.00 92.81 297 ALA A N 1
ATOM 2316 C CA . ALA A 1 297 ? -15.589 11.739 29.272 1.00 92.81 297 ALA A CA 1
ATOM 2317 C C . ALA A 1 297 ? -16.389 10.636 29.982 1.00 92.81 297 ALA A C 1
ATOM 2319 O O . ALA A 1 297 ? -15.966 9.475 29.990 1.00 92.81 297 ALA A O 1
ATOM 2320 N N . ALA A 1 298 ? -17.554 10.965 30.547 1.00 94.50 298 ALA A N 1
ATOM 2321 C CA . ALA A 1 298 ? -18.423 9.991 31.203 1.00 94.50 298 ALA A CA 1
ATOM 2322 C C . ALA A 1 298 ? -18.907 8.929 30.207 1.00 94.50 298 ALA A C 1
ATOM 2324 O O . ALA A 1 298 ? -18.742 7.732 30.455 1.00 94.50 298 ALA A O 1
ATOM 2325 N N . LYS A 1 299 ? -19.375 9.364 29.032 1.00 93.44 299 LYS A N 1
ATOM 2326 C CA . LYS A 1 299 ? -19.778 8.475 27.940 1.00 93.44 299 LYS A CA 1
ATOM 2327 C C . LYS A 1 299 ? -18.636 7.555 27.500 1.00 93.44 299 LYS A C 1
ATOM 2329 O O . LYS A 1 299 ? -18.828 6.345 27.399 1.00 93.44 299 LYS A O 1
ATOM 2334 N N . LYS A 1 300 ? -17.423 8.088 27.307 1.00 92.56 300 LYS A N 1
ATOM 2335 C CA . LYS A 1 300 ? -16.251 7.275 26.931 1.00 92.56 300 LYS A CA 1
ATOM 2336 C C . LYS A 1 300 ? -15.838 6.280 28.003 1.00 92.56 300 LYS A C 1
ATOM 2338 O O . LYS A 1 300 ? -15.440 5.161 27.676 1.00 92.56 300 LYS A O 1
ATOM 2343 N N . LYS A 1 301 ? -15.945 6.646 29.282 1.00 95.94 301 LYS A N 1
ATOM 2344 C CA . LYS A 1 301 ? -15.735 5.697 30.380 1.00 95.94 301 LYS A CA 1
ATOM 2345 C C . LYS A 1 301 ? -16.732 4.544 30.284 1.00 95.94 301 LYS A C 1
ATOM 2347 O O . LYS A 1 301 ? -16.333 3.390 30.430 1.00 95.94 301 LYS A O 1
ATOM 2352 N N . ASP A 1 302 ? -18.003 4.835 30.034 1.00 96.19 302 ASP A N 1
ATOM 2353 C CA . ASP A 1 302 ? -19.038 3.806 29.956 1.00 96.19 302 ASP A CA 1
ATOM 2354 C C . ASP A 1 302 ? -18.859 2.898 28.732 1.00 96.19 302 ASP A C 1
ATOM 2356 O O . ASP A 1 302 ? -18.950 1.677 28.872 1.00 96.19 302 ASP A O 1
ATOM 2360 N N . GLU A 1 303 ? -18.453 3.443 27.582 1.00 92.75 303 GLU A N 1
ATOM 2361 C CA . GLU A 1 303 ? -17.988 2.649 26.433 1.00 92.75 303 GLU A CA 1
ATOM 2362 C C . GLU A 1 303 ? -16.806 1.736 26.818 1.00 92.75 303 GLU A C 1
ATOM 2364 O O . GLU A 1 303 ? -16.793 0.545 26.501 1.00 92.75 303 GLU A O 1
ATOM 2369 N N . GLY A 1 304 ? -15.826 2.258 27.565 1.00 95.12 304 GLY A N 1
ATOM 2370 C CA . GLY A 1 304 ? -14.715 1.466 28.097 1.00 95.12 304 GLY A CA 1
ATOM 2371 C C . GLY A 1 304 ? -15.174 0.328 29.012 1.00 95.12 304 GLY A C 1
ATOM 2372 O O . GLY A 1 304 ? -14.659 -0.787 28.914 1.00 95.12 304 GLY A O 1
ATOM 2373 N N . ASN A 1 305 ? -16.188 0.571 29.847 1.00 97.12 305 ASN A N 1
ATOM 2374 C CA . ASN A 1 305 ? -16.771 -0.439 30.733 1.00 97.12 305 ASN A CA 1
ATOM 2375 C C . ASN A 1 305 ? -17.421 -1.584 29.946 1.00 97.12 305 ASN A C 1
ATOM 2377 O O . ASN A 1 305 ? -17.312 -2.740 30.361 1.00 97.12 305 ASN A O 1
ATOM 2381 N N . VAL A 1 306 ? -18.074 -1.287 28.819 1.00 95.06 306 VAL A N 1
ATOM 2382 C CA . VAL A 1 306 ? -18.638 -2.310 27.925 1.00 95.06 306 VAL A CA 1
ATOM 2383 C C . VAL A 1 306 ? -17.522 -3.206 27.383 1.00 95.06 306 VAL A C 1
ATOM 2385 O O . VAL A 1 306 ? -17.567 -4.423 27.571 1.00 95.06 306 VAL A O 1
ATOM 2388 N N . TRP A 1 307 ? -16.459 -2.618 26.828 1.00 93.88 307 TRP A N 1
ATOM 2389 C CA . TRP A 1 307 ? -15.315 -3.382 26.315 1.00 93.88 307 TRP A CA 1
ATOM 2390 C C . TRP A 1 307 ? -14.599 -4.199 27.389 1.00 93.88 307 TRP A C 1
ATOM 2392 O O . TRP A 1 307 ? -14.176 -5.330 27.138 1.00 93.88 307 TRP A O 1
ATOM 2402 N N . PHE A 1 308 ? -14.481 -3.651 28.600 1.00 96.62 308 PHE A N 1
ATOM 2403 C CA . PHE A 1 308 ? -13.870 -4.350 29.724 1.00 96.62 308 PHE A CA 1
ATOM 2404 C C . PHE A 1 308 ? -14.658 -5.612 30.088 1.00 96.62 308 PHE A C 1
ATOM 2406 O O . PHE A 1 308 ? -14.063 -6.674 30.282 1.00 96.62 308 PHE A O 1
ATOM 2413 N N . LYS A 1 309 ? -15.995 -5.515 30.131 1.00 96.44 309 LYS A N 1
ATOM 2414 C CA . LYS A 1 309 ? -16.892 -6.653 30.390 1.00 96.44 309 LYS A CA 1
ATOM 2415 C C . LYS A 1 309 ? -16.794 -7.725 29.303 1.00 96.44 309 LYS A C 1
ATOM 2417 O O . LYS A 1 309 ? -16.861 -8.905 29.623 1.00 96.44 309 LYS A O 1
ATOM 2422 N N . MET A 1 310 ? -16.564 -7.329 28.052 1.00 93.38 310 MET A N 1
ATOM 2423 C CA . MET A 1 310 ? -16.338 -8.246 26.924 1.00 93.38 310 MET A CA 1
ATOM 2424 C C . MET A 1 310 ? -14.919 -8.845 26.889 1.00 93.38 310 MET A C 1
ATOM 2426 O O . MET A 1 310 ? -14.574 -9.564 25.955 1.00 93.38 310 MET A O 1
ATOM 2430 N N . GLY A 1 311 ? -14.057 -8.533 27.865 1.00 94.62 311 GLY A N 1
ATOM 2431 C CA . GLY A 1 311 ? -12.677 -9.026 27.916 1.00 94.62 311 GLY A CA 1
ATOM 2432 C C . GLY A 1 311 ? -11.727 -8.368 26.907 1.00 94.62 311 GLY A C 1
ATOM 2433 O O . GLY A 1 311 ? -10.561 -8.750 26.814 1.00 94.62 311 GLY A O 1
ATOM 2434 N N . LYS A 1 312 ? -12.177 -7.347 26.167 1.00 93.25 312 LYS A N 1
ATOM 2435 C CA . LYS A 1 312 ? -11.372 -6.606 25.183 1.00 93.25 312 LYS A CA 1
ATOM 2436 C C . LYS A 1 312 ? -10.599 -5.478 25.871 1.00 93.25 312 LYS A C 1
ATOM 2438 O O . LYS A 1 312 ? -10.828 -4.289 25.648 1.00 93.25 312 LYS A O 1
ATOM 2443 N N . TYR A 1 313 ? -9.657 -5.856 26.734 1.00 96.00 313 TYR A N 1
ATOM 2444 C CA . TYR A 1 313 ? -8.963 -4.927 27.634 1.00 96.00 313 TYR A CA 1
ATOM 2445 C C . TYR A 1 313 ? -8.151 -3.837 26.922 1.00 96.00 313 TYR A C 1
ATOM 2447 O O . TYR A 1 313 ? -8.054 -2.725 27.434 1.00 96.00 313 TYR A O 1
ATOM 2455 N N . ALA A 1 314 ? -7.591 -4.114 25.739 1.00 91.81 314 ALA A N 1
ATOM 2456 C CA . ALA A 1 314 ? -6.866 -3.109 24.955 1.00 91.81 314 ALA A CA 1
ATOM 2457 C C . ALA A 1 314 ? -7.792 -1.966 24.499 1.00 91.81 314 ALA A C 1
ATOM 2459 O O . ALA A 1 314 ? -7.477 -0.793 24.704 1.00 91.81 314 ALA A O 1
ATOM 2460 N N . ARG A 1 315 ? -8.977 -2.307 23.977 1.00 89.62 315 ARG A N 1
ATOM 2461 C CA . ARG A 1 315 ? -9.999 -1.335 23.557 1.00 89.62 315 ARG A CA 1
ATOM 2462 C C . ARG A 1 315 ? -10.579 -0.574 24.738 1.00 89.62 315 ARG A C 1
ATOM 2464 O O . ARG A 1 315 ? -10.656 0.652 24.698 1.00 89.62 315 ARG A O 1
ATOM 2471 N N . ALA A 1 316 ? -10.881 -1.282 25.826 1.00 95.19 316 ALA A N 1
ATOM 2472 C CA . ALA A 1 316 ? -11.309 -0.661 27.074 1.00 95.19 316 ALA A CA 1
ATOM 2473 C C . ALA A 1 316 ? -10.288 0.382 27.560 1.00 95.19 316 ALA A C 1
ATOM 2475 O O . ALA A 1 316 ? -10.642 1.533 27.809 1.00 95.19 316 ALA A O 1
ATOM 2476 N N . SER A 1 317 ? -9.000 0.014 27.599 1.00 95.12 317 SER A N 1
ATOM 2477 C CA . SER A 1 317 ? -7.902 0.907 27.993 1.00 95.12 317 SER A CA 1
ATOM 2478 C C . SER A 1 317 ? -7.841 2.173 27.136 1.00 95.12 317 SER A C 1
ATOM 2480 O O . SER A 1 317 ? -7.643 3.264 27.674 1.00 95.12 317 SER A O 1
ATOM 2482 N N . LYS A 1 318 ? -8.060 2.045 25.822 1.00 92.31 318 LYS A N 1
ATOM 2483 C CA . LYS A 1 318 ? -8.083 3.167 24.877 1.00 92.31 318 LYS A CA 1
ATOM 2484 C C . LYS A 1 318 ? -9.256 4.114 25.134 1.00 92.31 318 LYS A C 1
ATOM 2486 O O . LYS A 1 318 ? -9.058 5.324 25.156 1.00 92.31 318 LYS A O 1
ATOM 2491 N N . ARG A 1 319 ? -10.456 3.582 25.400 1.00 93.88 319 ARG A N 1
ATOM 2492 C CA . ARG A 1 319 ? -11.641 4.392 25.738 1.00 93.88 319 ARG A CA 1
ATOM 2493 C C . ARG A 1 319 ? -11.478 5.130 27.068 1.00 93.88 319 ARG A C 1
ATOM 2495 O O . ARG A 1 319 ? -11.781 6.317 27.127 1.00 93.88 319 ARG A O 1
ATOM 2502 N N . TYR A 1 320 ? -10.908 4.493 28.095 1.00 96.00 320 TYR A N 1
ATOM 2503 C CA . TYR A 1 320 ? -10.560 5.195 29.338 1.00 96.00 320 TYR A CA 1
ATOM 2504 C C . TYR A 1 320 ? -9.474 6.257 29.136 1.00 96.00 320 TYR A C 1
ATOM 2506 O O . TYR A 1 320 ? -9.526 7.293 29.786 1.00 96.00 320 TYR A O 1
ATOM 2514 N N . GLY A 1 321 ? -8.505 6.018 28.245 1.00 93.00 321 GLY A N 1
ATOM 2515 C CA . GLY A 1 321 ? -7.529 7.031 27.834 1.00 93.00 321 GLY A CA 1
ATOM 2516 C C . GLY A 1 321 ? -8.213 8.253 27.228 1.00 93.00 321 GLY A C 1
ATOM 2517 O O . GLY A 1 321 ? -8.086 9.341 27.768 1.00 93.00 321 GLY A O 1
ATOM 2518 N N . LYS A 1 322 ? -9.054 8.043 26.210 1.00 90.31 322 LYS A N 1
ATOM 2519 C CA . LYS A 1 322 ? -9.805 9.125 25.559 1.00 90.31 322 LYS A CA 1
ATOM 2520 C C . LYS A 1 322 ? -10.727 9.876 26.526 1.00 90.31 322 LYS A C 1
ATOM 2522 O O . LYS A 1 322 ? -10.861 11.090 26.440 1.00 90.31 322 LYS A O 1
ATOM 2527 N N . ALA A 1 323 ? -11.333 9.166 27.481 1.00 92.81 323 ALA A N 1
ATOM 2528 C CA . ALA A 1 323 ? -12.104 9.790 28.553 1.00 92.81 323 ALA A CA 1
ATOM 2529 C C . ALA A 1 323 ? -11.251 10.741 29.408 1.00 92.81 323 ALA A C 1
ATOM 2531 O O . ALA A 1 323 ? -11.741 11.791 29.806 1.00 92.81 323 ALA A O 1
ATOM 2532 N N . LEU A 1 324 ? -9.995 10.384 29.698 1.00 92.44 324 LEU A N 1
ATOM 2533 C CA . LEU A 1 324 ? -9.071 11.236 30.450 1.00 92.44 324 LEU A CA 1
ATOM 2534 C C . LEU A 1 324 ? -8.651 12.466 29.641 1.00 92.44 324 LEU A C 1
ATOM 2536 O O . LEU A 1 324 ? -8.647 13.552 30.211 1.00 92.44 324 LEU A O 1
ATOM 2540 N N . ASP A 1 325 ? -8.391 12.323 28.339 1.00 89.81 325 ASP A N 1
ATOM 2541 C CA . ASP A 1 325 ? -7.973 13.427 27.456 1.00 89.81 325 ASP A CA 1
ATOM 2542 C C . ASP A 1 325 ? -9.009 14.573 27.415 1.00 89.81 325 ASP A C 1
ATOM 2544 O O . ASP A 1 325 ? -8.665 15.754 27.305 1.00 89.81 325 ASP A O 1
ATOM 2548 N N . PHE A 1 326 ? -10.300 14.251 27.558 1.00 88.38 326 PHE A N 1
ATOM 2549 C CA . PHE A 1 326 ? -11.368 15.254 27.633 1.00 88.38 326 PHE A CA 1
ATOM 2550 C C . PHE A 1 326 ? -11.325 16.109 28.903 1.00 88.38 326 PHE A C 1
ATOM 2552 O O . PHE A 1 326 ? -11.751 17.261 28.879 1.00 88.38 326 PHE A O 1
ATOM 2559 N N . ILE A 1 327 ? -10.806 15.572 30.006 1.00 88.56 327 ILE A N 1
ATOM 2560 C CA . ILE A 1 327 ? -10.857 16.221 31.323 1.00 88.56 327 ILE A CA 1
ATOM 2561 C C . ILE A 1 327 ? -9.474 16.515 31.907 1.00 88.56 327 ILE A C 1
ATOM 2563 O O . ILE A 1 327 ? -9.396 17.066 32.997 1.00 88.56 327 ILE A O 1
ATOM 2567 N N . GLU A 1 328 ? -8.373 16.176 31.231 1.00 80.31 328 GLU A N 1
ATOM 2568 C CA . GLU A 1 328 ? -7.010 16.274 31.771 1.00 80.31 328 GLU A CA 1
ATOM 2569 C C . GLU A 1 328 ? -6.660 17.692 32.261 1.00 80.31 328 GLU A C 1
ATOM 2571 O O . GLU A 1 328 ? -6.212 17.849 33.401 1.00 80.31 328 GLU A O 1
ATOM 2576 N N . TYR A 1 329 ? -6.960 18.720 31.461 1.00 73.62 329 TYR A N 1
ATOM 2577 C CA . TYR A 1 329 ? -6.603 20.120 31.718 1.00 73.62 329 TYR A CA 1
ATOM 2578 C C . TYR A 1 329 ? -7.600 20.864 32.630 1.00 73.62 329 TYR A C 1
ATOM 2580 O O . TYR A 1 329 ? -8.332 21.764 32.208 1.00 73.62 329 TYR A O 1
ATOM 2588 N N . GLU A 1 330 ? -7.555 20.535 33.923 1.00 65.69 330 GLU A N 1
ATOM 2589 C CA . GLU A 1 330 ? -8.348 21.155 35.007 1.00 65.69 330 GLU A CA 1
ATOM 2590 C C . GLU A 1 330 ? -8.138 22.666 35.187 1.00 65.69 330 GLU A C 1
ATOM 2592 O O . GLU A 1 330 ? -8.927 23.314 35.873 1.00 65.69 330 GLU A O 1
ATOM 2597 N N . SER A 1 331 ? -7.087 23.255 34.606 1.00 68.31 331 SER A N 1
ATOM 2598 C CA . SER A 1 331 ? -6.824 24.698 34.710 1.00 68.31 331 SER A CA 1
ATOM 2599 C C . SER A 1 331 ? -7.951 25.552 34.125 1.00 68.31 331 SER A C 1
ATOM 2601 O O . SER A 1 331 ? -8.102 26.706 34.515 1.00 68.31 331 SER A O 1
ATOM 2603 N N . SER A 1 332 ? -8.740 24.977 33.215 1.00 71.12 332 SER A N 1
ATOM 2604 C CA . SER A 1 332 ? -9.894 25.620 32.585 1.00 71.12 332 SER A CA 1
ATOM 2605 C C . SER A 1 332 ? -11.212 25.430 33.345 1.00 71.12 332 SER A C 1
ATOM 2607 O O . SER A 1 332 ? -12.213 26.019 32.947 1.00 71.12 332 SER A O 1
ATOM 2609 N N . PHE A 1 333 ? -11.222 24.621 34.412 1.00 82.88 333 PHE A N 1
ATOM 2610 C CA . PHE A 1 333 ? -12.439 24.213 35.114 1.00 82.88 333 PHE A CA 1
ATOM 2611 C C . PHE A 1 333 ? -12.670 25.108 36.335 1.00 82.88 333 PHE A C 1
ATOM 2613 O O . PHE A 1 333 ? -11.731 25.417 37.082 1.00 82.88 333 PHE A O 1
ATOM 2620 N N . ASN A 1 334 ? -13.922 25.501 36.566 1.00 86.75 334 ASN A N 1
ATOM 2621 C CA . ASN A 1 334 ? -14.320 26.118 37.829 1.00 86.75 334 ASN A CA 1
ATOM 2622 C C . ASN A 1 334 ? -14.342 25.070 38.966 1.00 86.75 334 ASN A C 1
ATOM 2624 O O . ASN A 1 334 ? -14.119 23.879 38.744 1.00 86.75 334 ASN A O 1
ATOM 2628 N N . GLU A 1 335 ? -14.567 25.503 40.207 1.00 85.19 335 GLU A N 1
ATOM 2629 C CA . GLU A 1 335 ? -14.488 24.595 41.358 1.00 85.19 335 GLU A CA 1
ATOM 2630 C C . GLU A 1 335 ? -15.551 23.483 41.315 1.00 85.19 335 GLU A C 1
ATOM 2632 O O . GLU A 1 335 ? -15.240 22.331 41.606 1.00 85.19 335 GLU A O 1
ATOM 2637 N N . GLU A 1 336 ? -16.775 23.778 40.870 1.00 86.88 336 GLU A N 1
ATOM 2638 C CA . GLU A 1 336 ? -17.845 22.780 40.734 1.00 86.88 336 GLU A CA 1
ATOM 2639 C C . GLU A 1 336 ? -17.498 21.725 39.671 1.00 86.88 336 GLU A C 1
ATOM 2641 O O . GLU A 1 336 ? -17.614 20.521 39.904 1.00 86.88 336 GLU A O 1
ATOM 2646 N N . GLU A 1 337 ? -16.978 22.159 38.524 1.00 88.12 337 GLU A N 1
ATOM 2647 C CA . GLU A 1 337 ? -16.531 21.289 37.433 1.00 88.12 337 GLU A CA 1
ATOM 2648 C C . GLU A 1 337 ? -15.343 20.404 37.848 1.00 88.12 337 GLU A C 1
ATOM 2650 O O . GLU A 1 337 ? -15.249 19.235 37.451 1.00 88.12 337 GLU A O 1
ATOM 2655 N N . LYS A 1 338 ? -14.437 20.915 38.692 1.00 85.56 338 LYS A N 1
ATOM 2656 C CA . LYS A 1 338 ? -13.361 20.109 39.291 1.00 85.56 338 LYS A CA 1
ATOM 2657 C C . LYS A 1 338 ? -13.914 19.044 40.229 1.00 85.56 338 LYS A C 1
ATOM 2659 O O . LYS A 1 338 ? -13.496 17.889 40.139 1.00 85.56 338 LYS A O 1
ATOM 2664 N N . GLN A 1 339 ? -14.881 19.395 41.078 1.00 86.38 339 GLN A N 1
ATOM 2665 C CA . GLN A 1 339 ? -15.536 18.431 41.970 1.00 86.38 339 GLN A CA 1
ATOM 2666 C C . GLN A 1 339 ? -16.273 17.336 41.184 1.00 86.38 339 GLN A C 1
ATOM 2668 O O . GLN A 1 339 ? -16.227 16.169 41.572 1.00 86.38 339 GLN A O 1
ATOM 2673 N N . LEU A 1 340 ? -16.883 17.675 40.044 1.00 86.12 340 LEU A N 1
ATOM 2674 C CA . LEU A 1 340 ? -17.544 16.708 39.162 1.00 86.12 340 LEU A CA 1
ATOM 2675 C C . LEU A 1 340 ? -16.555 15.824 38.385 1.00 86.12 340 LEU A C 1
ATOM 2677 O O . LEU A 1 340 ? -16.784 14.623 38.223 1.00 86.12 340 LEU A O 1
ATOM 2681 N N . SER A 1 341 ? -15.442 16.384 37.909 1.00 88.56 341 SER A N 1
ATOM 2682 C CA . SER A 1 341 ? -14.485 15.658 37.062 1.00 88.56 341 SER A CA 1
ATOM 2683 C C . SER A 1 341 ? -13.463 14.823 37.848 1.00 88.56 341 SER A C 1
ATOM 2685 O O . SER A 1 341 ? -13.036 13.776 37.352 1.00 88.56 341 SER A O 1
ATOM 2687 N N . LYS A 1 342 ? -13.104 15.195 39.089 1.00 89.25 342 LYS A N 1
ATOM 2688 C CA . LYS A 1 342 ? -12.122 14.462 39.920 1.00 89.25 342 LYS A CA 1
ATOM 2689 C C . LYS A 1 342 ? -12.504 12.982 40.135 1.00 89.25 342 LYS A C 1
ATOM 2691 O O . LYS A 1 342 ? -11.664 12.120 39.851 1.00 89.25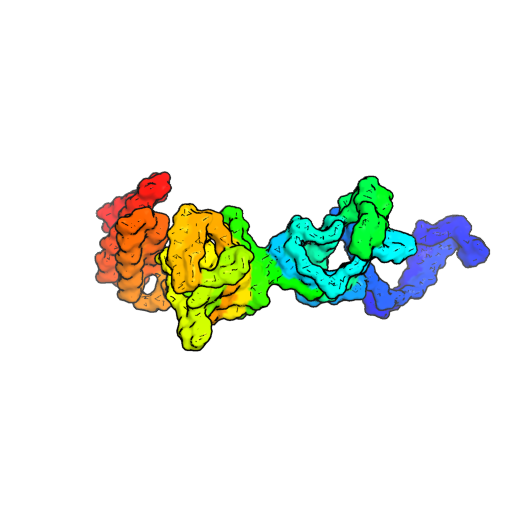 342 LYS A O 1
ATOM 2696 N N . PRO A 1 343 ? -13.744 12.617 40.534 1.00 91.50 343 PRO A N 1
ATOM 2697 C CA . PRO A 1 343 ? -14.150 11.212 40.662 1.00 91.50 343 PRO A CA 1
ATOM 2698 C C . PRO A 1 343 ? -14.097 10.457 39.331 1.00 91.50 343 PRO A C 1
ATOM 2700 O O . PRO A 1 343 ? -13.709 9.286 39.282 1.00 91.50 343 PRO A O 1
ATOM 2703 N N . LEU A 1 344 ? -14.452 11.138 38.238 1.00 92.62 344 LEU A N 1
ATOM 2704 C CA . LEU A 1 344 ? -14.432 10.566 36.899 1.00 92.62 344 LEU A CA 1
ATOM 2705 C C . LEU A 1 344 ? -12.999 10.234 36.461 1.00 92.62 344 LEU A C 1
ATOM 2707 O O . LEU A 1 344 ? -12.746 9.116 36.010 1.00 92.62 344 LEU A O 1
ATOM 2711 N N . LYS A 1 345 ? -12.041 11.143 36.690 1.00 92.12 345 LYS A N 1
ATOM 2712 C CA . LYS A 1 345 ? -10.609 10.901 36.448 1.00 92.12 345 LYS A CA 1
ATOM 2713 C C . LYS A 1 345 ? -10.093 9.700 37.216 1.00 92.12 345 LYS A C 1
ATOM 2715 O O . LYS A 1 345 ? -9.448 8.829 36.634 1.00 92.12 345 LYS A O 1
ATOM 2720 N N . VAL A 1 346 ? -10.376 9.654 38.517 1.00 93.38 346 VAL A N 1
ATOM 2721 C CA . VAL A 1 346 ? -9.956 8.551 39.387 1.00 93.38 346 VAL A CA 1
ATOM 2722 C C . VAL A 1 346 ? -10.495 7.226 38.850 1.00 93.38 346 VAL A C 1
ATOM 2724 O O . VAL A 1 346 ? -9.725 6.286 38.653 1.00 93.38 346 VAL A O 1
ATOM 2727 N N . SER A 1 347 ? -11.791 7.166 38.529 1.00 95.44 347 SER A N 1
ATOM 2728 C CA . SER A 1 347 ? -12.417 5.963 37.976 1.00 95.44 347 SER A CA 1
ATOM 2729 C C . SER A 1 347 ? -11.784 5.538 36.647 1.00 95.44 347 SER A C 1
ATOM 2731 O O . SER A 1 347 ? -11.425 4.371 36.494 1.00 95.44 347 SER A O 1
ATOM 2733 N N . CYS A 1 348 ? -11.567 6.466 35.711 1.00 96.31 348 CYS A N 1
ATOM 2734 C CA . CYS A 1 348 ? -10.925 6.164 34.432 1.00 96.31 348 CYS A CA 1
ATOM 2735 C C . CYS A 1 348 ? -9.486 5.657 34.607 1.00 96.31 348 CYS A C 1
ATOM 2737 O O . CYS A 1 348 ? -9.118 4.665 33.978 1.00 96.31 348 CYS A O 1
ATOM 2739 N N . LYS A 1 349 ? -8.678 6.276 35.481 1.00 96.00 349 LYS A N 1
ATOM 2740 C CA . LYS A 1 349 ? -7.298 5.831 35.749 1.00 96.00 349 LYS A CA 1
ATOM 2741 C C . LYS A 1 349 ? -7.259 4.438 36.371 1.00 96.00 349 LYS A C 1
ATOM 2743 O O . LYS A 1 349 ? -6.487 3.598 35.911 1.00 96.00 349 LYS A O 1
ATOM 2748 N N . LEU A 1 350 ? -8.112 4.163 37.358 1.00 96.94 350 LEU A N 1
ATOM 2749 C CA . LEU A 1 350 ? -8.203 2.843 37.990 1.00 96.94 350 LEU A CA 1
ATOM 2750 C C . LEU A 1 350 ? -8.684 1.771 37.006 1.00 96.94 350 LEU A C 1
ATOM 2752 O O . LEU A 1 350 ? -8.087 0.698 36.924 1.00 96.94 350 LEU A O 1
ATOM 2756 N N . ASN A 1 351 ? -9.703 2.070 36.200 1.00 97.88 351 ASN A N 1
ATOM 2757 C CA . ASN A 1 351 ? -10.196 1.136 35.191 1.00 97.88 351 ASN A CA 1
ATOM 2758 C C . ASN A 1 351 ? -9.145 0.881 34.098 1.00 97.88 351 ASN A C 1
ATOM 2760 O O . ASN A 1 351 ? -8.934 -0.263 33.684 1.00 97.88 351 ASN A O 1
ATOM 2764 N N . LYS A 1 352 ? -8.417 1.919 33.667 1.00 97.62 352 LYS A N 1
ATOM 2765 C CA . LYS A 1 352 ? -7.279 1.784 32.749 1.00 97.62 352 LYS A CA 1
ATOM 2766 C C . LYS A 1 352 ? -6.170 0.935 33.376 1.00 97.62 352 LYS A C 1
ATOM 2768 O O . LYS A 1 352 ? -5.665 0.040 32.703 1.00 97.62 352 LYS A O 1
ATOM 2773 N N . ALA A 1 353 ? -5.842 1.130 34.655 1.00 97.44 353 ALA A N 1
ATOM 2774 C CA . ALA A 1 353 ? -4.868 0.306 35.375 1.00 97.44 353 ALA A CA 1
ATOM 2775 C C . ALA A 1 353 ? -5.306 -1.166 35.438 1.00 97.44 353 ALA A C 1
ATOM 2777 O O . ALA A 1 353 ? -4.502 -2.060 35.173 1.00 97.44 353 ALA A O 1
ATOM 2778 N N . ALA A 1 354 ? -6.593 -1.430 35.686 1.00 97.94 354 ALA A N 1
ATOM 2779 C CA . ALA A 1 354 ? -7.153 -2.778 35.647 1.00 97.94 354 ALA A CA 1
ATOM 2780 C C . ALA A 1 354 ? -7.007 -3.423 34.257 1.00 97.94 354 ALA A C 1
ATOM 2782 O O . ALA A 1 354 ? -6.630 -4.593 34.159 1.00 97.94 354 ALA A O 1
ATOM 2783 N N . CYS A 1 355 ? -7.221 -2.661 33.176 1.00 97.81 355 CYS A N 1
ATOM 2784 C CA . CYS A 1 355 ? -6.941 -3.135 31.816 1.00 97.81 355 CYS A CA 1
ATOM 2785 C C . CYS A 1 355 ? -5.462 -3.499 31.646 1.00 97.81 355 CYS A C 1
ATOM 2787 O O . CYS A 1 355 ? -5.143 -4.559 31.113 1.00 97.81 355 CYS A O 1
ATOM 2789 N N . LYS A 1 356 ? -4.550 -2.641 32.116 1.00 97.69 356 LYS A N 1
ATOM 2790 C CA . LYS A 1 356 ? -3.101 -2.852 32.007 1.00 97.69 356 LYS A CA 1
ATOM 2791 C C . LYS A 1 356 ? -2.627 -4.088 32.766 1.00 97.69 356 LYS A C 1
ATOM 2793 O O . LYS A 1 356 ? -1.843 -4.857 32.220 1.00 97.69 356 LYS A O 1
ATOM 2798 N N . LEU A 1 357 ? -3.189 -4.362 33.945 1.00 97.38 357 LEU A N 1
ATOM 2799 C CA . LEU A 1 357 ? -2.953 -5.618 34.666 1.00 97.38 357 LEU A CA 1
ATOM 2800 C C . LEU A 1 357 ? -3.381 -6.842 33.848 1.00 97.38 357 LEU A C 1
ATOM 2802 O O . LEU A 1 357 ? -2.626 -7.807 33.749 1.00 97.38 357 LEU A O 1
ATOM 2806 N N . LYS A 1 358 ? -4.562 -6.801 33.216 1.00 97.50 358 LYS A N 1
ATOM 2807 C CA . LYS A 1 358 ? -5.045 -7.892 32.351 1.00 97.50 358 LYS A CA 1
ATOM 2808 C C . LYS A 1 358 ? -4.175 -8.094 31.108 1.00 97.50 358 LYS A C 1
ATOM 2810 O O . LYS A 1 358 ? -4.000 -9.225 30.668 1.00 97.50 358 LYS A O 1
ATOM 2815 N N . LEU A 1 359 ? -3.596 -7.014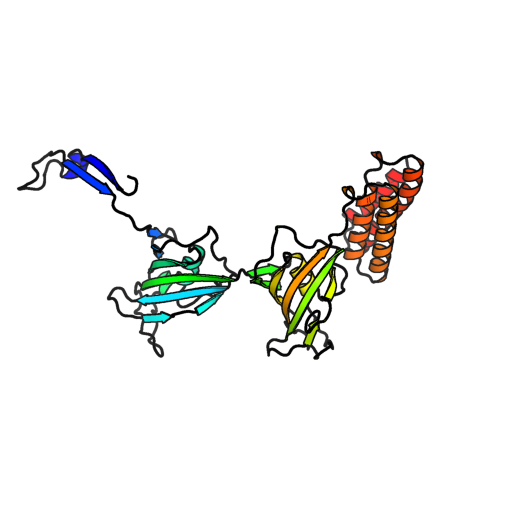 30.590 1.00 96.31 359 LEU A N 1
ATOM 2816 C CA . LEU A 1 359 ? -2.651 -7.020 29.471 1.00 96.31 359 LEU A CA 1
ATOM 2817 C C . LEU A 1 359 ? -1.201 -7.320 29.894 1.00 96.31 359 LEU A C 1
ATOM 2819 O O . LEU A 1 359 ? -0.316 -7.306 29.044 1.00 96.31 359 LEU A O 1
ATOM 2823 N N . LYS A 1 360 ? -0.949 -7.597 31.183 1.00 97.56 360 LYS A N 1
ATOM 2824 C CA . LYS A 1 360 ? 0.387 -7.837 31.766 1.00 97.56 360 LYS A CA 1
ATOM 2825 C C . LYS A 1 360 ? 1.364 -6.658 31.626 1.00 97.56 360 LYS A C 1
ATOM 2827 O O . LYS A 1 360 ? 2.572 -6.821 31.770 1.00 97.56 360 LYS A O 1
ATOM 2832 N N . ASP A 1 361 ? 0.842 -5.454 31.413 1.00 96.50 361 ASP A N 1
ATOM 2833 C CA . ASP A 1 361 ? 1.595 -4.200 31.399 1.00 96.50 361 ASP A CA 1
ATOM 2834 C C . ASP A 1 361 ? 1.673 -3.636 32.830 1.00 96.50 361 ASP A C 1
ATOM 2836 O O . ASP A 1 361 ? 1.011 -2.666 33.209 1.00 96.50 361 ASP A O 1
ATOM 2840 N N . TYR A 1 362 ? 2.444 -4.323 33.678 1.00 96.94 362 TYR A N 1
ATOM 2841 C CA . TYR A 1 362 ? 2.515 -4.025 35.114 1.00 96.94 362 TYR A CA 1
ATOM 2842 C C . TYR A 1 362 ? 3.145 -2.661 35.414 1.00 96.94 362 TYR A C 1
ATOM 2844 O O . TYR A 1 362 ? 2.818 -2.036 36.424 1.00 96.94 362 TYR A O 1
ATOM 2852 N N . LYS A 1 363 ? 4.044 -2.191 34.538 1.00 97.38 363 LYS A N 1
ATOM 2853 C CA . LYS A 1 363 ? 4.705 -0.890 34.676 1.00 97.38 363 LYS A CA 1
ATOM 2854 C C . LYS A 1 363 ? 3.682 0.235 34.566 1.00 97.38 363 LYS A C 1
ATOM 2856 O O . LYS A 1 363 ? 3.607 1.076 35.459 1.00 97.38 363 LYS A O 1
ATOM 2861 N N . GLU A 1 364 ? 2.862 0.206 33.521 1.00 95.38 364 GLU A N 1
ATOM 2862 C CA . GLU A 1 364 ? 1.849 1.234 33.307 1.00 95.38 364 GLU A CA 1
ATOM 2863 C C . GLU A 1 364 ? 0.725 1.155 34.346 1.00 95.38 364 GLU A C 1
ATOM 2865 O O . GLU A 1 364 ? 0.265 2.182 34.844 1.00 95.38 364 GLU A O 1
ATOM 2870 N N . ALA A 1 365 ? 0.336 -0.057 34.759 1.00 96.50 365 ALA A N 1
ATOM 2871 C CA . ALA A 1 365 ? -0.615 -0.233 35.856 1.00 96.50 365 ALA A CA 1
ATOM 2872 C C . ALA A 1 365 ? -0.129 0.438 37.153 1.00 96.50 365 ALA A C 1
ATOM 2874 O O . ALA A 1 365 ? -0.892 1.154 37.802 1.00 96.50 365 ALA A O 1
ATOM 2875 N N . LYS A 1 366 ? 1.152 0.257 37.515 1.00 96.81 366 LYS A N 1
ATOM 2876 C CA . LYS A 1 366 ? 1.756 0.912 38.685 1.00 96.81 366 LYS A CA 1
ATOM 2877 C C . LYS A 1 366 ? 1.726 2.438 38.557 1.00 96.81 366 LYS A C 1
ATOM 2879 O O . LYS A 1 366 ? 1.381 3.106 39.534 1.00 96.81 366 LYS A O 1
ATOM 2884 N N . ASN A 1 367 ? 2.079 2.983 37.392 1.00 95.50 367 ASN A N 1
ATOM 2885 C CA . ASN A 1 367 ? 2.083 4.431 37.154 1.00 95.50 367 ASN A CA 1
ATOM 2886 C C . ASN A 1 367 ? 0.688 5.031 37.377 1.00 95.50 367 ASN A C 1
ATOM 2888 O O . ASN A 1 367 ? 0.531 5.925 38.207 1.00 95.50 367 ASN A O 1
ATOM 2892 N N . LEU A 1 368 ? -0.336 4.451 36.743 1.00 95.19 368 LEU A N 1
ATOM 2893 C CA . LEU A 1 368 ? -1.725 4.901 36.864 1.00 95.19 368 LEU A CA 1
ATOM 2894 C C . LEU A 1 368 ? -2.232 4.849 38.314 1.00 95.19 368 LEU A C 1
ATOM 2896 O O . LEU A 1 368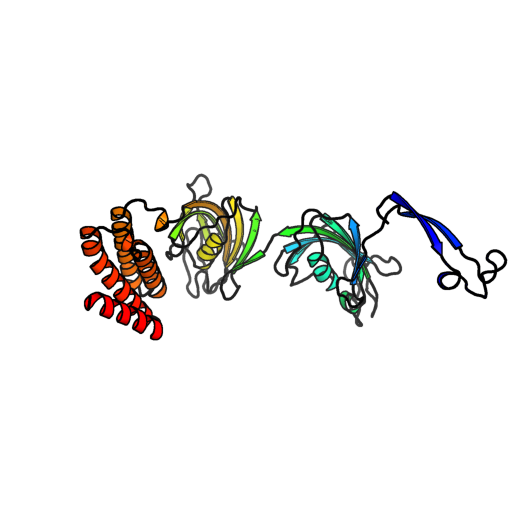 ? -2.847 5.804 38.787 1.00 95.19 368 LEU A O 1
ATOM 2900 N N . CYS A 1 369 ? -1.935 3.775 39.052 1.00 94.62 369 CYS A N 1
ATOM 2901 C CA . CYS A 1 369 ? -2.280 3.687 40.474 1.00 94.62 369 CYS A CA 1
ATOM 2902 C C . CYS A 1 369 ? -1.546 4.738 41.323 1.00 94.62 369 CYS A C 1
ATOM 2904 O O . CYS A 1 369 ? -2.134 5.309 42.240 1.00 94.62 369 CYS A O 1
ATOM 2906 N N . THR A 1 370 ? -0.275 5.017 41.019 1.00 94.12 370 THR A N 1
ATOM 2907 C CA . THR A 1 370 ? 0.522 6.026 41.738 1.00 94.12 370 THR A CA 1
ATOM 2908 C C . THR A 1 370 ? -0.070 7.421 41.557 1.00 94.12 370 THR A C 1
ATOM 2910 O O . THR A 1 370 ? -0.220 8.157 42.530 1.00 94.12 370 THR A O 1
ATOM 2913 N N . GLU A 1 371 ? -0.480 7.766 40.335 1.00 90.94 371 GLU A N 1
ATOM 2914 C CA . GLU A 1 371 ? -1.144 9.039 40.052 1.00 90.94 371 GLU A CA 1
ATOM 2915 C C . GLU A 1 371 ? -2.456 9.195 40.828 1.00 90.94 371 GLU A C 1
ATOM 2917 O O . GLU A 1 371 ? -2.728 10.266 41.364 1.00 90.94 371 GLU A O 1
ATOM 2922 N N . VAL A 1 372 ? -3.258 8.131 40.933 1.00 90.88 372 VAL A N 1
ATOM 2923 C CA . VAL A 1 372 ? -4.512 8.155 41.704 1.00 90.88 372 VAL A CA 1
ATOM 2924 C C . VAL A 1 372 ? -4.250 8.396 43.194 1.00 90.88 372 VAL A C 1
ATOM 2926 O O . VAL A 1 372 ? -4.967 9.172 43.823 1.00 90.88 372 VAL A O 1
ATOM 2929 N N . ILE A 1 373 ? -3.202 7.791 43.762 1.00 88.75 373 ILE A N 1
ATOM 2930 C CA . ILE A 1 373 ? -2.825 8.006 45.170 1.00 88.75 373 ILE A CA 1
ATOM 2931 C C . ILE A 1 373 ? -2.450 9.472 45.421 1.00 88.75 373 ILE A C 1
ATOM 2933 O O . ILE A 1 373 ? -2.834 10.029 46.448 1.00 88.75 373 ILE A O 1
ATOM 2937 N N . ILE A 1 374 ? -1.727 10.106 44.492 1.00 83.25 374 ILE A N 1
ATOM 2938 C CA . ILE A 1 374 ? -1.360 11.526 44.596 1.00 83.25 374 ILE A CA 1
ATOM 2939 C C . ILE A 1 374 ? -2.617 12.407 44.590 1.00 83.25 374 ILE A C 1
ATOM 2941 O O . ILE A 1 374 ? -2.737 13.299 45.424 1.00 83.25 374 ILE A O 1
ATOM 2945 N N . VAL A 1 375 ? -3.585 12.110 43.716 1.00 77.94 375 VAL A N 1
ATOM 2946 C CA . VAL A 1 375 ? -4.860 12.848 43.607 1.00 77.94 375 VAL A CA 1
ATOM 2947 C C . VAL A 1 375 ? -5.736 12.730 44.865 1.00 77.94 375 VAL A C 1
ATOM 2949 O O . VAL A 1 375 ? -6.550 13.614 45.113 1.00 77.94 375 VAL A O 1
ATOM 2952 N N . HIS A 1 376 ? -5.593 11.665 45.661 1.00 71.25 376 HIS A N 1
ATOM 2953 C CA . HIS A 1 376 ? -6.316 11.499 46.930 1.00 71.25 376 HIS A CA 1
ATOM 2954 C C . HIS A 1 376 ? -5.609 12.108 48.149 1.00 71.25 376 HIS A C 1
ATOM 2956 O O . HIS A 1 376 ? -6.256 12.308 49.175 1.00 71.25 376 HIS A O 1
ATOM 2962 N N . ARG A 1 377 ? -4.295 12.359 48.073 1.00 64.06 377 ARG A N 1
ATOM 2963 C CA . ARG A 1 377 ? -3.521 12.980 49.166 1.00 64.06 377 ARG A CA 1
ATOM 2964 C C . ARG A 1 377 ? -3.607 14.508 49.176 1.00 64.06 377 ARG A C 1
ATOM 2966 O O . ARG A 1 377 ? -3.323 15.097 50.215 1.00 64.06 377 ARG A O 1
ATOM 2973 N N . ASN A 1 378 ? -3.996 15.098 48.046 1.00 51.94 378 ASN A N 1
ATOM 2974 C CA . ASN A 1 378 ? -4.231 16.526 47.834 1.00 51.94 378 ASN A CA 1
ATOM 2975 C C . ASN A 1 378 ? -5.722 16.784 47.578 1.00 51.94 378 ASN A C 1
ATOM 2977 O O . ASN A 1 378 ? -6.194 17.861 47.986 1.00 51.94 378 ASN A O 1
#

Nearest PDB structures (foldseek):
  3jym-assembly2_B  TM=9.697E-01  e=2.375E-41  Triticum aestivum
  3jym-assembly1_A  TM=9.749E-01  e=1.054E-39  Triticum aestivum
  5mgx-assembly3_G  TM=5.861E-01  e=3.035E-14  Homo sapiens
  9euc-assembly1_A  TM=8.919E-01  e=2.135E-09  Homo sapiens
  1n1a-assembly1_B  TM=9.147E-01  e=5.079E-09  Homo sapiens

InterPro domains:
  IPR001179 FKBP-type peptidyl-prolyl cis-trans isomerase domain [PF00254] (1-39)
  IPR001179 FKBP-type peptidyl-prolyl cis-trans isomerase domain [PF00254] (65-156)
  IPR001179 FKBP-type peptidyl-prolyl cis-trans isomerase domain [PF00254] (183-276)
  IPR001179 FKBP-type peptidyl-prolyl cis-trans isomerase domain [PS50059] (1-42)
  IPR001179 FKBP-type peptidyl-prolyl cis-trans isomerase domain [PS50059] (70-159)
  IPR001179 FKBP-type peptidyl-prolyl cis-trans isomerase domain [PS50059] (187-279)
  IPR011990 Tetratricopeptide-like helical domain superfamily [G3DSA:1.25.40.10] (282-378)
  IPR011990 Tetratricopeptide-like helical domain superfamily [SSF48452] (294-376)
  IPR046357 Peptidyl-prolyl cis-trans isomerase domain superfamily [G3DSA:3.10.50.40] (1-44)
  IPR046357 Peptidyl-prolyl cis-trans isomerase domain superfamily [G3DSA:3.10.50.40] (45-159)
  IPR046357 Peptidyl-prolyl cis-trans isomerase domain superfamily [G3DSA:3.10.50.40] (160-280)
  IPR050754 Peptidyl-prolyl cis-trans isomerase FKBP4/5/8-like [PTHR46512] (162-375)

Solvent-accessible surface area (backbone atoms only — not comparable to full-atom values): 19830 Å² total; per-residue (Å²): 133,52,80,70,34,73,48,78,45,77,41,51,17,89,81,61,50,26,77,74,24,51,78,95,81,37,55,52,57,43,66,45,76,45,83,43,69,38,78,78,85,68,59,67,40,56,79,70,77,73,76,45,32,37,41,32,49,75,37,83,39,50,83,86,62,53,55,52,56,64,15,38,36,32,32,29,36,40,34,22,38,84,89,62,52,69,29,45,74,41,94,64,48,75,43,40,34,69,80,44,56,103,28,61,45,53,35,61,48,47,49,75,34,25,41,56,13,27,30,41,32,45,31,35,18,88,36,46,47,26,76,75,23,40,76,60,54,98,88,28,47,57,41,57,54,57,41,46,37,39,31,43,37,31,37,58,44,68,34,57,42,45,65,40,73,96,85,45,66,31,38,38,35,46,77,36,84,38,52,86,87,59,52,48,49,77,58,9,43,34,28,26,30,40,38,34,23,44,89,91,60,54,56,26,41,74,42,30,52,99,86,46,70,54,40,71,48,47,30,88,62,80,77,58,43,58,38,59,44,57,50,53,46,73,36,26,42,57,15,28,31,43,33,42,23,42,15,94,32,47,67,30,80,44,70,42,81,47,89,66,32,72,44,61,48,61,40,56,36,36,31,45,38,33,33,66,42,68,47,67,60,83,52,59,85,72,49,88,44,70,68,59,23,51,51,49,18,52,52,27,35,52,54,14,51,52,29,44,76,72,66,40,29,70,61,11,29,50,28,17,48,56,18,39,62,36,57,65,71,55,88,80,49,54,73,70,56,44,65,61,43,51,62,52,48,45,50,29,36,52,53,28,19,54,21,25,50,76,69,68,37,55,68,60,20,50,51,36,50,52,54,46,54,53,64,72,77,106

Sequence (378 aa):
MKRGENAIFTIPPELAYGEDGSPPVIPPNATLQFDVELLSWASVKDICKDGSIFKKILAEGEKWENPKDCDEVFVKYEARLEDGTLITKSDGIEFTVKEGHFCPAISKAVKTMKKNEKALLTVKPQYGFGEQGRPASRGEAAVPPNAMLQIDLQLVSWKTVTEIGNDKTILKKILQEGEGYDRPKDCSTVKVKLIGKLDDGTMFVKKGHDGEEPFEFKTDEDQVIEGLDKAVLSMKKGEVAFVTIPPEHAFGSDETKQDLAVVPPNTTVYYDVELVSFDKEKESWELKDNAEKIEAAAKKKDEGNVWFKMGKYARASKRYGKALDFIEYESSFNEEEKQLSKPLKVSCKLNKAACKLKLKDYKEAKNLCTEVIIVHRN

pLDDT: mean 94.29, std 5.74, range [51.94, 98.75]

Radius of gyration: 31.96 Å; Cα contacts (8 Å, |Δi|>4): 807; chains: 1; bounding box: 83×51×91 Å

Secondary structure (DSSP, 8-state):
--TT-EEEEEE-GGGTTGGG-BTTTB-TTPPEEEEEE------EEESSSSSSEEEEEEEPPBSS----TT-EEEEEEEEEETT--EEEEEEEEEEETTT-SSSHHHHHHHTTPPBT-EEEEEE-GGGTTGGG-B--BTTB--B-TT--EEEEEEEEEEE-EEEESSS--EEEEEEEPPBSS----TT-EEEEEEEEE-TT--EEEEES-TTPPPEEEETTTTSS-HHHHHHHHTPPBT-EEEEEE-GGGTTTTS-EE-SSSEEPTT--EEEEEEEEEEEPPPPTTT---HHHHHHHHHHHHHHHHHHHHTT-HHHHHHHHHHHHHHH--GGG--HHHHHHHHHHHHHHHHHHHHHHHHTT-HHHHHHHHHHHHHHHH-

Organism: Aegilops tauschii subsp. strangulata (NCBI:txid200361)

Foldseek 3Di:
DDAFDWDKDWAWQVRPVAQPFDPDPGHHRDTDIDTDTRHDDWDWDPLVVPNAKTKTWPDAADDDAADDQQKWFKKWKWKAFPVRHTFDTDPIDIDRLNVDDQWQRQSSVRRVGHAFIKIKMWGWCVRHVEQPWAPHDDRGHTGHGRTIMIMTMTGHDIWDWFQWDPVSPKIKTWPDAADDDDAEDAFKKFFKWKWKAFPVRQTQDTACDPPHHTDIDTAPPPPAFQSVSRNRRVGHAFIWIKIWAWQVRHVAQDWDHGPRGIDHGRTTMIMTMTGHDIGYDDFLVNPPDLVVLLVQLVVLQVVLVVCVVVVVLVSSLVSLVRSCRNCVPCVPPDPVSCVSCLVSNLSSLQSNLVSCVSVVVPVSSVVSVVVSVVSVVD